Protein AF-A0AAV2TYW0-F1 (afdb_monomer)

pLDDT: mean 73.02, std 17.01, range [34.28, 94.44]

Sequence (376 aa):
MLSRTSSSLSLESKYDYGLLSVRQMFRHVENCQIVKLIKKKRNIVKTILDENEIFSDYYREILIQRFLQTGADRVSKTVELPRKRGKKKTLTGGADTPNLLSMEDKCKIWRERVVQTEQLIEDLKIVKSLAIADLKTNLERLNERDNELPKLRANFQKAVVNTGHDTRLNTITSESVIRQHESEMRNLEIKINRGVVENSLLRQRRKQLLRSLADANRSAKMLTPQDYAELKMEHHQLATRLEELDILTRTQRCFFSNVHFQLIQAETRLRKLEKQYGDSKRTSDQHVATSMATNRALEFMASDAVKYYQEHRILQDTKANLKTHTVHEYVEHVLNKAKEISKNRATGRKGMAKLAAKVHQDIWNRVYRASPSLTE

Radius of gyration: 61.25 Å; Cα contacts (8 Å, |Δi|>4): 30; chains: 1; bounding box: 134×109×173 Å

Organism: Calicophoron daubneyi (NCBI:txid300641)

Solvent-accessible surface area (backbone atoms only — not comparable to full-atom values): 21398 Å² total; per-residue (Å²): 141,79,90,82,84,88,86,88,86,88,84,77,83,79,71,50,70,71,58,49,56,55,55,49,52,52,51,48,54,50,49,54,51,50,52,53,51,51,52,52,50,51,50,52,51,49,53,52,50,55,51,51,49,54,50,50,51,50,49,51,54,48,51,52,50,52,55,49,49,69,52,43,73,77,54,70,87,66,80,91,73,84,82,80,84,77,82,82,82,85,80,86,83,83,77,97,61,84,84,70,72,50,73,67,55,50,54,48,54,50,51,55,48,50,54,53,50,53,50,51,53,51,53,49,49,51,54,49,51,50,54,49,49,54,52,49,53,51,50,51,53,49,53,50,48,66,63,44,50,60,52,53,52,51,49,46,43,50,57,28,59,66,68,19,46,38,83,89,77,74,42,66,42,67,66,34,51,51,52,51,50,56,50,50,50,52,51,48,52,53,51,50,54,50,51,53,53,51,50,52,51,50,51,52,50,51,53,52,49,54,48,52,51,52,51,49,59,52,44,71,75,62,67,46,78,64,54,54,53,51,52,52,50,53,50,50,54,50,51,52,52,48,52,53,50,50,52,50,50,52,51,49,52,53,50,52,53,53,52,50,53,51,48,54,53,48,52,56,50,49,56,50,50,52,48,53,48,52,51,51,49,51,52,49,54,48,51,50,52,50,50,53,52,51,50,51,50,51,53,50,52,52,51,51,49,51,51,51,52,49,53,53,47,53,51,50,52,49,57,68,68,50,69,75,65,52,72,65,58,51,52,50,50,52,51,50,50,50,52,51,54,60,71,54,63,84,71,53,66,70,54,52,54,53,50,50,52,49,52,53,49,55,53,48,54,50,50,48,72,74,46,75,80,79,81,120

Secondary structure (DSSP, 8-state):
----------S-TTSHHHHHHHHHHHHHHHHHHHHHHHHHHHHHHHHHHHHHHHHHHHHHHHHHHHHHHHHHTTTTTS------------------------HHHHHHHHHHHHHHHHHHHHHHHHHHHHHHHHHHHHHHHHHHHHHHHHHHHHHHIIIIIITSEETTTTEE-HHHHHHHHHHHHHHHHHHHHHHHHHHHHHHHHHHHHHHHHHHHHHHTT---HHHHHHHHHHHHHHHHHHHHHHHHHHHHHHHHHHHHHHHHHHHHHHHHHHHHHHHHHHHHHHHHHHHHHHHHHHHHHHHHHHHHHHHHHHHHHHHHH-----HHHHHHHHHHHHHHHHHGGGTSHHHHHHHHHHHHHHHHHHHHHH-GGG--

Structure (mmCIF, N/CA/C/O backbone):
data_AF-A0AAV2TYW0-F1
#
_entry.id   AF-A0AAV2TYW0-F1
#
loop_
_atom_site.group_PDB
_atom_site.id
_atom_site.type_symbol
_atom_site.label_atom_id
_atom_site.label_alt_id
_atom_site.label_comp_id
_atom_site.label_asym_id
_atom_site.label_entity_id
_atom_site.label_seq_id
_atom_site.pdbx_PDB_ins_code
_atom_site.Cartn_x
_atom_site.Cartn_y
_atom_site.Cartn_z
_atom_site.occupancy
_atom_site.B_iso_or_equiv
_atom_site.auth_seq_id
_atom_site.auth_comp_id
_atom_site.auth_asym_id
_atom_site.auth_atom_id
_atom_site.pdbx_PDB_model_num
ATOM 1 N N . MET A 1 1 ? -26.989 -67.122 -3.470 1.00 40.12 1 MET A N 1
ATOM 2 C CA . MET A 1 1 ? -26.428 -68.475 -3.692 1.00 40.12 1 MET A CA 1
ATOM 3 C C . MET A 1 1 ? -27.588 -69.347 -4.145 1.00 40.12 1 MET A C 1
ATOM 5 O O . MET A 1 1 ? -28.559 -69.357 -3.412 1.00 40.12 1 MET A O 1
ATOM 9 N N . LEU A 1 2 ? -27.680 -69.997 -5.307 1.00 37.78 2 LEU A N 1
ATOM 10 C CA . LEU A 1 2 ? -26.813 -70.389 -6.438 1.00 37.78 2 LEU A CA 1
ATOM 11 C C . LEU A 1 2 ? -27.794 -70.560 -7.644 1.00 37.78 2 LEU A C 1
ATOM 13 O O . LEU A 1 2 ? -28.893 -71.050 -7.425 1.00 37.78 2 LEU A O 1
ATOM 17 N N . SER A 1 3 ? -27.613 -69.935 -8.823 1.00 42.41 3 SER A N 1
ATOM 18 C CA . SER A 1 3 ? -27.063 -70.505 -10.088 1.00 42.41 3 SER A CA 1
ATOM 19 C C . SER A 1 3 ? -27.620 -71.907 -10.470 1.00 42.41 3 SER A C 1
ATOM 21 O O . SER A 1 3 ? -27.625 -72.763 -9.601 1.00 42.41 3 SER A O 1
ATOM 23 N N . ARG A 1 4 ? -27.975 -72.303 -11.711 1.00 45.91 4 ARG A N 1
ATOM 24 C CA . ARG A 1 4 ? -27.484 -71.922 -13.053 1.00 45.91 4 ARG A CA 1
ATOM 25 C C . ARG A 1 4 ? -28.164 -72.801 -14.155 1.00 45.91 4 ARG A C 1
ATOM 27 O O . ARG A 1 4 ? -28.458 -73.954 -13.872 1.00 45.91 4 ARG A O 1
ATOM 34 N N . THR A 1 5 ? -28.270 -72.257 -15.386 1.00 47.84 5 THR A N 1
ATOM 35 C CA . THR A 1 5 ? -28.061 -72.864 -16.750 1.00 47.84 5 THR A CA 1
ATOM 36 C C . THR A 1 5 ? -28.942 -74.023 -17.259 1.00 47.84 5 THR A C 1
ATOM 38 O O . THR A 1 5 ? -29.041 -75.046 -16.604 1.00 47.84 5 THR A O 1
ATOM 41 N N . SER A 1 6 ? -29.684 -73.840 -18.372 1.00 46.72 6 SER A N 1
ATOM 42 C CA . SER A 1 6 ? -29.323 -74.063 -19.810 1.00 46.72 6 SER A CA 1
ATOM 43 C C . SER A 1 6 ? -29.307 -75.563 -20.183 1.00 46.72 6 SER A C 1
ATOM 45 O O . SER A 1 6 ? -28.975 -76.381 -19.346 1.00 46.72 6 SER A O 1
ATOM 47 N N . SER A 1 7 ? -29.634 -76.081 -21.369 1.00 46.88 7 SER A N 1
ATOM 48 C CA . SER A 1 7 ? -29.680 -75.602 -22.759 1.00 46.88 7 SER A CA 1
ATOM 49 C C . SER A 1 7 ? -30.060 -76.823 -23.623 1.00 46.88 7 SER A C 1
ATOM 51 O O . SER A 1 7 ? -29.614 -77.921 -23.302 1.00 46.88 7 SER A O 1
ATOM 53 N N . SER A 1 8 ? -30.765 -76.667 -24.746 1.00 39.06 8 SER A N 1
ATOM 54 C CA . SER A 1 8 ? -30.571 -77.551 -25.912 1.00 39.06 8 SER A CA 1
ATOM 55 C C . SER A 1 8 ? -31.084 -76.887 -27.194 1.00 39.06 8 SER A C 1
ATOM 57 O O . SER A 1 8 ? -32.132 -76.252 -27.216 1.00 39.06 8 SER A O 1
ATOM 59 N N . LEU A 1 9 ? -30.270 -76.991 -28.240 1.00 44.56 9 LEU A N 1
ATOM 60 C CA . LEU A 1 9 ? -30.418 -76.409 -29.572 1.00 44.56 9 LEU A CA 1
ATOM 61 C C . LEU A 1 9 ? -30.001 -77.505 -30.559 1.00 44.56 9 LEU A C 1
ATOM 63 O O . LEU A 1 9 ? -28.950 -78.110 -30.353 1.00 44.56 9 LEU A O 1
ATOM 67 N N . SER A 1 10 ? -30.779 -77.745 -31.616 1.00 47.25 10 SER A N 1
ATOM 68 C CA . SER A 1 10 ? -30.287 -77.994 -32.989 1.00 47.25 10 SER A CA 1
ATOM 69 C C . SER A 1 10 ? -31.415 -78.476 -33.910 1.00 47.25 10 SER A C 1
ATOM 71 O O . SER A 1 10 ? -32.098 -79.430 -33.564 1.00 47.25 10 SER A O 1
ATOM 73 N N . LEU A 1 11 ? -31.578 -77.829 -35.081 1.00 44.03 11 LEU A N 1
ATOM 74 C CA . LEU A 1 11 ? -31.821 -78.494 -36.383 1.00 44.03 11 LEU A CA 1
ATOM 75 C C . LEU A 1 11 ? -31.878 -77.551 -37.621 1.00 44.03 11 LEU A C 1
ATOM 77 O O . LEU A 1 11 ? -31.908 -78.050 -38.740 1.00 44.03 11 LEU A O 1
ATOM 81 N N . GLU A 1 12 ? -31.839 -76.218 -37.502 1.00 47.34 12 GLU A N 1
ATOM 82 C CA . GLU A 1 12 ? -32.105 -75.307 -38.649 1.00 47.34 12 GLU A CA 1
ATOM 83 C C . GLU A 1 12 ? -30.928 -75.019 -39.622 1.00 47.34 12 GLU A C 1
ATOM 85 O O . GLU A 1 12 ? -31.078 -74.263 -40.579 1.00 47.34 12 GLU A O 1
ATOM 90 N N . SER A 1 13 ? -29.751 -75.639 -39.473 1.00 45.06 13 SER A N 1
ATOM 91 C CA . SER A 1 13 ? -28.504 -75.135 -40.094 1.00 45.06 13 SER A CA 1
ATOM 92 C C . SER A 1 13 ? -28.279 -75.401 -41.602 1.00 45.06 13 SER A C 1
ATOM 94 O O . SER A 1 13 ? -27.162 -75.193 -42.083 1.00 45.06 13 SER A O 1
ATOM 96 N N . LYS A 1 14 ? -29.262 -75.890 -42.375 1.00 45.72 14 LYS A N 1
ATOM 97 C CA . LYS A 1 14 ? -29.049 -76.262 -43.799 1.00 45.72 14 LYS A CA 1
ATOM 98 C C . LYS A 1 14 ? -29.644 -75.306 -44.841 1.00 45.72 14 LYS A C 1
ATOM 100 O O . LYS A 1 14 ? -29.215 -75.365 -45.989 1.00 45.72 14 LYS A O 1
ATOM 105 N N . TYR A 1 15 ? -30.529 -74.381 -44.467 1.00 48.44 15 TYR A N 1
ATOM 106 C CA . TYR A 1 15 ? -31.053 -73.352 -45.387 1.00 48.44 15 TYR A CA 1
ATOM 107 C C . TYR A 1 15 ? -30.240 -72.043 -45.391 1.00 48.44 15 TYR A C 1
ATOM 109 O O . TYR A 1 15 ? -30.416 -71.198 -46.269 1.00 48.44 15 TYR A O 1
ATOM 117 N N . ASP A 1 16 ? -29.298 -71.888 -44.459 1.00 50.31 16 ASP A N 1
ATOM 118 C CA . ASP A 1 16 ? -28.581 -70.626 -44.247 1.00 50.31 16 ASP A CA 1
ATOM 119 C C . ASP A 1 16 ? -27.477 -70.331 -45.277 1.00 50.31 16 ASP A C 1
ATOM 121 O O . ASP A 1 16 ? -27.152 -69.167 -45.519 1.00 50.31 16 ASP A O 1
ATOM 125 N N . TYR A 1 17 ? -26.913 -71.339 -45.951 1.00 47.69 17 TYR A N 1
ATOM 126 C CA . TYR A 1 17 ? -25.723 -71.134 -46.791 1.00 47.69 17 TYR A CA 1
ATOM 127 C C . TYR A 1 17 ? -25.985 -70.347 -48.091 1.00 47.69 17 TYR A C 1
ATOM 129 O O . TYR A 1 17 ? -25.116 -69.592 -48.527 1.00 47.69 17 TYR A O 1
ATOM 137 N N . GLY A 1 18 ? -27.182 -70.441 -48.684 1.00 48.69 18 GLY A N 1
ATOM 138 C CA . GLY A 1 18 ? -27.549 -69.660 -49.879 1.00 48.69 18 GLY A CA 1
ATOM 139 C C . GLY A 1 18 ? -27.937 -68.207 -49.568 1.00 48.69 18 GLY A C 1
ATOM 140 O O . GLY A 1 18 ? -27.570 -67.280 -50.291 1.00 48.69 18 GLY A O 1
ATOM 141 N N . LEU A 1 19 ? -28.622 -67.989 -48.442 1.00 50.56 19 LEU A N 1
ATOM 142 C CA . LEU A 1 19 ? -29.039 -66.664 -47.966 1.00 50.56 19 LEU A CA 1
ATOM 143 C C . LEU A 1 19 ? -27.874 -65.853 -47.381 1.00 50.56 19 LEU A C 1
ATOM 145 O O . LEU A 1 19 ? -27.877 -64.623 -47.493 1.00 50.56 19 LEU A O 1
ATOM 149 N N . LEU A 1 20 ? -26.854 -66.512 -46.811 1.00 49.19 20 LEU A N 1
ATOM 150 C CA . LEU A 1 20 ? -25.637 -65.838 -46.354 1.00 49.19 20 LEU A CA 1
ATOM 151 C C . LEU A 1 20 ? -24.858 -65.198 -47.509 1.00 49.19 20 LEU A C 1
ATOM 153 O O . LEU A 1 20 ? -24.399 -64.071 -47.347 1.00 49.19 20 LEU A O 1
ATOM 157 N N . SER A 1 21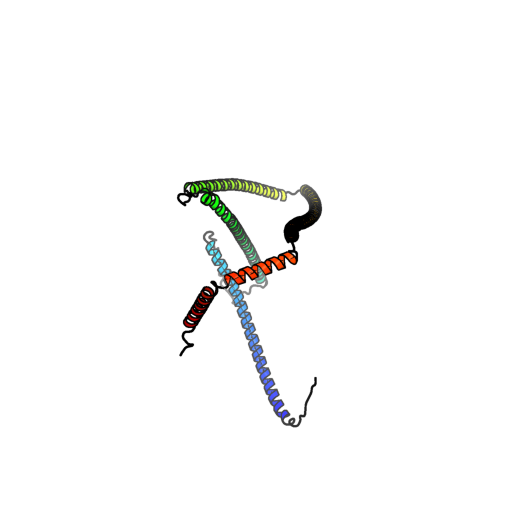 ? -24.755 -65.853 -48.671 1.00 57.06 21 SER A N 1
ATOM 158 C CA . SER A 1 21 ? -23.988 -65.341 -49.821 1.00 57.06 21 SER A CA 1
ATOM 159 C C . SER A 1 21 ? -24.590 -64.052 -50.400 1.00 57.06 21 SER A C 1
ATOM 161 O O . SER A 1 21 ? -23.893 -63.053 -50.586 1.00 57.06 21 SER A O 1
ATOM 163 N N . VAL A 1 22 ? -25.914 -64.013 -50.578 1.00 54.44 22 VAL A N 1
ATOM 164 C CA . VAL A 1 22 ? -26.616 -62.820 -51.081 1.00 54.44 22 VAL A CA 1
ATOM 165 C C . VAL A 1 22 ? -26.604 -61.695 -50.039 1.00 54.44 22 VAL A C 1
ATOM 167 O O . VAL A 1 22 ? -26.283 -60.554 -50.372 1.00 54.44 22 VAL A O 1
ATOM 170 N N . ARG A 1 23 ? -26.842 -61.996 -48.752 1.00 56.75 23 ARG A N 1
ATOM 171 C CA . ARG A 1 23 ? -26.745 -60.997 -47.667 1.00 56.75 23 ARG A CA 1
ATOM 172 C C . ARG A 1 23 ? -25.327 -60.454 -47.472 1.00 56.75 23 ARG A C 1
ATOM 174 O O . ARG A 1 23 ? -25.182 -59.306 -47.056 1.00 56.75 23 ARG A O 1
ATOM 181 N N . GLN A 1 24 ? -24.291 -61.250 -47.733 1.00 58.22 24 GLN A N 1
ATOM 182 C CA . GLN A 1 24 ? -22.897 -60.798 -47.698 1.00 58.22 24 GLN A CA 1
ATOM 183 C C . GLN A 1 24 ? -22.582 -59.873 -48.877 1.00 58.22 24 GLN A C 1
ATOM 185 O O . GLN A 1 24 ? -21.949 -58.842 -48.666 1.00 58.22 24 GLN A O 1
ATOM 190 N N . MET A 1 25 ? -23.088 -60.167 -50.080 1.00 55.53 25 MET A N 1
ATOM 191 C CA . MET A 1 25 ? -22.942 -59.275 -51.236 1.00 55.53 25 MET A CA 1
ATOM 192 C C . MET A 1 25 ? -23.682 -57.945 -51.049 1.00 55.53 25 MET A C 1
ATOM 194 O O . MET A 1 25 ? -23.082 -56.893 -51.269 1.00 55.53 25 MET A O 1
ATOM 198 N N . PHE A 1 26 ? -24.929 -57.959 -50.562 1.00 53.97 26 PHE A N 1
ATOM 199 C CA . PHE A 1 26 ? -25.663 -56.724 -50.252 1.00 53.97 26 PHE A CA 1
ATOM 200 C C . PHE A 1 26 ? -24.956 -55.894 -49.175 1.00 53.97 26 PHE A C 1
ATOM 202 O O . PHE A 1 26 ? -24.744 -54.701 -49.380 1.00 53.97 26 PHE A O 1
ATOM 209 N N . ARG A 1 27 ? -24.459 -56.524 -48.097 1.00 58.25 27 ARG A N 1
ATOM 210 C CA . ARG A 1 27 ? -23.644 -55.829 -47.085 1.00 58.25 27 ARG A CA 1
ATOM 211 C C . ARG A 1 27 ? -22.353 -55.248 -47.657 1.00 58.25 27 ARG A C 1
ATOM 213 O O . ARG A 1 27 ? -21.908 -54.198 -47.203 1.00 58.25 27 ARG A O 1
ATOM 220 N N . HIS A 1 28 ? -21.731 -55.898 -48.639 1.00 58.91 28 HIS A N 1
ATOM 221 C CA . HIS A 1 28 ? -20.512 -55.382 -49.261 1.00 58.91 28 HIS A CA 1
ATOM 222 C C . HIS A 1 28 ? -20.797 -54.170 -50.161 1.00 58.91 28 HIS A C 1
ATOM 224 O O . HIS A 1 28 ? -20.080 -53.172 -50.090 1.00 58.91 28 HIS A O 1
ATOM 230 N N . VAL A 1 29 ? -21.890 -54.206 -50.930 1.00 58.22 29 VAL A N 1
ATOM 231 C CA . VAL A 1 29 ? -22.349 -53.074 -51.753 1.00 58.22 29 VAL A CA 1
ATOM 232 C C . VAL A 1 29 ? -22.775 -51.889 -50.880 1.00 58.22 29 VAL A C 1
ATOM 234 O O . VAL A 1 29 ? -22.350 -50.762 -51.143 1.00 58.22 29 VAL A O 1
ATOM 237 N N . GLU A 1 30 ? -23.533 -52.132 -49.808 1.00 59.03 30 GLU A N 1
ATOM 238 C CA . GLU A 1 30 ? -23.919 -51.108 -48.826 1.00 59.03 30 GLU A CA 1
ATOM 239 C C . GLU A 1 30 ? -22.688 -50.492 -48.153 1.00 59.03 30 GLU A C 1
ATOM 241 O O . GLU A 1 30 ? -22.556 -49.269 -48.111 1.00 59.03 30 GLU A O 1
ATOM 246 N N . ASN A 1 31 ? -21.719 -51.309 -47.728 1.00 62.75 31 ASN A N 1
ATOM 247 C CA . ASN A 1 31 ? -20.470 -50.813 -47.149 1.00 62.75 31 ASN A CA 1
ATOM 248 C C . ASN A 1 31 ? -19.657 -49.976 -48.149 1.00 62.75 31 ASN A C 1
ATOM 250 O O . ASN A 1 31 ? -19.127 -48.926 -47.784 1.00 62.75 31 ASN A O 1
ATOM 254 N N . CYS A 1 32 ? -19.596 -50.366 -49.425 1.00 63.53 32 CYS A N 1
ATOM 255 C CA . CYS A 1 32 ? -18.936 -49.565 -50.457 1.00 63.53 32 CYS A CA 1
ATOM 256 C C . CYS A 1 32 ? -19.641 -48.220 -50.705 1.00 63.53 32 CYS A C 1
ATOM 258 O O . CYS A 1 32 ? -18.968 -47.207 -50.924 1.00 63.53 32 CYS A O 1
ATOM 260 N N . GLN A 1 33 ? -20.975 -48.174 -50.658 1.00 69.12 33 GLN A N 1
ATOM 261 C CA . GLN A 1 33 ? -21.734 -46.926 -50.788 1.00 69.12 33 GLN A CA 1
ATOM 262 C C . GLN A 1 33 ? -21.568 -46.023 -49.558 1.00 69.12 33 GLN A C 1
ATOM 264 O O . GLN A 1 33 ? -21.331 -44.822 -49.713 1.00 69.12 33 GLN A O 1
ATOM 269 N N . ILE A 1 34 ? -21.586 -46.597 -48.353 1.00 67.94 34 ILE A N 1
ATOM 270 C CA . ILE A 1 34 ? -21.351 -45.883 -47.091 1.00 67.94 34 ILE A CA 1
ATOM 271 C C . ILE A 1 34 ? -19.940 -45.284 -47.066 1.00 67.94 34 ILE A C 1
ATOM 273 O O . ILE A 1 34 ? -19.780 -44.108 -46.746 1.00 67.94 34 ILE A O 1
ATOM 277 N N . VAL A 1 35 ? -18.913 -46.027 -47.489 1.00 70.19 35 VAL A N 1
ATOM 278 C CA . VAL A 1 35 ? -17.532 -45.515 -47.562 1.00 70.19 35 VAL A CA 1
ATOM 279 C C . VAL A 1 35 ? -17.412 -44.351 -48.553 1.00 70.19 35 VAL A C 1
ATOM 281 O O . VAL A 1 35 ? -16.761 -43.347 -48.246 1.00 70.19 35 VAL A O 1
ATOM 284 N N . LYS A 1 36 ? -18.076 -44.423 -49.716 1.00 74.00 36 LYS A N 1
ATOM 285 C CA . LYS A 1 36 ? -18.126 -43.306 -50.678 1.00 74.00 36 LYS A CA 1
ATOM 286 C C . LYS A 1 36 ? -18.828 -42.077 -50.090 1.00 74.00 36 LYS A C 1
ATOM 288 O O . LYS A 1 36 ? -18.338 -40.960 -50.260 1.00 74.00 36 LYS A O 1
ATOM 293 N N . LEU A 1 37 ? -19.924 -42.273 -49.356 1.00 74.38 37 LEU A N 1
ATOM 294 C CA . LEU A 1 37 ? -20.648 -41.213 -48.647 1.00 74.38 37 LEU A CA 1
ATOM 295 C C . LEU A 1 37 ? -19.801 -40.567 -47.546 1.00 74.38 37 LEU A C 1
ATOM 297 O O . LEU A 1 37 ? -19.734 -39.341 -47.479 1.00 74.38 37 LEU A O 1
ATOM 301 N N . ILE A 1 38 ? -19.092 -41.362 -46.743 1.00 72.19 38 ILE A N 1
ATOM 302 C CA . ILE A 1 38 ? -18.175 -40.869 -45.706 1.00 72.19 38 ILE A CA 1
ATOM 303 C C . ILE A 1 38 ? -17.041 -40.062 -46.339 1.00 72.19 38 ILE A C 1
ATOM 305 O O . ILE A 1 38 ? -16.726 -38.974 -45.862 1.00 72.19 38 ILE A O 1
ATOM 309 N N . LYS A 1 39 ? -16.453 -40.541 -47.443 1.00 75.19 39 LYS A N 1
ATOM 310 C CA . LYS A 1 39 ? -15.395 -39.812 -48.157 1.00 75.19 39 LYS A CA 1
ATOM 311 C C . LYS A 1 39 ? -15.913 -38.489 -48.730 1.00 75.19 39 LYS A C 1
ATOM 313 O O . LYS A 1 39 ? -15.258 -37.462 -48.572 1.00 75.19 39 LYS A O 1
ATOM 318 N N . LYS A 1 40 ? -17.120 -38.483 -49.308 1.00 80.06 40 LYS A N 1
ATOM 319 C CA . LYS A 1 40 ? -17.782 -37.262 -49.794 1.00 80.06 40 LYS A CA 1
ATOM 320 C C . LYS A 1 40 ? -18.058 -36.277 -48.653 1.00 80.06 40 LYS A C 1
ATOM 322 O O . LYS A 1 40 ? -17.769 -35.096 -48.796 1.00 80.06 40 LYS A O 1
ATOM 327 N N . LYS A 1 41 ? -18.553 -36.751 -47.505 1.00 76.06 41 LYS A N 1
ATOM 328 C CA . LYS A 1 41 ? -18.798 -35.917 -46.317 1.00 76.06 41 LYS A CA 1
ATOM 329 C C . LYS A 1 41 ? -17.506 -35.363 -45.718 1.00 76.06 41 LYS A C 1
ATOM 331 O O . LYS A 1 41 ? -17.476 -34.187 -45.386 1.00 76.06 41 LYS A O 1
ATOM 336 N N . ARG A 1 42 ? -16.429 -36.153 -45.648 1.00 77.88 42 ARG A N 1
ATOM 337 C CA . ARG A 1 42 ? -15.106 -35.676 -45.205 1.00 77.88 42 ARG A CA 1
ATOM 338 C C . ARG A 1 42 ? -14.549 -34.587 -46.115 1.00 77.88 42 ARG A C 1
ATOM 340 O O . ARG A 1 42 ? -14.030 -33.604 -45.607 1.00 77.88 42 ARG A O 1
ATOM 347 N N . ASN A 1 43 ? -14.701 -34.733 -47.431 1.00 76.75 43 ASN A N 1
ATOM 348 C CA . ASN A 1 43 ? -14.277 -33.698 -48.373 1.00 76.75 43 ASN A CA 1
ATOM 349 C C . ASN A 1 43 ? -15.087 -32.408 -48.197 1.00 76.75 43 ASN A C 1
ATOM 351 O O . ASN A 1 43 ? -14.491 -31.345 -48.148 1.00 76.75 43 ASN A O 1
ATOM 355 N N . ILE A 1 44 ? -16.410 -32.503 -48.018 1.00 77.69 44 ILE A N 1
ATOM 356 C CA . ILE A 1 44 ? -17.264 -31.332 -47.752 1.00 77.69 44 ILE A CA 1
ATOM 357 C C . ILE A 1 44 ? -16.864 -30.644 -46.440 1.00 77.69 44 ILE A C 1
ATOM 359 O O . ILE A 1 44 ? -16.742 -29.428 -46.407 1.00 77.69 44 ILE A O 1
ATOM 363 N N . VAL A 1 45 ? -16.621 -31.409 -45.370 1.00 77.81 45 VAL A N 1
ATOM 364 C CA . VAL A 1 45 ? -16.156 -30.849 -44.090 1.00 77.81 45 VAL A CA 1
ATOM 365 C C . VAL A 1 45 ? -14.809 -30.155 -44.258 1.00 77.81 45 VAL A C 1
ATOM 367 O O . VAL A 1 45 ? -14.628 -29.071 -43.722 1.00 77.81 45 VAL A O 1
ATOM 370 N N . LYS A 1 46 ? -13.886 -30.740 -45.030 1.00 81.81 46 LYS A N 1
ATOM 371 C CA . LYS A 1 46 ? -12.595 -30.113 -45.316 1.00 81.81 46 LYS A CA 1
ATOM 372 C C . LYS A 1 46 ? -12.768 -28.786 -46.060 1.00 81.81 46 LYS A C 1
ATOM 374 O O . LYS A 1 46 ? -12.226 -27.790 -45.615 1.00 81.81 46 LYS A O 1
ATOM 379 N N . THR A 1 47 ? -13.591 -28.750 -47.106 1.00 75.75 47 THR A N 1
ATOM 380 C CA . THR A 1 47 ? -13.882 -27.511 -47.845 1.00 75.75 47 THR A CA 1
ATOM 381 C C . THR A 1 47 ? -14.523 -26.444 -46.956 1.00 75.75 47 THR A C 1
ATOM 383 O O . THR A 1 47 ? -14.117 -25.295 -47.018 1.00 75.75 47 THR A O 1
ATOM 386 N N . ILE A 1 48 ? -15.458 -26.816 -46.074 1.00 72.19 48 ILE A N 1
ATOM 387 C CA . ILE A 1 48 ? -16.077 -25.878 -45.121 1.00 72.19 48 ILE A CA 1
ATOM 388 C C . ILE A 1 48 ? -15.051 -25.347 -44.109 1.00 72.19 48 ILE A C 1
ATOM 390 O O . ILE A 1 48 ? -15.131 -24.192 -43.703 1.00 72.19 48 ILE A O 1
ATOM 394 N N . LEU A 1 49 ? -14.097 -26.174 -43.673 1.00 72.69 49 LEU A N 1
ATOM 395 C CA . LEU A 1 49 ? -13.023 -25.733 -42.781 1.00 72.69 49 LEU A CA 1
ATOM 396 C C . LEU A 1 49 ? -12.073 -24.764 -43.491 1.00 72.69 49 LEU A C 1
ATOM 398 O O . LEU A 1 49 ? -11.780 -23.717 -42.923 1.00 72.69 49 LEU A O 1
ATOM 402 N N . ASP A 1 50 ? -11.681 -25.068 -44.729 1.00 73.44 50 ASP A N 1
ATOM 403 C CA . ASP A 1 50 ? -10.833 -24.200 -45.553 1.00 73.44 50 ASP A CA 1
ATOM 404 C C . ASP A 1 50 ? -11.548 -22.856 -45.848 1.00 73.44 50 ASP A C 1
ATOM 406 O O . ASP A 1 50 ? -10.955 -21.783 -45.746 1.00 73.44 50 ASP A O 1
ATOM 410 N N . GLU A 1 51 ? -12.856 -22.879 -46.136 1.00 62.53 51 GLU A N 1
ATOM 411 C CA . GLU A 1 51 ? -13.678 -21.669 -46.308 1.00 62.53 51 GLU A CA 1
ATOM 412 C C . GLU A 1 51 ? -13.796 -20.864 -45.006 1.00 62.53 51 GLU A C 1
ATOM 414 O O . GLU A 1 51 ? -13.643 -19.643 -45.018 1.00 62.53 51 GLU A O 1
ATOM 419 N N . ASN A 1 52 ? -14.021 -21.523 -43.865 1.00 66.81 52 ASN A N 1
ATOM 420 C CA . ASN A 1 52 ? -14.090 -20.861 -42.559 1.00 66.81 52 ASN A CA 1
ATOM 421 C C . ASN A 1 52 ? -12.747 -20.255 -42.131 1.00 66.81 52 ASN A C 1
ATOM 423 O O . ASN A 1 52 ? -12.739 -19.254 -41.412 1.00 66.81 52 ASN A O 1
ATOM 427 N N . GLU A 1 53 ? -11.627 -20.838 -42.555 1.00 71.25 53 GLU A N 1
ATOM 428 C CA . GLU A 1 53 ? -10.290 -20.282 -42.347 1.00 71.25 53 GLU A CA 1
ATOM 429 C C . GLU A 1 53 ? -10.118 -18.987 -43.151 1.00 71.25 53 GLU A C 1
ATOM 431 O O . GLU A 1 53 ? -9.799 -17.950 -42.569 1.00 71.25 53 GLU A O 1
ATOM 436 N N . ILE A 1 54 ? -10.498 -18.988 -44.435 1.00 67.44 54 ILE A N 1
ATOM 437 C CA . ILE A 1 54 ? -10.504 -17.783 -45.283 1.00 67.44 54 ILE A CA 1
ATOM 438 C C . ILE A 1 54 ? -11.429 -16.702 -44.705 1.00 67.44 54 ILE A C 1
ATOM 440 O O . ILE A 1 54 ? -11.057 -15.528 -44.657 1.00 67.44 54 ILE A O 1
ATOM 444 N N . PHE A 1 55 ? -12.622 -17.069 -44.226 1.00 54.62 55 PHE A N 1
ATOM 445 C CA . PHE A 1 55 ? -13.529 -16.119 -43.578 1.00 54.62 55 PHE A CA 1
ATOM 446 C C . PHE A 1 55 ? -12.977 -15.594 -42.256 1.00 54.62 55 PHE A C 1
ATOM 448 O O . PHE A 1 55 ? -13.169 -14.417 -41.964 1.00 54.62 55 PHE A O 1
ATOM 455 N N . SER A 1 56 ? -12.287 -16.422 -41.471 1.00 61.00 56 SER A N 1
ATOM 456 C CA . SER A 1 56 ? -11.642 -16.001 -40.221 1.00 61.00 56 SER A CA 1
ATOM 457 C C . SER A 1 56 ? -10.495 -15.028 -40.480 1.00 61.00 56 SER A C 1
ATOM 459 O O . SER A 1 56 ? -10.364 -14.033 -39.761 1.00 61.00 56 SER A O 1
ATOM 461 N N . ASP A 1 57 ? -9.710 -15.268 -41.527 1.00 68.56 57 ASP A N 1
ATOM 462 C CA . ASP A 1 57 ? -8.627 -14.383 -41.951 1.00 68.56 57 ASP A CA 1
ATOM 463 C C . ASP A 1 57 ? -9.167 -13.066 -42.516 1.00 68.56 57 ASP A C 1
ATOM 465 O O . ASP A 1 57 ? -8.716 -11.992 -42.113 1.00 68.56 57 ASP A O 1
ATOM 469 N N . TYR A 1 58 ? -10.226 -13.118 -43.327 1.00 60.50 58 TYR A N 1
ATOM 470 C CA . TYR A 1 58 ? -10.937 -11.930 -43.801 1.00 60.50 58 TYR A CA 1
ATOM 471 C C . TYR A 1 58 ? -11.558 -11.125 -42.647 1.00 60.50 58 TYR A C 1
ATOM 473 O O . TYR A 1 58 ? -11.452 -9.898 -42.609 1.00 60.50 58 TYR A O 1
ATOM 481 N N . TYR A 1 59 ? -12.162 -11.794 -41.658 1.00 55.47 59 TYR A N 1
ATOM 482 C CA . TYR A 1 59 ? -12.708 -11.131 -40.470 1.00 55.47 59 TYR A CA 1
ATOM 483 C C . TYR A 1 59 ? -11.610 -10.483 -39.627 1.00 55.47 59 TYR A C 1
ATOM 485 O O . TYR A 1 59 ? -11.816 -9.388 -39.103 1.00 55.47 59 TYR A O 1
ATOM 493 N N . ARG A 1 60 ? -10.438 -11.121 -39.505 1.00 62.94 60 ARG A N 1
ATOM 494 C CA . ARG A 1 60 ? -9.267 -10.529 -38.843 1.00 62.94 60 ARG A CA 1
ATOM 495 C C . ARG A 1 60 ? -8.779 -9.297 -39.593 1.00 62.94 60 ARG A C 1
ATOM 497 O O . ARG A 1 60 ? -8.611 -8.259 -38.960 1.00 62.94 60 ARG A O 1
ATOM 504 N N . GLU A 1 61 ? -8.615 -9.367 -40.911 1.00 61.66 61 GLU A N 1
ATOM 505 C CA . GLU A 1 61 ? -8.185 -8.220 -41.719 1.00 61.66 61 GLU A CA 1
ATOM 506 C C . GLU A 1 61 ? -9.181 -7.053 -41.650 1.00 61.66 61 GLU A C 1
ATOM 508 O O . GLU A 1 61 ? -8.772 -5.907 -41.453 1.00 61.66 61 GLU A O 1
ATOM 513 N N . ILE A 1 62 ? -10.489 -7.320 -41.722 1.00 57.78 62 ILE A N 1
ATOM 514 C CA . ILE A 1 62 ? -11.519 -6.274 -41.635 1.00 57.78 62 ILE A CA 1
ATOM 515 C C . ILE A 1 62 ? -11.664 -5.707 -40.227 1.00 57.78 62 ILE A C 1
ATOM 517 O O . ILE A 1 62 ? -11.837 -4.495 -40.087 1.00 57.78 62 ILE A O 1
ATOM 521 N N . LEU A 1 63 ? -11.594 -6.527 -39.175 1.00 51.94 63 LEU A N 1
ATOM 522 C CA . LEU A 1 63 ? -11.615 -6.018 -37.801 1.00 51.94 63 LEU A CA 1
ATOM 523 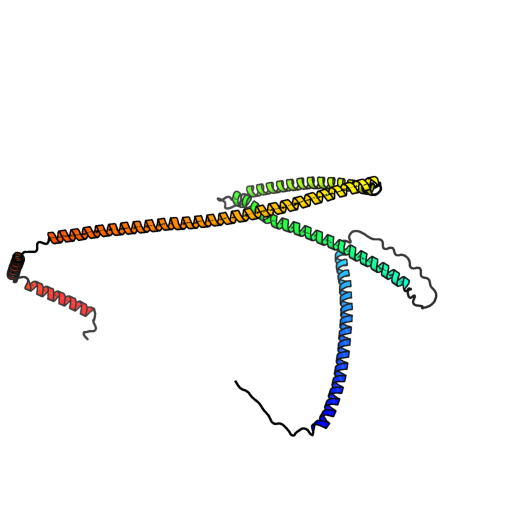C C . LEU A 1 63 ? -10.400 -5.128 -37.538 1.00 51.94 63 LEU A C 1
ATOM 525 O O . LEU A 1 63 ? -10.557 -4.063 -36.945 1.00 51.94 63 LEU A O 1
ATOM 529 N N . ILE A 1 64 ? -9.223 -5.508 -38.041 1.00 56.25 64 ILE A N 1
ATOM 530 C CA . ILE A 1 64 ? -8.015 -4.681 -37.974 1.00 56.25 64 ILE A CA 1
ATOM 531 C C . ILE A 1 64 ? -8.223 -3.366 -38.745 1.00 56.25 64 ILE A C 1
ATOM 533 O O . ILE A 1 64 ? -7.940 -2.300 -38.201 1.00 56.25 64 ILE A O 1
ATOM 537 N N . GLN A 1 65 ? -8.800 -3.394 -39.952 1.00 54.84 65 GLN A N 1
ATOM 538 C CA . GLN A 1 65 ? -9.090 -2.170 -40.715 1.00 54.84 65 GLN A CA 1
ATOM 539 C C . GLN A 1 65 ? -10.153 -1.269 -40.062 1.00 54.84 65 GLN A C 1
ATOM 541 O O . GLN A 1 65 ? -9.976 -0.051 -40.042 1.00 54.84 65 GLN A O 1
ATOM 546 N N . ARG A 1 66 ? -11.222 -1.828 -39.475 1.00 51.38 66 ARG A N 1
ATOM 547 C CA . ARG A 1 66 ? -12.249 -1.049 -38.757 1.00 51.38 66 ARG A CA 1
ATOM 548 C C . ARG A 1 66 ? -11.709 -0.431 -37.471 1.00 51.38 66 ARG A C 1
ATOM 550 O O . ARG A 1 66 ? -11.989 0.739 -37.227 1.00 51.38 66 ARG A O 1
ATOM 557 N N . PHE A 1 67 ? -10.906 -1.162 -36.693 1.00 50.88 67 PHE A N 1
ATOM 558 C CA . PHE A 1 67 ? -10.249 -0.609 -35.502 1.00 50.88 67 PHE A CA 1
ATOM 559 C C . PHE A 1 67 ? -9.290 0.533 -35.866 1.00 50.88 67 PHE A C 1
ATOM 561 O O . PHE A 1 67 ? -9.284 1.565 -35.190 1.00 50.88 67 PHE A O 1
ATOM 568 N N . LEU A 1 68 ? -8.542 0.391 -36.966 1.00 52.56 68 LEU A N 1
ATOM 569 C CA . LEU A 1 68 ? -7.656 1.437 -37.481 1.00 52.56 68 LEU A CA 1
ATOM 570 C C . LEU A 1 68 ? -8.430 2.664 -37.997 1.00 52.56 68 LEU A C 1
ATOM 572 O O . LEU A 1 68 ? -8.011 3.785 -37.723 1.00 52.56 68 LEU A O 1
ATOM 576 N N . GLN A 1 69 ? -9.578 2.492 -38.664 1.00 49.31 69 GLN A N 1
ATOM 577 C CA . GLN A 1 69 ? -10.420 3.616 -39.110 1.00 49.31 69 GLN A CA 1
ATOM 578 C C . GLN A 1 69 ? -11.054 4.382 -37.940 1.00 49.31 69 GLN A C 1
ATOM 580 O O . GLN A 1 69 ? -10.988 5.608 -37.911 1.00 49.31 69 GLN A O 1
ATOM 585 N N . THR A 1 70 ? -11.565 3.693 -36.913 1.00 48.84 70 THR A N 1
ATOM 586 C CA . THR A 1 70 ? -12.110 4.371 -35.719 1.00 48.84 70 THR A CA 1
ATOM 587 C C . THR A 1 70 ? -11.047 5.076 -34.868 1.00 48.84 70 THR A C 1
ATOM 589 O O . THR A 1 70 ? -11.371 6.011 -34.135 1.00 48.84 70 THR A O 1
ATOM 592 N N . GLY A 1 71 ? -9.776 4.666 -34.971 1.00 46.53 71 GLY A N 1
ATOM 593 C CA . GLY A 1 71 ? -8.642 5.389 -34.388 1.00 46.53 71 GLY A CA 1
ATOM 594 C C . GLY A 1 71 ? -8.185 6.582 -35.238 1.00 46.53 71 GLY A C 1
ATOM 595 O O . GLY A 1 71 ? -7.848 7.632 -34.693 1.00 46.53 71 GLY A O 1
ATOM 596 N N . ALA A 1 72 ? -8.224 6.452 -36.568 1.00 42.56 72 ALA A N 1
ATOM 597 C CA . ALA A 1 72 ? -7.788 7.483 -37.510 1.00 42.56 72 ALA A CA 1
ATOM 598 C C . ALA A 1 72 ? -8.725 8.703 -37.563 1.00 42.56 72 ALA A C 1
ATOM 600 O O . ALA A 1 72 ? -8.237 9.823 -37.730 1.00 42.56 72 ALA A O 1
ATOM 601 N N . ASP A 1 73 ? -10.031 8.536 -37.331 1.00 42.31 73 ASP A N 1
ATOM 602 C CA . ASP A 1 73 ? -10.979 9.663 -37.283 1.00 42.31 73 ASP A CA 1
ATOM 603 C C . ASP A 1 73 ? -10.813 10.544 -36.030 1.00 42.31 73 ASP A C 1
ATOM 605 O O . ASP A 1 73 ? -11.224 11.704 -36.022 1.00 42.31 73 ASP A O 1
ATOM 609 N N . ARG A 1 74 ? -10.144 10.047 -34.977 1.00 45.22 74 ARG A N 1
ATOM 610 C CA . ARG A 1 74 ? -9.784 10.857 -33.796 1.00 45.22 74 ARG A CA 1
ATOM 611 C C . ARG A 1 74 ? -8.440 11.579 -33.930 1.00 45.22 74 ARG A C 1
ATOM 613 O O . ARG A 1 74 ? -8.159 12.459 -33.122 1.00 45.22 74 ARG A O 1
ATOM 620 N N . VAL A 1 75 ? -7.636 11.249 -34.944 1.00 44.34 75 VAL A N 1
ATOM 621 C CA . VAL A 1 75 ? -6.293 11.825 -35.162 1.00 44.34 75 VAL A CA 1
ATOM 622 C C . VAL A 1 75 ? -6.211 12.656 -36.456 1.00 44.34 75 VAL A C 1
ATOM 624 O O . VAL A 1 75 ? -5.358 13.533 -36.576 1.00 44.34 75 VAL A O 1
ATOM 627 N N . SER A 1 76 ? -7.152 12.498 -37.393 1.00 40.31 76 SER A N 1
ATOM 628 C CA . SER A 1 76 ? -7.163 13.203 -38.689 1.00 40.31 76 SER A CA 1
ATOM 629 C C . SER A 1 76 ? -7.727 14.633 -38.638 1.00 40.31 76 SER A C 1
ATOM 631 O O . SER A 1 76 ? -8.581 15.006 -39.439 1.00 40.31 76 SER A O 1
ATOM 633 N N . LYS A 1 77 ? -7.232 15.472 -37.721 1.00 45.12 77 LYS A N 1
ATOM 634 C CA . LYS A 1 77 ? -7.324 16.943 -37.865 1.00 45.12 77 LYS A CA 1
ATOM 635 C C . LYS A 1 77 ? -5.984 17.637 -38.051 1.00 45.12 77 LYS A C 1
ATOM 637 O O . LYS A 1 77 ? -5.943 18.848 -38.236 1.00 45.12 77 LYS A O 1
ATOM 642 N N . THR A 1 78 ? -4.893 16.892 -38.078 1.00 43.16 78 THR A N 1
ATOM 643 C CA . THR A 1 78 ? -3.571 17.445 -38.348 1.00 43.16 78 THR A CA 1
ATOM 644 C C . THR A 1 78 ? -2.755 16.397 -39.072 1.00 43.16 78 THR A C 1
ATOM 646 O O . THR A 1 78 ? -2.739 15.254 -38.633 1.00 43.16 78 THR A O 1
ATOM 649 N N . VAL A 1 79 ? -2.040 16.822 -40.113 1.00 39.56 79 VAL A N 1
ATOM 650 C CA . VAL A 1 79 ? -1.134 16.040 -40.971 1.00 39.56 79 VAL A CA 1
ATOM 651 C C . VAL A 1 79 ? -1.776 15.602 -42.297 1.00 39.56 79 VAL A C 1
ATOM 653 O O . VAL A 1 79 ? -2.088 14.440 -42.546 1.00 39.56 79 VAL A O 1
ATOM 656 N N . GLU A 1 80 ? -1.906 16.574 -43.203 1.00 43.34 80 GLU A N 1
ATOM 657 C CA . GLU A 1 80 ? -1.889 16.317 -44.642 1.00 43.34 80 GLU A CA 1
ATOM 658 C C . GLU A 1 80 ? -0.501 15.780 -45.028 1.00 43.34 80 GLU A C 1
ATOM 660 O O . GLU A 1 80 ? 0.496 16.502 -44.986 1.00 43.34 80 GLU A O 1
ATOM 665 N N . LEU A 1 81 ? -0.416 14.501 -45.396 1.00 36.62 81 LEU A N 1
ATOM 666 C CA . LEU A 1 81 ? 0.776 13.936 -46.033 1.00 36.62 81 LEU A CA 1
ATOM 667 C C . LEU A 1 81 ? 0.630 14.010 -47.561 1.00 36.62 81 LEU A C 1
ATOM 669 O O . LEU A 1 81 ? -0.394 13.581 -48.104 1.00 36.62 81 LEU A O 1
ATOM 673 N N . PRO A 1 82 ? 1.648 14.494 -48.294 1.00 43.25 82 PRO A N 1
ATOM 674 C CA . PRO A 1 82 ? 1.566 14.632 -49.738 1.00 43.25 82 PRO A CA 1
ATOM 675 C C . PRO A 1 82 ? 1.683 13.258 -50.412 1.00 43.25 82 PRO A C 1
ATOM 677 O O . PRO A 1 82 ? 2.739 12.621 -50.419 1.00 43.25 82 PRO A O 1
ATOM 680 N N . ARG A 1 83 ? 0.594 12.810 -51.048 1.00 39.75 83 ARG A N 1
ATOM 681 C CA . ARG A 1 83 ? 0.589 11.681 -51.993 1.00 39.75 83 ARG A CA 1
ATOM 682 C C . ARG A 1 83 ? 1.497 12.002 -53.188 1.00 39.75 83 ARG A C 1
ATOM 684 O O . ARG A 1 83 ? 1.076 12.656 -54.141 1.00 39.75 83 ARG A O 1
ATOM 691 N N . LYS A 1 84 ? 2.729 11.483 -53.196 1.00 41.75 84 LYS A N 1
ATOM 692 C CA . LYS A 1 84 ? 3.569 11.442 -54.404 1.00 41.75 84 LYS A CA 1
ATOM 693 C C . LYS A 1 84 ? 2.984 10.442 -55.413 1.00 41.75 84 LYS A C 1
ATOM 695 O O . LYS A 1 84 ? 3.242 9.245 -55.343 1.00 41.75 84 LYS A O 1
ATOM 700 N N . ARG A 1 85 ? 2.209 10.942 -56.383 1.00 46.03 85 ARG A N 1
ATOM 701 C CA . ARG A 1 85 ? 1.888 10.243 -57.642 1.00 46.03 85 ARG A CA 1
ATOM 702 C C . ARG A 1 85 ? 3.119 10.279 -58.560 1.00 46.03 85 ARG A C 1
ATOM 704 O O . ARG A 1 85 ? 3.328 11.245 -59.288 1.00 46.03 85 ARG A O 1
ATOM 711 N N . GLY A 1 86 ? 3.948 9.238 -58.505 1.00 38.25 86 GLY A N 1
ATOM 712 C CA . GLY A 1 86 ? 5.048 9.008 -59.448 1.00 38.25 86 GLY A CA 1
ATOM 713 C C . GLY A 1 86 ? 4.566 8.268 -60.700 1.00 38.25 86 GLY A C 1
ATOM 714 O O . GLY A 1 86 ? 3.987 7.192 -60.605 1.00 38.25 86 GLY A O 1
ATOM 715 N N . LYS A 1 87 ? 4.782 8.884 -61.864 1.00 40.72 87 LYS A N 1
ATOM 716 C CA . LYS A 1 87 ? 4.322 8.503 -63.209 1.00 40.72 87 LYS A CA 1
ATOM 717 C C . LYS A 1 87 ? 4.795 7.100 -63.640 1.00 40.72 87 LYS A C 1
ATOM 719 O O . LYS A 1 87 ? 5.997 6.872 -63.753 1.00 40.72 87 LYS A O 1
ATOM 724 N N . LYS A 1 88 ? 3.867 6.198 -63.989 1.00 37.56 88 LYS A N 1
ATOM 725 C CA . LYS A 1 88 ? 4.169 5.015 -64.817 1.00 37.56 88 LYS A CA 1
ATOM 726 C C . LYS A 1 88 ? 4.376 5.474 -66.264 1.00 37.56 88 LYS A C 1
ATOM 728 O O . LYS A 1 88 ? 3.448 5.994 -66.876 1.00 37.56 88 LYS A O 1
ATOM 733 N N . LYS A 1 89 ? 5.591 5.297 -66.791 1.00 39.22 89 LYS A N 1
ATOM 734 C CA . LYS A 1 89 ? 5.875 5.379 -68.229 1.00 39.22 89 LYS A CA 1
ATOM 735 C C . LYS A 1 89 ? 5.214 4.180 -68.913 1.00 39.22 89 LYS A C 1
ATOM 737 O O . LYS A 1 89 ? 5.551 3.039 -68.617 1.00 39.22 89 LYS A O 1
ATOM 742 N N . THR A 1 90 ? 4.269 4.454 -69.799 1.00 39.38 90 THR A N 1
ATOM 743 C CA . THR A 1 90 ? 3.748 3.511 -70.788 1.00 39.38 90 THR A CA 1
ATOM 744 C C . THR A 1 90 ? 4.824 3.262 -71.842 1.00 39.38 90 THR A C 1
ATOM 746 O O . THR A 1 90 ? 5.199 4.183 -72.563 1.00 39.38 90 THR A O 1
ATOM 749 N N . LEU A 1 91 ? 5.327 2.030 -71.916 1.00 38.19 91 LEU A N 1
ATOM 750 C CA . LEU A 1 91 ? 6.086 1.515 -73.054 1.00 38.19 91 LEU A CA 1
ATOM 751 C C . LEU A 1 91 ? 5.180 0.521 -73.779 1.00 38.19 91 LEU A C 1
ATOM 753 O O . LEU A 1 91 ? 4.875 -0.555 -73.277 1.00 38.19 91 LEU A O 1
ATOM 757 N N . THR A 1 92 ? 4.685 0.961 -74.927 1.00 42.12 92 THR A N 1
ATOM 758 C CA . THR A 1 92 ? 4.022 0.156 -75.949 1.00 42.12 92 THR A CA 1
ATOM 759 C C . THR A 1 92 ? 5.029 -0.766 -76.632 1.00 42.12 92 THR A C 1
ATOM 761 O O . THR A 1 92 ? 6.083 -0.291 -77.050 1.00 42.12 92 THR A O 1
ATOM 764 N N . GLY A 1 93 ? 4.651 -2.031 -76.835 1.00 34.28 93 GLY A N 1
ATOM 765 C CA . GLY A 1 93 ? 5.202 -2.880 -77.894 1.00 34.28 93 GLY A CA 1
ATOM 766 C C . GLY A 1 93 ? 5.717 -4.246 -77.439 1.00 34.28 93 GLY A C 1
ATOM 767 O O . GLY A 1 93 ? 6.830 -4.342 -76.939 1.00 34.28 93 GLY A O 1
ATOM 768 N N . GLY A 1 94 ? 4.943 -5.295 -77.737 1.00 37.16 94 GLY A N 1
ATOM 769 C CA . GLY A 1 94 ? 5.474 -6.638 -77.994 1.00 37.16 94 GLY A CA 1
ATOM 770 C C . GLY A 1 94 ? 5.246 -7.694 -76.909 1.00 37.16 94 GLY A C 1
ATOM 771 O O . GLY A 1 94 ? 5.845 -7.631 -75.845 1.00 37.16 94 GLY A O 1
ATOM 772 N N . ALA A 1 95 ? 4.470 -8.712 -77.289 1.00 37.62 95 ALA A N 1
ATOM 773 C CA . ALA A 1 95 ? 4.347 -10.050 -76.704 1.00 37.62 95 ALA A CA 1
ATOM 774 C C . ALA A 1 95 ? 3.623 -10.194 -75.350 1.00 37.62 95 ALA A C 1
ATOM 776 O O . ALA A 1 95 ? 4.111 -9.813 -74.289 1.00 37.62 95 ALA A O 1
ATOM 777 N N . ASP A 1 96 ? 2.480 -10.884 -75.414 1.00 43.66 96 ASP A N 1
ATOM 778 C CA . ASP A 1 96 ? 1.780 -11.534 -74.306 1.00 43.66 96 ASP A CA 1
ATOM 779 C C . ASP A 1 96 ? 2.627 -12.665 -73.695 1.00 43.66 96 ASP A C 1
ATOM 781 O O . ASP A 1 96 ? 2.310 -13.850 -73.784 1.00 43.66 96 ASP A O 1
ATOM 785 N N . THR A 1 97 ? 3.729 -12.308 -73.048 1.00 44.22 97 THR A N 1
ATOM 786 C CA . THR A 1 97 ? 4.329 -13.142 -72.008 1.00 44.22 97 THR A CA 1
ATOM 787 C C . THR A 1 97 ? 3.910 -12.547 -70.673 1.00 44.22 97 THR A C 1
ATOM 789 O O . THR A 1 97 ? 4.205 -11.371 -70.436 1.00 44.22 97 THR A O 1
ATOM 792 N N . PRO A 1 98 ? 3.235 -13.289 -69.773 1.00 47.31 98 PRO A N 1
ATOM 793 C CA . PRO A 1 98 ? 3.069 -12.803 -68.416 1.00 47.31 98 PRO A CA 1
ATOM 794 C C . PRO A 1 98 ? 4.479 -12.565 -67.877 1.00 47.31 98 PRO A C 1
ATOM 796 O O . PRO A 1 98 ? 5.267 -13.503 -67.782 1.00 47.31 98 PRO A O 1
ATOM 799 N N . ASN A 1 99 ? 4.822 -11.307 -67.589 1.00 54.66 99 ASN A N 1
ATOM 800 C CA . ASN A 1 99 ? 6.044 -10.949 -66.876 1.00 54.66 99 ASN A CA 1
ATOM 801 C C . ASN A 1 99 ? 5.953 -11.572 -65.476 1.00 54.66 99 ASN A C 1
ATOM 803 O O . ASN A 1 99 ? 5.557 -10.922 -64.506 1.00 54.66 99 ASN A O 1
ATOM 807 N N . LEU A 1 100 ? 6.247 -12.870 -65.377 1.00 59.94 100 LEU A N 1
ATOM 808 C CA . LEU A 1 100 ? 6.450 -13.543 -64.113 1.00 59.94 100 LEU A CA 1
ATOM 809 C C . LEU A 1 100 ? 7.688 -12.900 -63.505 1.00 59.94 100 LEU A C 1
ATOM 811 O O . LEU A 1 100 ? 8.789 -13.048 -64.028 1.00 59.94 100 LEU A O 1
ATOM 815 N N . LEU A 1 101 ? 7.492 -12.186 -62.395 1.00 58.53 101 LEU A N 1
ATOM 816 C CA . LEU A 1 101 ? 8.604 -11.758 -61.559 1.00 58.53 101 LEU A CA 1
ATOM 817 C C . LEU A 1 101 ? 9.520 -12.958 -61.301 1.00 58.53 101 LEU A C 1
ATOM 819 O O . LEU A 1 101 ? 9.031 -14.044 -60.950 1.00 58.53 101 LEU A O 1
ATOM 823 N N . SER A 1 102 ? 10.827 -12.742 -61.452 1.00 68.38 102 SER A N 1
ATOM 824 C CA . SER A 1 102 ? 11.834 -13.733 -61.087 1.00 68.38 102 SER A CA 1
ATOM 825 C C . SER A 1 102 ? 11.627 -14.156 -59.630 1.00 68.38 102 SER A C 1
ATOM 827 O O . SER A 1 102 ? 11.136 -13.379 -58.802 1.00 68.38 102 SER A O 1
ATOM 829 N N . MET A 1 103 ? 11.989 -15.393 -59.284 1.00 68.00 103 MET A N 1
ATOM 830 C CA . MET A 1 103 ? 11.917 -15.850 -57.890 1.00 68.00 103 MET A CA 1
ATOM 831 C C . MET A 1 103 ? 12.745 -14.953 -56.960 1.00 68.00 103 MET A C 1
ATOM 833 O O . MET A 1 103 ? 12.353 -14.738 -55.817 1.00 68.00 103 MET A O 1
ATOM 837 N N . GLU A 1 104 ? 13.820 -14.346 -57.463 1.00 70.12 104 GLU A N 1
ATOM 838 C CA . GLU A 1 104 ? 14.620 -13.367 -56.722 1.00 70.12 104 GLU A CA 1
ATOM 839 C C . GLU A 1 104 ? 13.841 -12.084 -56.408 1.00 70.12 104 GLU A C 1
ATOM 841 O O . GLU A 1 104 ? 13.859 -11.616 -55.265 1.00 70.12 104 GLU A O 1
ATOM 846 N N . ASP A 1 105 ? 13.089 -11.557 -57.378 1.00 63.53 105 ASP A N 1
ATOM 847 C CA . ASP A 1 105 ? 12.257 -10.367 -57.189 1.00 63.53 105 ASP A CA 1
ATOM 848 C C . ASP A 1 105 ? 11.101 -10.646 -56.227 1.00 63.53 105 ASP A C 1
ATOM 850 O O . ASP A 1 105 ? 10.791 -9.825 -55.362 1.00 63.53 105 ASP A O 1
ATOM 854 N N . LYS A 1 106 ? 10.502 -11.841 -56.308 1.00 65.81 106 LYS A N 1
ATOM 855 C CA . LYS A 1 106 ? 9.492 -12.290 -55.339 1.00 65.81 106 LYS A CA 1
ATOM 856 C C . LYS A 1 106 ? 10.092 -12.367 -53.937 1.00 65.81 106 LYS A C 1
ATOM 858 O O . LYS A 1 106 ? 9.522 -11.803 -53.008 1.00 65.81 106 LYS A O 1
ATOM 863 N N . CYS A 1 107 ? 11.260 -12.988 -53.773 1.00 70.62 107 CYS A N 1
ATOM 864 C CA . CYS A 1 107 ? 11.965 -13.055 -52.489 1.00 70.62 107 CYS A CA 1
ATOM 865 C C . CYS A 1 107 ? 12.364 -11.670 -51.955 1.00 70.62 107 CYS A C 1
ATOM 867 O O . CYS A 1 107 ? 12.414 -11.471 -50.741 1.00 70.62 107 CYS A O 1
ATOM 869 N N . LYS A 1 108 ? 12.659 -10.700 -52.826 1.00 72.94 108 LYS A N 1
ATOM 870 C CA . LYS A 1 108 ? 12.926 -9.312 -52.429 1.00 72.94 108 LYS A CA 1
ATOM 871 C C . LYS A 1 108 ? 11.663 -8.627 -51.902 1.00 72.94 108 LYS A C 1
ATOM 873 O O . LYS A 1 108 ? 11.698 -8.080 -50.804 1.00 72.94 108 LYS A O 1
ATOM 878 N N . ILE A 1 109 ? 10.548 -8.740 -52.624 1.00 70.56 109 ILE A N 1
ATOM 879 C CA . ILE A 1 109 ? 9.249 -8.190 -52.205 1.00 70.56 109 ILE A CA 1
ATOM 880 C C . ILE A 1 109 ? 8.792 -8.819 -50.885 1.00 70.56 109 ILE A C 1
ATOM 882 O O . ILE A 1 109 ? 8.345 -8.108 -49.989 1.00 70.56 109 ILE A O 1
ATOM 886 N N . TRP A 1 110 ? 8.947 -10.136 -50.727 1.00 74.56 110 TRP A N 1
ATOM 887 C CA . TRP A 1 110 ? 8.613 -10.823 -49.479 1.00 74.56 110 TRP A CA 1
ATOM 888 C C . TRP A 1 110 ? 9.478 -10.356 -48.310 1.00 74.56 110 TRP A C 1
ATOM 890 O O . TRP A 1 110 ? 8.939 -10.097 -47.240 1.00 74.56 110 TRP A O 1
ATOM 900 N N . ARG A 1 111 ? 10.789 -10.168 -48.505 1.00 81.06 111 ARG A N 1
ATOM 901 C CA . ARG A 1 111 ? 11.673 -9.619 -47.462 1.00 81.06 111 ARG A CA 1
ATOM 902 C C . ARG A 1 111 ? 11.283 -8.198 -47.064 1.00 81.06 111 ARG A C 1
ATOM 904 O O . ARG A 1 111 ? 11.174 -7.913 -45.877 1.00 81.06 111 ARG A O 1
ATOM 911 N N . GLU A 1 112 ? 11.018 -7.326 -48.033 1.00 79.38 112 GLU A N 1
ATOM 912 C CA . GLU A 1 112 ? 10.543 -5.965 -47.757 1.00 79.38 112 GLU A CA 1
ATOM 913 C C . GLU A 1 112 ? 9.195 -5.982 -47.027 1.00 79.38 112 GLU A C 1
ATOM 915 O O . GLU A 1 112 ? 8.979 -5.202 -46.099 1.00 79.38 112 GLU A O 1
ATOM 920 N N . ARG A 1 113 ? 8.301 -6.911 -47.386 1.00 78.31 113 ARG A N 1
ATOM 921 C CA . ARG A 1 113 ? 7.010 -7.063 -46.718 1.00 78.31 113 ARG A CA 1
ATOM 922 C C . ARG A 1 113 ? 7.155 -7.569 -45.288 1.00 78.31 113 ARG A C 1
ATOM 924 O O . ARG A 1 113 ? 6.460 -7.057 -44.417 1.00 78.31 113 ARG A O 1
ATOM 931 N N . VAL A 1 114 ? 8.056 -8.516 -45.032 1.00 85.56 114 VAL A N 1
ATOM 932 C CA . VAL A 1 114 ? 8.370 -8.994 -43.675 1.00 85.56 114 VAL A CA 1
ATOM 933 C C . VAL A 1 114 ? 8.859 -7.833 -42.812 1.00 85.56 114 VAL A C 1
ATOM 935 O O . VAL A 1 114 ? 8.252 -7.578 -41.779 1.00 85.56 114 VAL A O 1
ATOM 938 N N . VAL A 1 115 ? 9.829 -7.045 -43.289 1.00 86.94 115 VAL A N 1
ATOM 939 C CA . VAL A 1 115 ? 10.351 -5.875 -42.554 1.00 86.94 115 VAL A CA 1
ATOM 940 C C . VAL A 1 115 ? 9.253 -4.843 -42.265 1.00 86.94 115 VAL A C 1
ATOM 942 O O . VAL A 1 115 ? 9.151 -4.340 -41.148 1.00 86.94 115 VAL A O 1
ATOM 945 N N . GLN A 1 116 ? 8.387 -4.547 -43.241 1.00 80.56 116 GLN A N 1
ATOM 946 C CA . GLN A 1 116 ? 7.245 -3.646 -43.027 1.00 80.56 116 GLN A CA 1
ATOM 947 C C . GLN A 1 116 ? 6.263 -4.192 -41.985 1.00 80.56 116 GLN A C 1
ATOM 949 O O . GLN A 1 116 ? 5.710 -3.434 -41.193 1.00 80.56 116 GLN A O 1
ATOM 954 N N . THR A 1 117 ? 6.026 -5.504 -41.989 1.00 85.94 117 THR A N 1
ATOM 955 C CA . THR A 1 117 ? 5.093 -6.145 -41.056 1.00 85.94 117 THR A CA 1
ATOM 956 C C . THR A 1 117 ? 5.677 -6.176 -39.644 1.00 85.94 117 THR A C 1
ATOM 958 O O . THR A 1 117 ? 4.963 -5.906 -38.684 1.00 85.94 117 THR A O 1
ATOM 961 N N . GLU A 1 118 ? 6.980 -6.421 -39.511 1.00 88.38 118 GLU A N 1
ATOM 962 C CA . GLU A 1 118 ? 7.710 -6.335 -38.242 1.00 88.38 118 GLU A CA 1
ATOM 963 C C . GLU A 1 118 ? 7.678 -4.915 -37.664 1.00 88.38 118 GLU A C 1
ATOM 965 O O . GLU A 1 118 ? 7.388 -4.748 -36.480 1.00 88.38 118 GLU A O 1
ATOM 970 N N . GLN A 1 119 ? 7.881 -3.887 -38.498 1.00 88.56 119 GLN A N 1
ATOM 971 C CA . GLN A 1 119 ? 7.742 -2.486 -38.081 1.00 88.56 119 GLN A CA 1
ATOM 972 C C . GLN A 1 119 ? 6.320 -2.163 -37.612 1.00 88.56 119 GLN A C 1
ATOM 974 O O . GLN A 1 119 ? 6.151 -1.592 -36.538 1.00 88.56 119 GLN A O 1
ATOM 979 N N . LEU A 1 120 ? 5.294 -2.594 -38.353 1.00 87.88 120 LEU A N 1
ATOM 980 C CA . LEU A 1 120 ? 3.897 -2.407 -37.945 1.00 87.88 120 LEU A CA 1
ATOM 981 C C . LEU A 1 120 ? 3.581 -3.098 -36.612 1.00 87.88 120 LEU A C 1
ATOM 983 O O . LEU A 1 120 ? 2.851 -2.548 -35.790 1.00 87.88 120 LEU A O 1
ATOM 987 N N . ILE A 1 121 ? 4.125 -4.296 -36.381 1.00 87.38 121 ILE A N 1
ATOM 988 C CA . ILE A 1 121 ? 3.978 -5.001 -35.102 1.00 87.38 121 ILE A CA 1
ATOM 989 C C . ILE A 1 121 ? 4.613 -4.188 -33.971 1.00 87.38 121 ILE A C 1
ATOM 991 O O . ILE A 1 121 ? 4.017 -4.076 -32.898 1.00 87.38 121 ILE A O 1
ATOM 995 N N . GLU A 1 122 ? 5.795 -3.619 -34.191 1.00 88.31 122 GLU A N 1
ATOM 996 C CA . GLU A 1 122 ? 6.491 -2.834 -33.172 1.00 88.31 122 GLU A CA 1
ATOM 997 C C . GLU A 1 122 ? 5.762 -1.520 -32.861 1.00 88.31 122 GLU A C 1
ATOM 999 O O . GLU A 1 122 ? 5.521 -1.210 -31.693 1.00 88.31 122 GLU A O 1
ATOM 1004 N N . ASP A 1 123 ? 5.278 -0.817 -33.885 1.00 87.69 123 ASP A N 1
ATOM 1005 C CA . ASP A 1 123 ? 4.451 0.381 -33.720 1.00 87.69 123 ASP A CA 1
ATOM 1006 C C . ASP A 1 123 ? 3.171 0.072 -32.928 1.00 87.69 123 ASP A C 1
ATOM 1008 O O . ASP A 1 123 ? 2.807 0.794 -31.995 1.00 87.69 123 ASP A O 1
ATOM 1012 N N . LEU A 1 124 ? 2.507 -1.051 -33.225 1.00 86.81 124 LEU A N 1
ATOM 1013 C CA . LEU A 1 124 ? 1.320 -1.488 -32.486 1.00 86.81 124 LEU A CA 1
ATOM 1014 C C . LEU A 1 124 ? 1.629 -1.831 -31.024 1.00 86.81 124 LEU A C 1
ATOM 1016 O O . LEU A 1 124 ? 0.806 -1.550 -30.147 1.00 86.81 124 LEU A O 1
ATOM 1020 N N . LYS A 1 125 ? 2.803 -2.402 -30.723 1.00 88.50 125 LYS A N 1
ATOM 1021 C CA . LYS A 1 125 ? 3.231 -2.630 -29.332 1.00 88.50 125 LYS A CA 1
ATOM 1022 C C . LYS A 1 125 ? 3.431 -1.314 -28.587 1.00 88.50 125 LYS A C 1
ATOM 1024 O O . LYS A 1 125 ? 3.033 -1.233 -27.424 1.00 88.50 125 LYS A O 1
ATOM 1029 N N . ILE A 1 126 ? 4.005 -0.300 -29.236 1.00 85.88 126 ILE A N 1
ATOM 1030 C CA . ILE A 1 126 ? 4.197 1.034 -28.650 1.00 85.88 126 ILE A CA 1
ATOM 1031 C C . ILE A 1 126 ? 2.841 1.694 -28.379 1.00 85.88 126 ILE A C 1
ATOM 1033 O O . ILE A 1 126 ? 2.589 2.161 -27.272 1.00 85.88 126 ILE A O 1
ATOM 1037 N N . VAL A 1 127 ? 1.923 1.676 -29.348 1.00 86.12 127 VAL A N 1
ATOM 1038 C CA . VAL A 1 127 ? 0.574 2.240 -29.163 1.00 86.12 127 VAL A CA 1
ATOM 1039 C C . VAL A 1 127 ? -0.169 1.522 -28.034 1.00 86.12 127 VAL A C 1
ATOM 1041 O O . VAL A 1 127 ? -0.777 2.164 -27.177 1.00 86.12 127 VAL A O 1
ATOM 1044 N N . LYS A 1 128 ? -0.076 0.188 -27.978 1.00 87.31 128 LYS A N 1
ATOM 1045 C CA . LYS A 1 128 ? -0.670 -0.612 -26.901 1.00 87.31 128 LYS A CA 1
ATOM 1046 C C . LYS A 1 128 ? -0.069 -0.272 -25.538 1.00 87.31 128 LYS A C 1
ATOM 1048 O O . LYS A 1 128 ? -0.813 -0.164 -24.566 1.00 87.31 128 LYS A O 1
ATOM 1053 N N . SER A 1 129 ? 1.253 -0.141 -25.436 1.00 84.62 129 SER A N 1
ATOM 1054 C CA . SER A 1 129 ? 1.915 0.140 -24.160 1.00 84.62 129 SER A CA 1
ATOM 1055 C C . SER A 1 129 ? 1.562 1.532 -23.636 1.00 84.62 129 SER A C 1
ATOM 1057 O O . SER A 1 129 ? 1.257 1.659 -22.450 1.00 84.62 129 SER A O 1
ATOM 1059 N N . LEU A 1 130 ? 1.487 2.532 -24.519 1.00 85.50 130 LEU A N 1
ATOM 1060 C CA . LEU A 1 130 ? 1.011 3.876 -24.191 1.00 85.50 130 LEU A CA 1
ATOM 1061 C C . LEU A 1 130 ? -0.443 3.857 -23.710 1.00 85.50 130 LEU A C 1
ATOM 1063 O O . LEU A 1 130 ? -0.735 4.374 -22.636 1.00 85.50 130 LEU A O 1
ATOM 1067 N N . ALA A 1 131 ? -1.340 3.181 -24.434 1.00 87.44 131 ALA A N 1
ATOM 1068 C CA . ALA A 1 131 ? -2.744 3.079 -24.034 1.00 87.44 131 ALA A CA 1
ATOM 1069 C C . ALA A 1 131 ? -2.920 2.377 -22.674 1.00 87.44 131 ALA A C 1
ATOM 1071 O O . ALA A 1 131 ? -3.736 2.794 -21.852 1.00 87.44 131 ALA A O 1
ATOM 1072 N N . ILE A 1 132 ? -2.142 1.321 -22.405 1.00 89.00 132 ILE A N 1
ATOM 1073 C CA . ILE A 1 132 ? -2.148 0.637 -21.104 1.00 89.00 132 ILE A CA 1
ATOM 1074 C C . ILE A 1 132 ? -1.625 1.561 -20.001 1.00 89.00 132 ILE A C 1
ATOM 1076 O O . ILE A 1 132 ? -2.189 1.564 -18.907 1.00 89.00 132 ILE A O 1
ATOM 1080 N N . ALA A 1 133 ? -0.562 2.324 -20.261 1.00 87.19 133 ALA A N 1
ATOM 1081 C CA . ALA A 1 133 ? -0.028 3.281 -19.299 1.00 87.19 133 ALA A CA 1
ATOM 1082 C C . ALA A 1 133 ? -1.073 4.353 -18.955 1.00 87.19 133 ALA A C 1
ATOM 1084 O O . ALA A 1 133 ? -1.354 4.568 -17.778 1.00 87.19 133 ALA A O 1
ATOM 1085 N N . ASP A 1 134 ? -1.732 4.932 -19.958 1.00 87.19 134 ASP A N 1
ATOM 1086 C CA . ASP A 1 134 ? -2.789 5.925 -19.754 1.00 87.19 134 ASP A CA 1
ATOM 1087 C C . ASP A 1 134 ? -3.953 5.356 -18.932 1.00 87.19 134 ASP A C 1
ATOM 1089 O O . ASP A 1 134 ? -4.387 5.969 -17.954 1.00 87.19 134 ASP A O 1
ATOM 1093 N N . LEU A 1 135 ? -4.428 4.150 -19.256 1.00 88.69 135 LEU A N 1
ATOM 1094 C CA . LEU A 1 135 ? -5.492 3.494 -18.489 1.00 88.69 135 LEU A CA 1
ATOM 1095 C C . LEU A 1 135 ? -5.082 3.217 -17.038 1.00 88.69 135 LEU A C 1
ATOM 1097 O O . LEU A 1 135 ? -5.890 3.430 -16.136 1.00 88.69 135 LEU A O 1
ATOM 1101 N N . LYS A 1 136 ? -3.836 2.794 -16.797 1.00 89.75 136 LYS A N 1
ATOM 1102 C CA . LYS A 1 136 ? -3.308 2.604 -15.437 1.00 89.75 136 LYS A CA 1
ATOM 1103 C C . LYS A 1 136 ? -3.282 3.914 -14.657 1.00 89.75 136 LYS A C 1
ATOM 1105 O O . LYS A 1 136 ? -3.804 3.950 -13.549 1.00 89.75 136 LYS A O 1
ATOM 1110 N N . THR A 1 137 ? -2.777 4.996 -15.251 1.00 89.12 137 THR A N 1
ATOM 1111 C CA . THR A 1 137 ? -2.764 6.308 -14.580 1.00 89.12 137 THR A CA 1
ATOM 1112 C C . THR A 1 137 ? -4.174 6.814 -14.271 1.00 89.12 137 THR A C 1
ATOM 1114 O O . THR A 1 137 ? -4.408 7.417 -13.226 1.00 89.12 137 THR A O 1
ATOM 1117 N N . ASN A 1 138 ? -5.148 6.545 -15.144 1.00 85.88 138 ASN A N 1
ATOM 1118 C CA . ASN A 1 138 ? -6.540 6.904 -14.889 1.00 85.88 138 ASN A CA 1
ATOM 1119 C C . ASN A 1 138 ? -7.162 6.055 -13.774 1.00 85.88 138 ASN A C 1
ATOM 1121 O O . ASN A 1 138 ? -7.888 6.601 -12.947 1.00 85.88 138 ASN A O 1
ATOM 1125 N N . LEU A 1 139 ? -6.859 4.756 -13.711 1.00 90.69 139 LEU A N 1
ATOM 1126 C CA . LEU A 1 139 ? -7.284 3.895 -12.603 1.00 90.69 139 LEU A CA 1
ATOM 1127 C C . LEU A 1 139 ? -6.688 4.348 -11.268 1.00 90.69 139 LEU A C 1
ATOM 1129 O O . LEU A 1 139 ? -7.403 4.398 -10.273 1.00 90.69 139 LEU A O 1
ATOM 1133 N N . GLU A 1 140 ? -5.409 4.721 -11.245 1.00 89.94 140 GLU A N 1
ATOM 1134 C CA . GLU A 1 140 ? -4.755 5.265 -10.051 1.00 89.94 140 GLU A CA 1
ATOM 1135 C C . GLU A 1 140 ? -5.437 6.556 -9.585 1.00 89.94 140 GLU A C 1
ATOM 1137 O O . GLU A 1 140 ? -5.826 6.650 -8.424 1.00 89.94 140 GLU A O 1
ATOM 1142 N N . ARG A 1 141 ? -5.712 7.496 -10.500 1.00 81.19 141 ARG A N 1
ATOM 1143 C CA . ARG A 1 141 ? -6.461 8.726 -10.183 1.00 81.19 141 ARG A CA 1
ATOM 1144 C C . ARG A 1 141 ? -7.867 8.450 -9.655 1.00 81.19 141 ARG A C 1
ATOM 1146 O O . ARG A 1 141 ? -8.332 9.158 -8.768 1.00 81.19 141 ARG A O 1
ATOM 1153 N N . LEU A 1 142 ? -8.574 7.466 -10.211 1.00 88.50 142 LEU A N 1
ATOM 1154 C CA . LEU A 1 142 ? -9.904 7.090 -9.723 1.00 88.50 142 LEU A CA 1
ATOM 1155 C C . LEU A 1 142 ? -9.825 6.480 -8.321 1.00 88.50 142 LEU A C 1
ATOM 1157 O O . LEU A 1 142 ? -10.575 6.898 -7.447 1.00 88.50 142 LEU A O 1
ATOM 1161 N N . ASN A 1 143 ? -8.860 5.593 -8.076 1.00 88.94 143 ASN A N 1
ATOM 1162 C CA . ASN A 1 143 ? -8.620 5.025 -6.750 1.00 88.94 143 ASN A CA 1
ATOM 1163 C C . ASN A 1 143 ? -8.243 6.096 -5.718 1.00 88.94 143 ASN A C 1
ATOM 1165 O O . ASN A 1 143 ? -8.682 6.037 -4.570 1.00 88.94 143 ASN A O 1
ATOM 1169 N N . GLU A 1 144 ? -7.438 7.088 -6.096 1.00 85.00 144 GLU A N 1
ATOM 1170 C CA . GLU A 1 144 ? -7.146 8.238 -5.237 1.00 85.00 144 GLU A CA 1
ATOM 1171 C C . GLU A 1 144 ? -8.431 8.994 -4.881 1.00 85.00 144 GLU A C 1
ATOM 1173 O O . GLU A 1 144 ? -8.686 9.242 -3.702 1.00 85.00 144 GLU A O 1
ATOM 1178 N N . ARG A 1 145 ? -9.294 9.279 -5.866 1.00 81.81 145 ARG A N 1
ATOM 1179 C CA . ARG A 1 145 ? -10.585 9.947 -5.626 1.00 81.81 145 ARG A CA 1
ATOM 1180 C C . ARG A 1 145 ? -11.509 9.127 -4.729 1.00 81.81 145 ARG A C 1
ATOM 1182 O O . ARG A 1 145 ? -12.098 9.697 -3.812 1.00 81.81 145 ARG A O 1
ATOM 1189 N N . ASP A 1 146 ? -11.602 7.819 -4.939 1.00 88.38 146 ASP A N 1
ATOM 1190 C CA . ASP A 1 146 ? -12.419 6.924 -4.111 1.00 88.38 146 ASP A CA 1
ATOM 1191 C C . ASP A 1 146 ? -11.928 6.876 -2.657 1.00 88.38 146 ASP A C 1
ATOM 1193 O O . ASP A 1 146 ? -12.730 6.757 -1.732 1.00 88.38 146 ASP A O 1
ATOM 1197 N N . ASN A 1 147 ? -10.624 7.055 -2.428 1.00 87.12 147 ASN A N 1
ATOM 1198 C CA . ASN A 1 147 ? -10.044 7.152 -1.087 1.00 87.12 147 ASN A CA 1
ATOM 1199 C C . ASN A 1 147 ? -10.192 8.548 -0.451 1.00 87.12 147 ASN A C 1
ATOM 1201 O O . ASN A 1 147 ? -10.237 8.673 0.778 1.00 87.12 147 ASN A O 1
ATOM 1205 N N . GLU A 1 148 ? -10.235 9.612 -1.255 1.00 85.88 148 GLU A N 1
ATOM 1206 C CA . GLU A 1 148 ? -10.366 10.995 -0.784 1.00 85.88 148 GLU A CA 1
ATOM 1207 C C . GLU A 1 148 ? -11.818 11.394 -0.491 1.00 85.88 148 GLU A C 1
ATOM 1209 O O . GLU A 1 148 ? -12.072 12.095 0.492 1.00 85.88 148 GLU A O 1
ATOM 1214 N N . LEU A 1 149 ? -12.784 10.924 -1.286 1.00 86.88 149 LEU A N 1
ATOM 1215 C CA . LEU A 1 149 ? -14.203 11.272 -1.149 1.00 86.88 149 LEU A CA 1
ATOM 1216 C C . LEU A 1 149 ? -14.791 10.949 0.240 1.00 86.88 149 LEU A C 1
ATOM 1218 O O . LEU A 1 149 ? -15.452 11.821 0.812 1.00 86.88 149 LEU A O 1
ATOM 1222 N N . PRO A 1 150 ? -14.539 9.774 0.852 1.00 90.00 150 PRO A N 1
ATOM 1223 C CA . PRO A 1 150 ? -15.002 9.483 2.207 1.00 90.00 150 PRO A CA 1
ATOM 1224 C C . PRO A 1 150 ? -14.400 10.426 3.250 1.00 90.00 150 PRO A C 1
ATOM 1226 O O . PRO A 1 150 ? -15.090 10.824 4.187 1.00 90.00 150 PRO A O 1
ATOM 1229 N N . LYS A 1 151 ? -13.132 10.826 3.077 1.00 88.69 151 LYS A N 1
ATOM 1230 C CA . LYS A 1 151 ? -12.448 11.761 3.984 1.00 88.69 151 LYS A CA 1
ATOM 1231 C C . LYS A 1 151 ? -13.037 13.163 3.867 1.00 88.69 151 LYS A C 1
ATOM 1233 O O . LYS A 1 151 ? -13.314 13.788 4.885 1.00 88.69 151 LYS A O 1
ATOM 1238 N N . LEU A 1 152 ? -13.279 13.629 2.642 1.00 83.81 152 LEU A N 1
ATOM 1239 C CA . LEU A 1 152 ? -13.959 14.898 2.371 1.00 83.81 152 LEU A CA 1
ATOM 1240 C C . LEU A 1 152 ? -15.365 14.905 2.975 1.00 83.81 152 LEU A C 1
ATOM 1242 O O . LEU A 1 152 ? -15.719 15.837 3.690 1.00 83.81 152 LEU A O 1
ATOM 1246 N N . ARG A 1 153 ? -16.130 13.824 2.784 1.00 87.44 153 ARG A N 1
ATOM 1247 C CA . ARG A 1 153 ? -17.465 13.673 3.373 1.00 87.44 153 ARG A CA 1
ATOM 1248 C C . ARG A 1 153 ? -17.426 13.680 4.901 1.00 87.44 153 ARG A C 1
ATOM 1250 O O . ARG A 1 153 ? -18.231 14.369 5.518 1.00 87.44 153 ARG A O 1
ATOM 1257 N N . ALA A 1 154 ? -16.493 12.952 5.514 1.00 87.88 154 ALA A N 1
ATOM 1258 C CA . ALA A 1 154 ? -16.333 12.916 6.967 1.00 87.88 154 ALA A CA 1
ATOM 1259 C C . ALA A 1 154 ? -15.930 14.286 7.537 1.00 87.88 154 ALA A C 1
ATOM 1261 O O . ALA A 1 154 ? -16.471 14.716 8.556 1.00 87.88 154 ALA A O 1
ATOM 1262 N N . ASN A 1 155 ? -15.025 14.998 6.861 1.00 85.00 155 ASN A N 1
ATOM 1263 C CA . ASN A 1 155 ? -14.611 16.345 7.247 1.00 85.00 155 ASN A CA 1
ATOM 1264 C C . ASN A 1 155 ? -15.765 17.344 7.127 1.00 85.00 155 ASN A C 1
ATOM 1266 O O . ASN A 1 155 ? -15.995 18.108 8.062 1.00 85.00 155 ASN A O 1
ATOM 1270 N N . PHE A 1 156 ? -16.530 17.290 6.035 1.00 85.19 156 PHE A N 1
ATOM 1271 C CA . PHE A 1 156 ? -17.717 18.120 5.845 1.00 85.19 156 PHE A CA 1
ATOM 1272 C C . PHE A 1 156 ? -18.778 17.842 6.917 1.00 85.19 156 PHE A C 1
ATOM 1274 O O . PHE A 1 156 ? -19.275 18.766 7.556 1.00 85.19 156 PHE A O 1
ATOM 1281 N N . GLN A 1 157 ? -19.073 16.567 7.191 1.00 87.38 157 GLN A N 1
ATOM 1282 C CA . GLN A 1 157 ? -19.997 16.170 8.256 1.00 87.38 157 GLN A CA 1
ATOM 1283 C C . GLN A 1 157 ? -19.556 16.742 9.611 1.00 87.38 157 GLN A C 1
ATOM 1285 O O . GLN A 1 157 ? -20.355 17.312 10.348 1.00 87.38 157 GLN A O 1
ATOM 1290 N N . LYS A 1 158 ? -18.265 16.635 9.934 1.00 85.50 158 LYS A N 1
ATOM 1291 C CA . LYS A 1 158 ? -17.731 17.132 11.200 1.00 85.50 158 LYS A CA 1
ATOM 1292 C C . LYS A 1 158 ? -17.796 18.657 11.295 1.00 85.50 158 LYS A C 1
ATOM 1294 O O . LYS A 1 158 ? -18.260 19.150 12.313 1.00 85.50 158 LYS A O 1
ATOM 1299 N N . ALA A 1 159 ? -17.333 19.371 10.269 1.00 80.19 159 ALA A N 1
ATOM 1300 C CA . ALA A 1 159 ? -17.159 20.824 10.296 1.00 80.19 159 ALA A CA 1
ATOM 1301 C C . ALA A 1 159 ? -18.463 21.605 10.074 1.00 80.19 159 ALA A C 1
ATOM 1303 O O . ALA A 1 159 ? -18.650 22.670 10.664 1.00 80.19 159 ALA A O 1
ATOM 1304 N N . VAL A 1 160 ? -19.369 21.072 9.253 1.00 83.81 160 VAL A N 1
ATOM 1305 C CA . VAL A 1 160 ? -20.592 21.765 8.831 1.00 83.81 160 VAL A CA 1
ATOM 1306 C C . VAL A 1 160 ? -21.820 21.191 9.526 1.00 83.81 160 VAL A C 1
ATOM 1308 O O . VAL A 1 160 ? -22.589 21.933 10.129 1.00 83.81 160 VAL A O 1
ATOM 1311 N N . VAL A 1 161 ? -21.994 19.868 9.495 1.00 82.00 161 VAL A N 1
ATOM 1312 C CA . VAL A 1 161 ? -23.209 19.234 10.036 1.00 82.00 161 VAL A CA 1
ATOM 1313 C C . VAL A 1 161 ? -23.177 19.172 11.561 1.00 82.00 161 VAL A C 1
ATOM 1315 O O . VAL A 1 161 ? -24.184 19.457 12.190 1.00 82.00 161 VAL A O 1
ATOM 1318 N N . ASN A 1 162 ? -22.041 18.838 12.174 1.00 83.62 162 ASN A N 1
ATOM 1319 C CA . ASN A 1 162 ? -21.988 18.656 13.628 1.00 83.62 162 ASN A CA 1
ATOM 1320 C C . ASN A 1 162 ? -21.697 19.963 14.383 1.00 83.62 162 ASN A C 1
ATOM 1322 O O . ASN A 1 162 ? -22.305 20.211 15.418 1.00 83.62 162 ASN A O 1
ATOM 1326 N N . THR A 1 163 ? -20.777 20.799 13.891 1.00 81.19 163 THR A N 1
ATOM 1327 C CA . THR A 1 163 ? -20.426 22.082 14.538 1.00 81.19 163 THR A CA 1
ATOM 1328 C C . THR A 1 163 ? -21.268 23.267 14.081 1.00 81.19 163 THR A C 1
ATOM 1330 O O . THR A 1 163 ? -21.392 24.230 14.828 1.00 81.19 163 THR A O 1
ATOM 1333 N N . GLY A 1 164 ? -21.826 23.226 12.869 1.00 80.31 164 GLY A N 1
ATOM 1334 C CA . GLY A 1 164 ? -22.605 24.327 12.299 1.00 80.31 164 GLY A CA 1
ATOM 1335 C C . GLY A 1 164 ? -24.108 24.248 12.562 1.00 80.31 164 GLY A C 1
ATOM 1336 O O . GLY A 1 164 ? -24.834 25.129 12.102 1.00 80.31 164 GLY A O 1
ATOM 1337 N N . HIS A 1 165 ? -24.587 23.207 13.247 1.00 84.88 165 HIS A N 1
ATOM 1338 C CA . HIS A 1 165 ? -26.010 22.965 13.472 1.00 84.88 165 HIS A CA 1
ATOM 1339 C C . HIS A 1 165 ? -26.559 23.799 14.631 1.00 84.88 165 HIS A C 1
ATOM 1341 O O . HIS A 1 165 ? -26.120 23.668 15.773 1.00 84.88 165 HIS A O 1
ATOM 1347 N N . ASP A 1 166 ? -27.550 24.635 14.328 1.00 83.69 166 ASP A N 1
ATOM 1348 C CA . ASP A 1 166 ? -28.299 25.389 15.323 1.00 83.69 166 ASP A CA 1
ATOM 1349 C C . ASP A 1 166 ? -29.481 24.547 15.816 1.00 83.69 166 ASP A C 1
ATOM 1351 O O . ASP A 1 166 ? -30.446 24.301 15.087 1.00 83.69 166 ASP A O 1
ATOM 1355 N N . THR A 1 167 ? -29.409 24.118 17.074 1.00 83.69 167 THR A N 1
ATOM 1356 C CA . THR A 1 167 ? -30.426 23.275 17.714 1.00 83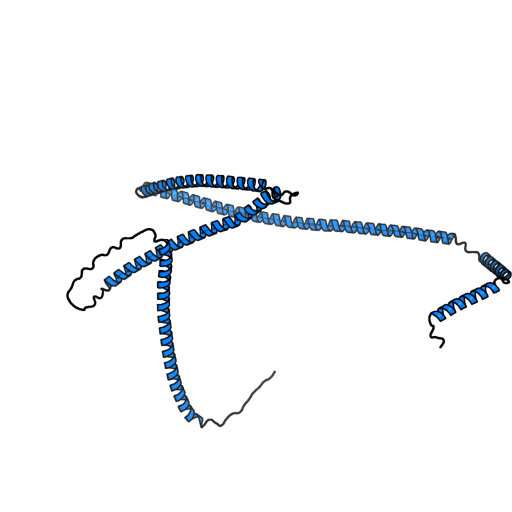.69 167 THR A CA 1
ATOM 1357 C C . THR A 1 167 ? -31.767 23.983 17.890 1.00 83.69 167 THR A C 1
ATOM 1359 O O . THR A 1 167 ? -32.789 23.312 18.019 1.00 83.69 167 THR A O 1
ATOM 1362 N N . ARG A 1 168 ? -31.799 25.324 17.880 1.00 83.62 168 ARG A N 1
ATOM 1363 C CA . ARG A 1 168 ? -33.037 26.104 18.062 1.00 83.62 168 ARG A CA 1
ATOM 1364 C C . ARG A 1 168 ? -33.847 26.199 16.776 1.00 83.62 168 ARG A C 1
ATOM 1366 O O . ARG A 1 168 ? -35.072 26.180 16.830 1.00 83.62 168 ARG A O 1
ATOM 1373 N N . LEU A 1 169 ? -33.163 26.311 15.639 1.00 82.75 169 LEU A N 1
ATOM 1374 C CA . LEU A 1 169 ? -33.778 26.421 14.312 1.00 82.75 169 LEU A CA 1
ATOM 1375 C C . LEU A 1 169 ? -33.808 25.080 13.564 1.00 82.75 169 LEU A C 1
ATOM 1377 O O . LEU A 1 169 ? -34.470 24.970 12.536 1.00 82.75 169 LEU A O 1
ATOM 1381 N N . ASN A 1 170 ? -33.121 24.059 14.088 1.00 80.19 170 ASN A N 1
ATOM 1382 C CA . ASN A 1 170 ? -32.920 22.754 13.458 1.00 80.19 170 ASN A CA 1
ATOM 1383 C C . ASN A 1 170 ? -32.328 22.865 12.037 1.00 80.19 170 ASN A C 1
ATOM 1385 O O . ASN A 1 170 ? -32.631 22.075 11.143 1.00 80.19 170 ASN A O 1
ATOM 1389 N N . THR A 1 171 ? -31.477 23.867 11.822 1.00 84.38 171 THR A N 1
ATOM 1390 C CA . THR A 1 171 ? -30.862 24.188 10.528 1.00 84.38 171 THR A CA 1
ATOM 1391 C C . THR A 1 171 ? -29.357 24.363 10.671 1.00 84.38 171 THR A C 1
ATOM 1393 O O . THR A 1 171 ? -28.855 24.705 11.738 1.00 84.38 171 THR A O 1
ATOM 1396 N N . ILE A 1 172 ? -28.620 24.148 9.582 1.00 84.38 172 ILE A N 1
ATOM 1397 C CA . ILE A 1 172 ? -27.182 2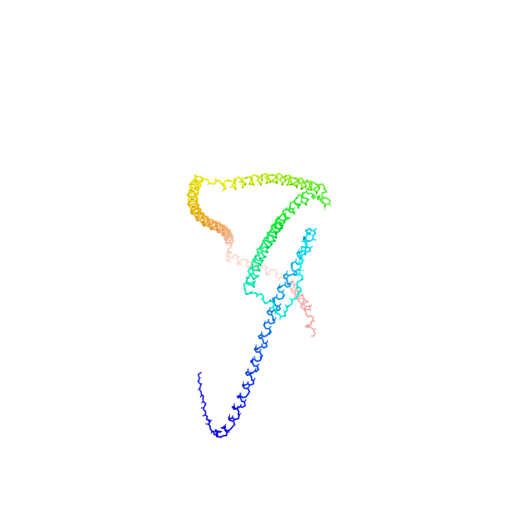4.434 9.528 1.00 84.38 172 ILE A CA 1
ATOM 1398 C C . ILE A 1 172 ? -26.987 25.926 9.253 1.00 84.38 172 ILE A C 1
ATOM 1400 O O . ILE A 1 172 ? -27.600 26.485 8.343 1.00 84.38 172 ILE A O 1
ATOM 1404 N N . THR A 1 173 ? -26.116 26.565 10.026 1.00 85.94 173 THR A N 1
ATOM 1405 C CA . THR A 1 173 ? -25.738 27.967 9.839 1.00 85.94 173 THR A CA 1
ATOM 1406 C C . THR A 1 173 ? -24.992 28.154 8.517 1.00 85.94 173 THR A C 1
ATOM 1408 O O . THR A 1 173 ? -24.010 27.467 8.224 1.00 85.94 173 THR A O 1
ATOM 1411 N N . SER A 1 174 ? -25.437 29.114 7.706 1.00 84.12 174 SER A N 1
ATOM 1412 C CA . SER A 1 174 ? -24.794 29.445 6.426 1.00 84.12 174 SER A CA 1
ATOM 1413 C C . SER A 1 174 ? -23.330 29.854 6.607 1.00 84.12 174 SER A C 1
ATOM 1415 O O . SER A 1 174 ? -22.486 29.507 5.787 1.00 84.12 174 SER A O 1
ATOM 1417 N N . GLU A 1 175 ? -23.002 30.509 7.720 1.00 84.38 175 GLU A N 1
ATOM 1418 C CA . GLU A 1 175 ? -21.638 30.911 8.061 1.00 84.38 175 GLU A CA 1
ATOM 1419 C C . GLU A 1 175 ? -20.677 29.716 8.193 1.00 84.38 175 GLU A C 1
ATOM 1421 O O . GLU A 1 175 ? -19.538 29.788 7.734 1.00 84.38 175 GLU A O 1
ATOM 1426 N N . SER A 1 176 ? -21.130 28.590 8.755 1.00 83.81 176 SER A N 1
ATOM 1427 C CA . SER A 1 176 ? -20.316 27.374 8.863 1.00 83.81 176 SER A CA 1
ATOM 1428 C C . SER A 1 176 ? -19.997 26.777 7.485 1.00 83.81 176 SER A C 1
ATOM 1430 O O . SER A 1 176 ? -18.859 26.377 7.232 1.00 83.81 176 SER A O 1
ATOM 1432 N N . VAL A 1 177 ? -20.967 26.799 6.564 1.00 85.75 177 VAL A N 1
ATOM 1433 C CA . VAL A 1 177 ? -20.786 26.354 5.172 1.00 85.75 177 VAL A CA 1
ATOM 1434 C C . VAL A 1 177 ? -19.805 27.267 4.429 1.00 85.75 177 VAL A C 1
ATOM 1436 O O . VAL A 1 177 ? -18.885 26.778 3.774 1.00 85.75 177 VAL A O 1
ATOM 1439 N N . ILE A 1 178 ? -19.968 28.589 4.562 1.00 87.81 178 ILE A N 1
ATOM 1440 C CA . ILE A 1 178 ? -19.113 29.595 3.912 1.00 87.81 178 ILE A CA 1
ATOM 1441 C C . ILE A 1 178 ? -17.666 29.464 4.401 1.00 87.81 178 ILE A C 1
ATOM 1443 O O . ILE A 1 178 ? -16.753 29.347 3.586 1.00 87.81 178 ILE A O 1
ATOM 1447 N N . ARG A 1 179 ? -17.445 29.386 5.720 1.00 85.38 179 ARG A N 1
ATOM 1448 C CA . ARG A 1 179 ? -16.100 29.227 6.302 1.00 85.38 179 ARG A CA 1
ATOM 1449 C C . ARG A 1 179 ? -15.419 27.930 5.859 1.00 85.38 179 ARG A C 1
ATOM 1451 O O . ARG A 1 179 ? -14.217 27.935 5.588 1.00 85.38 179 ARG A O 1
ATOM 1458 N N . GLN A 1 180 ? -16.166 26.827 5.767 1.00 86.25 180 GLN A N 1
ATOM 1459 C CA . GLN A 1 180 ? -15.633 25.562 5.254 1.00 86.25 180 GLN A CA 1
ATOM 1460 C C . GLN A 1 180 ? -15.208 25.702 3.787 1.00 86.25 180 GLN A C 1
ATOM 1462 O O . GLN A 1 180 ? -14.107 25.287 3.426 1.00 86.25 180 GLN A O 1
ATOM 1467 N N . HIS A 1 181 ? -16.035 26.340 2.957 1.00 87.00 181 HIS A N 1
ATOM 1468 C CA . HIS A 1 181 ? -15.722 26.559 1.548 1.00 87.00 181 HIS A CA 1
ATOM 1469 C C . HIS A 1 181 ? -14.486 27.454 1.359 1.00 87.00 181 HIS A C 1
ATOM 1471 O O . HIS A 1 181 ? -13.589 27.117 0.589 1.00 87.00 181 HIS A O 1
ATOM 1477 N N . GLU A 1 182 ? -14.366 28.543 2.121 1.00 90.12 182 GLU A N 1
ATOM 1478 C CA . GLU A 1 182 ? -13.175 29.405 2.114 1.00 90.12 182 GLU A CA 1
ATOM 1479 C C . GLU A 1 182 ? -11.901 28.675 2.563 1.00 90.12 182 GLU A C 1
ATOM 1481 O O . GLU A 1 182 ? -10.803 28.969 2.083 1.00 90.12 182 GLU A O 1
ATOM 1486 N N . SER A 1 183 ? -12.019 27.744 3.513 1.00 87.62 183 SER A N 1
ATOM 1487 C CA . SER A 1 183 ? -10.899 26.909 3.952 1.00 87.62 183 SER A CA 1
ATOM 1488 C C . SER A 1 183 ? -10.471 25.932 2.856 1.00 87.62 183 SER A C 1
ATOM 1490 O O . SER A 1 183 ? -9.278 25.788 2.581 1.00 87.62 183 SER A O 1
ATOM 1492 N N . GLU A 1 184 ? -11.429 25.296 2.181 1.00 86.69 184 GLU A N 1
ATOM 1493 C CA . GLU A 1 184 ? -11.161 24.390 1.062 1.00 86.69 184 GLU A CA 1
ATOM 1494 C C . GLU A 1 184 ? -10.536 25.118 -0.128 1.00 86.69 184 GLU A C 1
ATOM 1496 O O . GLU A 1 184 ? -9.538 24.637 -0.668 1.00 86.69 184 GLU A O 1
ATOM 1501 N N . MET A 1 185 ? -11.037 26.304 -0.477 1.00 89.56 185 MET A N 1
ATOM 1502 C CA . MET A 1 185 ? -10.463 27.139 -1.535 1.00 89.56 185 MET A CA 1
ATOM 1503 C C . MET A 1 185 ? -9.016 27.533 -1.224 1.00 89.56 185 MET A C 1
ATOM 1505 O O . MET A 1 185 ? -8.137 27.322 -2.058 1.00 89.56 185 MET A O 1
ATOM 1509 N N . ARG A 1 186 ? -8.725 27.979 0.006 1.00 92.19 186 ARG A N 1
ATOM 1510 C CA . ARG A 1 186 ? -7.343 28.256 0.440 1.00 92.19 186 ARG A CA 1
ATOM 1511 C C . ARG A 1 186 ? -6.447 27.020 0.366 1.00 92.19 186 ARG A C 1
ATOM 1513 O O . ARG A 1 186 ? -5.304 27.101 -0.080 1.00 92.19 186 ARG A O 1
ATOM 1520 N N . ASN A 1 187 ? -6.948 25.855 0.771 1.00 87.38 187 ASN A N 1
ATOM 1521 C CA . ASN A 1 187 ? -6.189 24.608 0.680 1.00 87.38 187 ASN A CA 1
ATOM 1522 C C . ASN A 1 187 ? -5.907 24.210 -0.777 1.00 87.38 187 ASN A C 1
ATOM 1524 O O . ASN A 1 187 ? -4.813 23.723 -1.075 1.00 87.38 187 ASN A O 1
ATOM 1528 N N . LEU A 1 188 ? -6.863 24.421 -1.685 1.00 88.25 188 LEU A N 1
ATOM 1529 C CA . LEU A 1 188 ? -6.672 24.199 -3.117 1.00 88.25 188 LEU A CA 1
ATOM 1530 C C . LEU A 1 188 ? -5.631 25.158 -3.698 1.00 88.25 188 LEU A C 1
ATOM 1532 O O . LEU A 1 188 ? -4.735 24.702 -4.404 1.00 88.25 188 LEU A O 1
ATOM 1536 N N . GLU A 1 189 ? -5.673 26.443 -3.350 1.00 91.56 189 GLU A N 1
ATOM 1537 C CA . GLU A 1 189 ? -4.661 27.425 -3.762 1.00 91.56 189 GLU A CA 1
ATOM 1538 C C . GLU A 1 189 ? -3.257 27.036 -3.286 1.00 91.56 189 GLU A C 1
ATOM 1540 O O . GLU A 1 189 ? -2.306 27.050 -4.069 1.00 91.56 189 GLU A O 1
ATOM 1545 N N . ILE A 1 190 ? -3.114 26.602 -2.029 1.00 91.56 190 ILE A N 1
ATOM 1546 C CA . ILE A 1 190 ? -1.833 26.111 -1.499 1.00 91.56 190 ILE A CA 1
ATOM 1547 C C . ILE A 1 190 ? -1.355 24.886 -2.289 1.00 91.56 190 ILE A C 1
ATOM 1549 O O . ILE A 1 190 ? -0.175 24.808 -2.640 1.00 91.56 190 ILE A O 1
ATOM 1553 N N . LYS A 1 191 ? -2.247 23.932 -2.589 1.00 87.69 191 LYS A N 1
ATOM 1554 C CA . LYS A 1 191 ? -1.909 22.747 -3.396 1.00 87.69 191 LYS A CA 1
ATOM 1555 C C . LYS A 1 191 ? -1.472 23.129 -4.810 1.00 87.69 191 LYS A C 1
ATOM 1557 O O . LYS A 1 191 ? -0.467 22.605 -5.284 1.00 87.69 191 LYS A O 1
ATOM 1562 N N . ILE A 1 192 ? -2.176 24.057 -5.459 1.00 91.12 192 ILE A N 1
ATOM 1563 C CA . ILE A 1 192 ? -1.823 24.561 -6.793 1.00 91.12 192 ILE A CA 1
ATOM 1564 C C . ILE A 1 192 ? -0.443 25.215 -6.753 1.00 91.12 192 ILE A C 1
ATOM 1566 O O . ILE A 1 192 ? 0.423 24.853 -7.546 1.00 91.12 192 ILE A O 1
ATOM 1570 N N . ASN A 1 193 ? -0.200 26.112 -5.797 1.00 92.50 193 ASN A N 1
ATOM 1571 C CA . ASN A 1 193 ? 1.081 26.803 -5.664 1.00 92.50 193 ASN A CA 1
ATOM 1572 C C . ASN A 1 193 ? 2.237 25.826 -5.408 1.00 92.50 193 ASN A C 1
ATOM 1574 O O . ASN A 1 193 ? 3.290 25.947 -6.035 1.00 92.50 193 ASN A O 1
ATOM 1578 N N . ARG A 1 194 ? 2.035 24.805 -4.563 1.00 91.69 194 ARG A N 1
ATOM 1579 C CA . ARG A 1 194 ? 3.009 23.714 -4.384 1.00 91.69 194 ARG A CA 1
ATOM 1580 C C . ARG A 1 194 ? 3.266 22.966 -5.690 1.00 91.69 194 ARG A C 1
ATOM 1582 O O . ARG A 1 194 ? 4.422 22.800 -6.064 1.00 91.69 194 ARG A O 1
ATOM 1589 N N . GLY A 1 195 ? 2.212 22.598 -6.418 1.00 89.31 195 GLY A N 1
ATOM 1590 C CA . GLY A 1 195 ? 2.329 21.929 -7.714 1.00 89.31 195 GLY A CA 1
ATOM 1591 C C . GLY A 1 195 ? 3.072 22.768 -8.760 1.00 89.31 195 GLY A C 1
ATOM 1592 O O . GLY A 1 195 ? 3.866 22.231 -9.530 1.00 89.31 195 GLY A O 1
ATOM 1593 N N . VAL A 1 196 ? 2.883 24.091 -8.771 1.00 92.06 196 VAL A N 1
ATOM 1594 C CA . VAL A 1 196 ? 3.626 25.016 -9.647 1.00 92.06 196 VAL A CA 1
ATOM 1595 C C . VAL A 1 196 ? 5.116 25.020 -9.299 1.00 92.06 196 VAL A C 1
ATOM 1597 O O . VAL A 1 196 ? 5.955 24.910 -10.199 1.00 92.06 196 VAL A O 1
ATOM 1600 N N . VAL A 1 197 ? 5.455 25.092 -8.009 1.00 93.06 197 VAL A N 1
ATOM 1601 C CA . VAL A 1 197 ? 6.848 25.034 -7.541 1.00 93.06 197 VAL A CA 1
ATOM 1602 C C . VAL A 1 197 ? 7.481 23.691 -7.903 1.00 93.06 197 VAL A C 1
ATOM 1604 O O . VAL A 1 197 ? 8.546 23.669 -8.522 1.00 93.06 197 VAL A O 1
ATOM 1607 N N . GLU A 1 198 ? 6.812 22.575 -7.621 1.00 93.12 198 GLU A N 1
ATOM 1608 C CA . GLU A 1 198 ? 7.287 21.231 -7.971 1.00 93.12 198 GLU A CA 1
ATOM 1609 C C . GLU A 1 198 ? 7.482 21.061 -9.482 1.00 93.12 198 GLU A C 1
ATOM 1611 O O . GLU A 1 198 ? 8.516 20.558 -9.925 1.00 93.12 198 GLU A O 1
ATOM 1616 N N . ASN A 1 199 ? 6.547 21.547 -10.304 1.00 89.75 199 ASN A N 1
ATOM 1617 C CA . ASN A 1 199 ? 6.691 21.515 -11.758 1.00 89.75 199 ASN A CA 1
ATOM 1618 C C . ASN A 1 199 ? 7.912 22.324 -12.220 1.00 89.75 199 ASN A C 1
ATOM 1620 O O . ASN A 1 199 ? 8.656 21.877 -13.096 1.00 89.75 199 ASN A O 1
ATOM 1624 N N . SER A 1 200 ? 8.155 23.491 -11.616 1.00 92.56 200 SER A N 1
ATOM 1625 C CA . SER A 1 200 ? 9.327 24.313 -11.932 1.00 92.56 200 SER A CA 1
ATOM 1626 C C . SER A 1 200 ? 10.641 23.586 -11.600 1.00 92.56 200 SER A C 1
ATOM 1628 O O . SER A 1 200 ? 11.548 23.545 -12.440 1.00 92.56 200 SER A O 1
ATOM 1630 N N . LEU A 1 201 ? 10.698 22.904 -10.449 1.00 91.94 201 LEU A N 1
ATOM 1631 C CA . LEU A 1 201 ? 11.830 22.079 -10.024 1.00 91.94 201 LEU A CA 1
ATOM 1632 C C . LEU A 1 201 ? 12.050 20.887 -10.962 1.00 91.94 201 LEU A C 1
ATOM 1634 O O . LEU A 1 201 ? 13.175 20.646 -11.401 1.00 91.94 201 LEU A O 1
ATOM 1638 N N . LEU A 1 202 ? 10.986 20.180 -11.350 1.00 91.31 202 LEU A N 1
ATOM 1639 C CA . LEU A 1 202 ? 11.066 19.067 -12.300 1.00 91.31 202 LEU A CA 1
ATOM 1640 C C . LEU A 1 202 ? 11.553 19.523 -13.679 1.00 91.31 202 LEU A C 1
ATOM 1642 O O . LEU A 1 202 ? 12.375 18.847 -14.301 1.00 91.31 202 LEU A O 1
ATOM 1646 N N . ARG A 1 203 ? 11.114 20.695 -14.157 1.00 91.69 203 ARG A N 1
ATOM 1647 C CA . ARG A 1 203 ? 11.625 21.284 -15.407 1.00 91.69 203 ARG A CA 1
ATOM 1648 C C . ARG A 1 203 ? 13.114 21.600 -15.308 1.00 91.69 203 ARG A C 1
ATOM 1650 O O . ARG A 1 203 ? 13.855 21.326 -16.255 1.00 91.69 203 ARG A O 1
ATOM 1657 N N . GLN A 1 204 ? 13.564 22.153 -14.183 1.00 91.75 204 GLN A N 1
ATOM 1658 C CA . GLN A 1 204 ? 14.983 22.416 -13.947 1.00 91.75 204 GLN A CA 1
ATOM 1659 C C . GLN A 1 204 ? 15.787 21.111 -13.897 1.00 91.75 204 GLN A C 1
ATOM 1661 O O . GLN A 1 204 ? 16.818 21.005 -14.565 1.00 91.75 204 GLN A O 1
ATOM 1666 N N . ARG A 1 205 ? 15.283 20.087 -13.200 1.00 87.50 205 ARG A N 1
ATOM 1667 C CA . ARG A 1 205 ? 15.921 18.769 -13.127 1.00 87.50 205 ARG A CA 1
ATOM 1668 C C . ARG A 1 205 ? 16.001 18.093 -14.491 1.00 87.50 205 ARG A C 1
ATOM 1670 O O . ARG A 1 205 ? 17.055 17.582 -14.852 1.00 87.50 205 ARG A O 1
ATOM 1677 N N . ARG A 1 206 ? 14.938 18.162 -15.297 1.00 88.88 206 ARG A N 1
ATOM 1678 C CA . ARG A 1 206 ? 14.944 17.675 -16.684 1.00 88.88 206 ARG A CA 1
ATOM 1679 C C . ARG A 1 206 ? 16.022 18.369 -17.515 1.00 88.88 206 ARG A C 1
ATOM 1681 O O . ARG A 1 206 ? 16.747 17.695 -18.237 1.00 88.88 206 ARG A O 1
ATOM 1688 N N . LYS A 1 207 ? 16.161 19.697 -17.408 1.00 91.12 207 LYS A N 1
ATOM 1689 C CA . LYS A 1 207 ? 17.232 20.438 -18.100 1.00 91.12 207 LYS A CA 1
ATOM 1690 C C . LYS A 1 207 ? 18.623 19.980 -17.651 1.00 91.12 207 LYS A C 1
ATOM 1692 O O . LYS A 1 207 ? 19.490 19.813 -18.501 1.00 91.12 207 LYS A O 1
ATOM 1697 N N . GLN A 1 208 ? 18.833 19.761 -16.352 1.00 89.06 208 GLN A N 1
ATOM 1698 C CA . GLN A 1 208 ? 20.097 19.229 -15.826 1.00 89.06 208 GLN A CA 1
ATOM 1699 C C . GLN A 1 208 ? 20.399 17.832 -16.378 1.00 89.06 208 GLN A C 1
ATOM 1701 O O . GLN A 1 208 ? 21.501 17.598 -16.860 1.00 89.06 208 GLN A O 1
ATOM 1706 N N . LEU A 1 209 ? 19.414 16.929 -16.369 1.00 82.88 209 LEU A N 1
ATOM 1707 C CA . LEU A 1 209 ? 19.568 15.570 -16.892 1.00 82.88 209 LEU A CA 1
ATOM 1708 C C . LEU A 1 209 ? 19.855 15.561 -18.395 1.00 82.88 209 LEU A C 1
ATOM 1710 O O . LEU A 1 209 ? 20.730 14.832 -18.836 1.00 82.88 209 LEU A O 1
ATOM 1714 N N . LEU A 1 210 ? 19.176 16.402 -19.180 1.00 84.75 210 LEU A N 1
ATOM 1715 C CA . LEU A 1 210 ? 19.449 16.525 -20.615 1.00 84.75 210 LEU A CA 1
ATOM 1716 C C . LEU A 1 210 ? 20.860 17.056 -20.895 1.00 84.75 210 LEU A C 1
ATOM 1718 O O . LEU A 1 210 ? 21.493 16.598 -21.842 1.00 84.75 210 LEU A O 1
ATOM 1722 N N . ARG A 1 211 ? 21.364 17.992 -20.078 1.00 85.81 211 ARG A N 1
ATOM 1723 C CA . ARG A 1 211 ? 22.759 18.452 -20.168 1.00 85.81 211 ARG A CA 1
ATOM 1724 C C . ARG A 1 211 ? 23.732 17.329 -19.823 1.00 85.81 211 ARG A C 1
ATOM 1726 O O . ARG A 1 211 ? 24.595 17.036 -20.632 1.00 85.81 211 ARG A O 1
ATOM 1733 N N . SER A 1 212 ? 23.513 16.634 -18.708 1.00 77.06 212 SER A N 1
ATOM 1734 C CA . SER A 1 212 ? 24.328 15.483 -18.304 1.00 77.06 212 SER A CA 1
ATOM 1735 C C . SER A 1 212 ? 24.334 14.371 -19.358 1.00 77.06 212 SER A C 1
ATOM 1737 O O . SER A 1 212 ? 25.383 13.804 -19.632 1.00 77.06 212 SER A O 1
ATOM 1739 N N . LEU A 1 213 ? 23.198 14.102 -20.007 1.00 76.81 213 LEU A N 1
ATOM 1740 C CA . LEU A 1 213 ? 23.100 13.137 -21.102 1.00 76.81 213 LEU A CA 1
ATOM 1741 C C . LEU A 1 213 ? 23.864 13.613 -22.346 1.00 76.81 213 LEU A C 1
ATOM 1743 O O . LEU A 1 213 ? 24.518 12.814 -23.010 1.00 76.81 213 LEU A O 1
ATOM 1747 N N . ALA A 1 214 ? 23.813 14.909 -22.663 1.00 80.69 214 ALA A N 1
ATOM 1748 C CA . ALA A 1 214 ? 24.600 15.485 -23.750 1.00 80.69 214 ALA A CA 1
ATOM 1749 C C . ALA A 1 214 ? 26.110 15.427 -23.463 1.00 80.69 214 ALA A C 1
ATOM 1751 O O . ALA A 1 214 ? 26.880 15.103 -24.367 1.00 80.69 214 ALA A O 1
ATOM 1752 N N . ASP A 1 215 ? 26.520 15.688 -22.223 1.00 77.00 215 ASP A N 1
ATOM 1753 C CA . ASP A 1 215 ? 27.912 15.591 -21.779 1.00 77.00 215 ASP A CA 1
ATOM 1754 C C . ASP A 1 215 ? 28.391 14.131 -21.795 1.00 77.00 215 ASP A C 1
ATOM 1756 O O . ASP A 1 215 ? 29.450 13.850 -22.348 1.00 77.00 215 ASP A O 1
ATOM 1760 N N . ALA A 1 216 ? 27.567 13.188 -21.326 1.00 74.75 216 ALA A N 1
ATOM 1761 C CA . ALA A 1 216 ? 27.839 11.751 -21.390 1.00 74.75 216 ALA A CA 1
ATOM 1762 C C . ALA A 1 216 ? 27.931 11.227 -22.834 1.00 74.75 216 ALA A C 1
ATOM 1764 O O . ALA A 1 216 ? 28.789 10.416 -23.154 1.00 74.75 216 ALA A O 1
ATOM 1765 N N . ASN A 1 217 ? 27.086 11.710 -23.749 1.00 74.31 217 ASN A N 1
ATOM 1766 C CA . ASN A 1 217 ? 27.177 11.349 -25.168 1.00 74.31 217 ASN A CA 1
ATOM 1767 C C . ASN A 1 217 ? 28.415 11.944 -25.856 1.00 74.31 217 ASN A C 1
ATOM 1769 O O . ASN A 1 217 ? 28.885 11.400 -26.856 1.00 74.31 217 ASN A O 1
ATOM 1773 N N . ARG A 1 218 ? 28.932 13.075 -25.360 1.00 70.62 218 ARG A N 1
ATOM 1774 C CA . ARG A 1 218 ? 30.195 13.658 -25.830 1.00 70.62 218 ARG A CA 1
ATOM 1775 C C . ARG A 1 218 ? 31.394 12.895 -25.274 1.00 70.62 218 ARG A C 1
ATOM 1777 O O . ARG A 1 218 ? 32.288 12.582 -26.053 1.00 70.62 218 ARG A O 1
ATOM 1784 N N . SER A 1 219 ? 31.384 12.530 -23.991 1.00 60.75 219 SER A N 1
ATOM 1785 C CA . SER A 1 219 ? 32.435 11.700 -23.389 1.00 60.75 219 SER A CA 1
ATOM 1786 C C . SER A 1 219 ? 32.434 10.273 -23.941 1.00 60.75 219 SER A C 1
ATOM 1788 O O . SER A 1 219 ? 33.496 9.734 -24.218 1.00 60.75 219 SER A O 1
ATOM 1790 N N . ALA A 1 220 ? 31.268 9.699 -24.258 1.00 58.88 220 ALA A N 1
ATOM 1791 C CA . ALA A 1 220 ? 31.161 8.410 -24.947 1.00 58.88 220 ALA A CA 1
ATOM 1792 C C . ALA A 1 220 ? 31.826 8.409 -26.339 1.00 58.88 220 ALA A C 1
ATOM 1794 O O . ALA A 1 220 ? 32.206 7.354 -26.841 1.00 58.88 220 ALA A O 1
ATOM 1795 N N . LYS A 1 221 ? 31.993 9.585 -26.965 1.00 56.97 221 LYS A N 1
ATOM 1796 C CA . LYS A 1 221 ? 32.734 9.759 -28.227 1.00 56.97 221 LYS A CA 1
ATOM 1797 C C . LYS A 1 221 ? 34.229 10.057 -28.035 1.00 56.97 221 LYS A C 1
ATOM 1799 O O . LYS A 1 221 ? 34.949 10.082 -29.027 1.00 56.97 221 LYS A O 1
ATOM 1804 N N . MET A 1 222 ? 34.700 10.254 -26.802 1.00 58.16 222 MET A N 1
ATOM 1805 C CA . MET A 1 222 ? 36.111 10.463 -26.451 1.00 58.16 222 MET A CA 1
ATOM 1806 C C . MET A 1 222 ? 36.512 9.640 -25.218 1.00 58.16 222 MET A C 1
ATOM 1808 O O . MET A 1 222 ? 37.183 10.154 -24.332 1.00 58.16 222 MET A O 1
ATOM 1812 N N . LEU A 1 223 ? 36.111 8.368 -25.145 1.00 62.38 223 LEU A N 1
ATOM 1813 C CA . LEU A 1 223 ? 36.679 7.461 -24.146 1.00 62.38 223 LEU A CA 1
ATOM 1814 C C . LEU A 1 223 ? 38.125 7.170 -24.539 1.00 62.38 223 LEU A C 1
ATOM 1816 O O . LEU A 1 223 ? 38.394 6.446 -25.502 1.00 62.38 223 LEU A O 1
ATOM 1820 N N . THR A 1 224 ? 39.057 7.762 -23.806 1.00 72.38 224 THR A N 1
ATOM 1821 C CA . THR A 1 224 ? 40.460 7.381 -23.886 1.00 72.38 224 THR A CA 1
ATOM 1822 C C . THR A 1 224 ? 40.657 6.014 -23.216 1.00 72.38 224 THR A C 1
ATOM 1824 O O . THR A 1 224 ? 39.856 5.597 -22.374 1.00 72.38 224 THR A O 1
ATOM 1827 N N . PRO A 1 225 ? 41.729 5.276 -23.546 1.00 71.56 225 PRO A N 1
ATOM 1828 C CA . PRO A 1 225 ? 42.053 4.029 -22.853 1.00 71.56 225 PRO A CA 1
ATOM 1829 C C . PRO A 1 225 ? 42.195 4.193 -21.329 1.00 71.56 225 PRO A C 1
ATOM 1831 O O . PRO A 1 225 ? 41.937 3.244 -20.588 1.00 71.56 225 PRO A O 1
ATOM 1834 N N . GLN A 1 226 ? 42.569 5.392 -20.865 1.00 77.31 226 GLN A N 1
ATOM 1835 C CA . GLN A 1 226 ? 42.650 5.731 -19.447 1.00 77.31 226 GLN A CA 1
ATOM 1836 C C . GLN A 1 226 ? 41.257 5.804 -18.804 1.00 77.31 226 GLN A C 1
ATOM 1838 O O . GLN A 1 226 ? 41.046 5.175 -17.770 1.00 77.31 226 GLN A O 1
ATOM 1843 N N . ASP A 1 227 ? 40.284 6.437 -19.466 1.00 75.12 227 ASP A N 1
ATOM 1844 C CA . ASP A 1 227 ? 38.894 6.486 -18.989 1.00 75.12 227 ASP A CA 1
ATOM 1845 C C . ASP A 1 227 ? 38.291 5.079 -18.863 1.00 75.12 227 ASP A C 1
ATOM 1847 O O . ASP A 1 227 ? 37.545 4.795 -17.931 1.00 75.12 227 ASP A O 1
ATOM 1851 N N . TYR A 1 228 ? 38.644 4.154 -19.765 1.00 77.50 228 TYR A N 1
ATOM 1852 C CA . TYR A 1 228 ? 38.187 2.762 -19.685 1.00 77.50 228 TYR A CA 1
ATOM 1853 C C . TYR A 1 228 ? 38.797 2.008 -18.493 1.00 77.50 228 TYR A C 1
ATOM 1855 O O . TYR A 1 228 ? 38.130 1.181 -17.865 1.00 77.50 228 TYR A O 1
ATOM 1863 N N . ALA A 1 229 ? 40.063 2.283 -18.168 1.00 78.94 229 ALA A N 1
ATOM 1864 C CA . ALA A 1 229 ? 40.722 1.711 -16.998 1.00 78.94 229 ALA A CA 1
ATOM 1865 C C . ALA A 1 229 ? 40.113 2.250 -15.693 1.00 78.94 229 ALA A C 1
ATOM 1867 O O . ALA A 1 229 ? 39.857 1.469 -14.775 1.00 78.94 229 ALA A O 1
ATOM 1868 N N . GLU A 1 230 ? 39.813 3.549 -15.640 1.00 80.75 230 GLU A N 1
ATOM 1869 C CA . GLU A 1 230 ? 39.131 4.188 -14.511 1.00 80.75 230 GLU A CA 1
ATOM 1870 C C . GLU A 1 230 ? 37.704 3.648 -14.344 1.00 80.75 230 GLU A C 1
ATOM 1872 O O . GLU A 1 230 ? 37.355 3.187 -13.257 1.00 80.75 230 GLU A O 1
ATOM 1877 N N . LEU A 1 231 ? 36.919 3.546 -15.425 1.00 82.19 231 LEU A N 1
ATOM 1878 C CA . LEU A 1 231 ? 35.564 2.977 -15.379 1.00 82.19 231 LEU A CA 1
ATOM 1879 C C . LEU A 1 231 ? 35.563 1.522 -14.889 1.00 82.19 231 LEU A C 1
ATOM 1881 O O . LEU A 1 231 ? 34.675 1.101 -14.148 1.00 82.19 231 LEU A O 1
ATOM 1885 N N . LYS A 1 232 ? 36.564 0.733 -15.299 1.00 87.56 232 LYS A N 1
ATOM 1886 C CA . LYS A 1 232 ? 36.723 -0.659 -14.861 1.00 87.56 232 LYS A CA 1
ATOM 1887 C C . LYS A 1 232 ? 37.030 -0.742 -13.365 1.00 87.56 232 LYS A C 1
ATOM 1889 O O . LYS A 1 232 ? 36.500 -1.625 -12.690 1.00 87.56 232 LYS A O 1
ATOM 1894 N N . MET A 1 233 ? 37.858 0.168 -12.854 1.00 89.25 233 MET A N 1
ATOM 1895 C CA . MET A 1 233 ? 38.167 0.268 -11.427 1.00 89.25 233 MET A CA 1
ATOM 1896 C C . MET A 1 233 ? 36.947 0.709 -10.616 1.00 89.25 233 MET A C 1
ATOM 1898 O O . MET A 1 233 ? 36.620 0.058 -9.625 1.00 89.25 233 MET A O 1
ATOM 1902 N N . GLU A 1 234 ? 36.228 1.743 -11.058 1.00 87.75 234 GLU A N 1
ATOM 1903 C CA . GLU A 1 234 ? 34.995 2.199 -10.404 1.00 87.75 234 GLU A CA 1
ATOM 1904 C C . GLU A 1 234 ? 33.925 1.108 -10.392 1.00 87.75 234 GLU A C 1
ATOM 1906 O O . GLU A 1 234 ? 33.312 0.843 -9.360 1.00 87.75 234 GLU A O 1
ATOM 1911 N N . HIS A 1 235 ? 33.731 0.413 -11.514 1.00 88.12 235 HIS A N 1
ATOM 1912 C CA . HIS A 1 235 ? 32.777 -0.688 -11.592 1.00 88.12 235 HIS A CA 1
ATOM 1913 C C . HIS A 1 235 ? 33.153 -1.835 -10.646 1.00 88.12 235 HIS A C 1
ATOM 1915 O O . HIS A 1 235 ? 32.279 -2.426 -10.014 1.00 88.12 235 HIS A O 1
ATOM 1921 N N . HIS A 1 236 ? 34.445 -2.146 -10.513 1.00 90.19 236 HIS A N 1
ATOM 1922 C CA . HIS A 1 236 ? 34.907 -3.155 -9.563 1.00 90.19 236 HIS A CA 1
ATOM 1923 C C . HIS A 1 236 ? 34.656 -2.728 -8.110 1.00 90.19 236 HIS A C 1
ATOM 1925 O O . HIS A 1 236 ? 34.115 -3.513 -7.338 1.00 90.19 236 HIS A O 1
ATOM 1931 N N . GLN A 1 237 ? 34.948 -1.472 -7.758 1.00 89.06 237 GLN A N 1
ATOM 1932 C CA . GLN A 1 237 ? 34.672 -0.921 -6.424 1.00 89.06 237 GLN A CA 1
ATOM 1933 C C . GLN A 1 237 ? 33.170 -0.859 -6.103 1.00 89.06 237 GLN A C 1
ATOM 1935 O O . GLN A 1 237 ? 32.753 -1.097 -4.969 1.00 89.06 237 GLN A O 1
ATOM 1940 N N . LEU A 1 238 ? 32.329 -0.541 -7.090 1.00 90.62 238 LEU A N 1
ATOM 1941 C CA . LEU A 1 238 ? 30.876 -0.554 -6.926 1.00 90.62 238 LEU A CA 1
ATOM 1942 C C . LEU A 1 238 ? 30.343 -1.979 -6.751 1.00 90.62 238 LEU A C 1
ATOM 1944 O O . LEU A 1 238 ? 29.446 -2.189 -5.936 1.00 90.62 238 LEU A O 1
ATOM 1948 N N . ALA A 1 239 ? 30.906 -2.955 -7.467 1.00 90.81 239 ALA A N 1
ATOM 1949 C CA . ALA A 1 239 ? 30.547 -4.361 -7.317 1.00 90.81 239 ALA A CA 1
ATOM 1950 C C . ALA A 1 239 ? 30.902 -4.892 -5.919 1.00 90.81 239 ALA A C 1
ATOM 1952 O O . ALA A 1 239 ? 30.045 -5.489 -5.271 1.00 90.81 239 ALA A O 1
ATOM 1953 N N . THR A 1 240 ? 32.104 -4.603 -5.406 1.00 91.75 240 THR A N 1
ATOM 1954 C CA . THR A 1 240 ? 32.488 -5.008 -4.042 1.00 91.75 240 THR A CA 1
ATOM 1955 C C . THR A 1 240 ? 31.608 -4.339 -2.989 1.00 91.75 240 THR A C 1
ATOM 1957 O O . THR A 1 240 ? 31.147 -4.992 -2.058 1.00 91.75 240 THR A O 1
ATOM 1960 N N . ARG A 1 241 ? 31.275 -3.054 -3.164 1.00 92.44 241 ARG A N 1
ATOM 1961 C CA . ARG A 1 241 ? 30.364 -2.345 -2.255 1.00 92.44 241 ARG A CA 1
ATOM 1962 C C . ARG A 1 241 ? 28.939 -2.907 -2.286 1.00 92.44 241 ARG A C 1
ATOM 1964 O O . ARG A 1 241 ? 28.259 -2.913 -1.261 1.00 92.44 241 ARG A O 1
ATOM 1971 N N . LEU A 1 242 ? 28.470 -3.381 -3.441 1.00 90.25 242 LEU A N 1
ATOM 1972 C CA . LEU A 1 242 ? 27.190 -4.085 -3.551 1.00 90.25 242 LEU A CA 1
ATOM 1973 C C . LEU A 1 242 ? 27.220 -5.438 -2.836 1.00 90.25 242 LEU A C 1
ATOM 1975 O O . LEU A 1 242 ? 26.253 -5.767 -2.152 1.00 90.25 242 LEU A O 1
ATOM 1979 N N . GLU A 1 243 ? 28.314 -6.192 -2.942 1.00 94.44 243 GLU A N 1
ATOM 1980 C CA . GLU A 1 243 ? 28.490 -7.442 -2.192 1.00 94.44 243 GLU A CA 1
ATOM 1981 C C . GLU A 1 243 ? 28.495 -7.198 -0.677 1.00 94.44 243 GLU A C 1
ATOM 1983 O O . GLU A 1 243 ? 27.793 -7.892 0.060 1.00 94.44 243 GLU A O 1
ATOM 1988 N N . GLU A 1 244 ? 29.203 -6.167 -0.205 1.00 93.31 244 GLU A N 1
ATOM 1989 C CA . GLU A 1 244 ? 29.189 -5.757 1.204 1.00 93.31 244 GLU A CA 1
ATOM 1990 C C . GLU A 1 244 ? 27.773 -5.411 1.683 1.00 93.31 244 GLU A C 1
ATOM 1992 O O . GLU A 1 244 ? 27.351 -5.860 2.751 1.00 93.31 244 GLU A O 1
ATOM 1997 N N . LEU A 1 245 ? 27.012 -4.653 0.885 1.00 91.19 245 LEU A N 1
ATOM 1998 C CA . LEU A 1 245 ? 25.622 -4.307 1.191 1.00 91.19 245 LEU A CA 1
ATOM 1999 C C . LEU A 1 245 ? 24.693 -5.527 1.177 1.00 91.19 245 LEU A C 1
ATOM 2001 O O . LEU A 1 245 ? 23.782 -5.595 2.006 1.00 91.19 245 LEU A O 1
ATOM 2005 N N . ASP A 1 246 ? 24.904 -6.496 0.284 1.00 92.56 246 ASP A N 1
ATOM 2006 C CA . ASP A 1 246 ? 24.122 -7.737 0.270 1.00 92.56 246 ASP A CA 1
ATOM 2007 C C . ASP A 1 246 ? 24.416 -8.580 1.521 1.00 92.56 246 ASP A C 1
ATOM 2009 O O . ASP A 1 246 ? 23.492 -9.051 2.189 1.00 92.56 246 ASP A O 1
ATOM 2013 N N . ILE A 1 247 ? 25.685 -8.683 1.931 1.00 92.88 247 ILE A N 1
ATOM 2014 C CA . ILE A 1 247 ? 26.071 -9.318 3.201 1.00 92.88 247 ILE A CA 1
ATOM 2015 C C . ILE A 1 247 ? 25.397 -8.607 4.381 1.00 92.88 247 ILE A C 1
ATOM 2017 O O . ILE A 1 247 ? 24.788 -9.263 5.230 1.00 92.88 247 ILE A O 1
ATOM 2021 N N . LEU A 1 248 ? 25.437 -7.273 4.423 1.00 91.75 248 LEU A N 1
ATOM 2022 C CA . LEU A 1 248 ? 24.780 -6.464 5.457 1.00 91.75 248 LEU A CA 1
ATOM 2023 C C . LEU A 1 248 ? 23.260 -6.678 5.478 1.00 91.75 248 LEU A C 1
ATOM 2025 O O . LEU A 1 248 ? 22.651 -6.814 6.536 1.00 91.75 248 LEU A O 1
ATOM 2029 N N . THR A 1 249 ? 22.638 -6.777 4.307 1.00 90.19 249 THR A N 1
ATOM 2030 C CA . THR A 1 249 ? 21.199 -7.031 4.186 1.00 90.19 249 THR A CA 1
ATOM 2031 C C . THR A 1 249 ? 20.846 -8.430 4.689 1.00 90.19 249 THR A C 1
ATOM 2033 O O . THR A 1 249 ? 19.848 -8.610 5.392 1.00 90.19 249 THR A O 1
ATOM 2036 N N . ARG A 1 250 ? 21.670 -9.438 4.383 1.00 90.00 250 ARG A N 1
ATOM 2037 C CA . ARG A 1 250 ? 21.490 -10.810 4.882 1.00 90.00 250 ARG A CA 1
ATOM 2038 C C . ARG A 1 250 ? 21.656 -10.887 6.398 1.00 90.00 250 ARG A C 1
ATOM 2040 O O . ARG A 1 250 ? 20.829 -11.520 7.057 1.00 90.00 250 ARG A O 1
ATOM 2047 N N . THR A 1 251 ? 22.667 -10.225 6.964 1.00 90.88 251 THR A N 1
ATOM 2048 C CA . THR A 1 251 ? 22.869 -10.192 8.422 1.00 90.88 251 THR A CA 1
ATOM 2049 C C . THR A 1 251 ? 21.726 -9.465 9.126 1.00 90.88 251 THR A C 1
ATOM 2051 O O . THR A 1 251 ? 21.194 -9.988 10.105 1.00 90.88 251 THR A O 1
ATOM 2054 N N . GLN A 1 252 ? 21.257 -8.336 8.584 1.00 89.25 252 GLN A N 1
ATOM 2055 C CA . GLN A 1 252 ? 20.075 -7.639 9.095 1.00 89.25 252 GLN A CA 1
ATOM 2056 C C . GLN A 1 252 ? 18.821 -8.514 9.037 1.00 89.25 252 GLN A C 1
ATOM 2058 O O . GLN A 1 252 ? 18.101 -8.600 10.028 1.00 89.25 252 GLN A O 1
ATOM 2063 N N . ARG A 1 253 ? 18.560 -9.218 7.926 1.00 90.75 253 ARG A N 1
ATOM 2064 C CA . ARG A 1 253 ? 17.424 -10.155 7.828 1.00 90.75 253 ARG A CA 1
ATOM 2065 C C . ARG A 1 253 ? 17.487 -11.251 8.890 1.00 90.75 253 ARG A C 1
ATOM 2067 O O . ARG A 1 253 ? 16.470 -11.543 9.515 1.00 90.75 253 ARG A O 1
ATOM 2074 N N . CYS A 1 254 ? 18.667 -11.826 9.118 1.00 90.00 254 CYS A N 1
ATOM 2075 C CA . CYS A 1 254 ? 18.874 -12.820 10.171 1.00 90.00 254 CYS A CA 1
ATOM 2076 C C . CYS A 1 254 ? 18.586 -12.228 11.562 1.00 90.00 254 CYS A C 1
ATOM 2078 O O . CYS A 1 254 ? 17.841 -12.814 12.348 1.00 90.00 254 CYS A O 1
ATOM 2080 N N . PHE A 1 255 ? 19.089 -11.020 11.837 1.00 92.06 255 PHE A N 1
ATOM 2081 C CA . PHE A 1 255 ? 18.830 -10.309 13.088 1.00 92.06 255 PHE A CA 1
ATOM 2082 C C . PHE A 1 255 ? 17.335 -10.034 13.301 1.00 92.06 255 PHE A C 1
ATOM 2084 O O . PHE A 1 255 ? 16.797 -10.370 14.355 1.00 92.06 255 PHE A O 1
ATOM 2091 N N . PHE A 1 256 ? 16.636 -9.504 12.292 1.00 89.25 256 PHE A N 1
ATOM 2092 C CA . PHE A 1 256 ? 15.193 -9.262 12.360 1.00 89.25 256 PHE A CA 1
ATOM 2093 C C . PHE A 1 256 ? 14.400 -10.549 12.585 1.00 89.25 256 PHE A C 1
ATOM 2095 O O . PHE A 1 256 ? 13.477 -10.552 13.396 1.00 89.25 256 PHE A O 1
ATOM 2102 N N . SER A 1 257 ? 14.776 -11.648 11.928 1.00 89.44 257 SER A N 1
ATOM 2103 C CA . SER A 1 257 ? 14.147 -12.953 12.147 1.00 89.44 257 SER A CA 1
ATOM 2104 C C . SER A 1 257 ? 14.315 -13.425 13.595 1.00 89.44 257 SER A C 1
ATOM 2106 O O . SER A 1 257 ? 13.351 -13.880 14.212 1.00 89.44 257 SER A O 1
ATOM 2108 N N . ASN A 1 258 ? 15.512 -13.273 14.167 1.00 89.06 258 ASN A N 1
ATOM 2109 C CA . ASN A 1 258 ? 15.785 -13.649 15.555 1.00 89.06 258 ASN A CA 1
ATOM 2110 C C . ASN A 1 258 ? 15.004 -12.784 16.551 1.00 89.06 258 ASN A C 1
ATOM 2112 O O . ASN A 1 258 ? 14.406 -13.315 17.487 1.00 89.06 258 ASN A O 1
ATOM 2116 N N . VAL A 1 259 ? 14.962 -11.465 16.339 1.00 89.81 259 VAL A N 1
ATOM 2117 C CA . VAL A 1 259 ? 14.174 -10.545 17.174 1.00 89.81 259 VAL A CA 1
ATOM 2118 C C . VAL A 1 259 ? 12.687 -10.873 17.080 1.00 89.81 259 VAL A C 1
ATOM 2120 O O . VAL A 1 259 ? 12.015 -10.959 18.104 1.00 89.81 259 VAL A O 1
ATOM 2123 N N . HIS A 1 260 ? 12.171 -11.120 15.875 1.00 90.31 260 HIS A N 1
ATOM 2124 C CA . HIS A 1 260 ? 10.771 -11.480 15.673 1.00 90.31 260 HIS A CA 1
ATOM 2125 C C . HIS A 1 260 ? 10.406 -12.783 16.393 1.00 90.31 260 HIS A C 1
ATOM 2127 O O . HIS A 1 260 ? 9.383 -12.850 17.073 1.00 90.31 260 HIS A O 1
ATOM 2133 N N . PHE A 1 261 ? 11.278 -13.794 16.326 1.00 92.25 261 PHE A N 1
ATOM 2134 C CA . PHE A 1 261 ? 11.099 -15.041 17.065 1.00 92.25 261 PHE A CA 1
ATOM 2135 C C . PHE A 1 261 ? 11.064 -14.820 18.586 1.00 92.25 261 PHE A C 1
ATOM 2137 O O . PHE A 1 261 ? 10.176 -15.342 19.263 1.00 92.25 261 PHE A O 1
ATOM 2144 N N . GLN A 1 262 ? 11.983 -14.014 19.131 1.00 91.19 262 GLN A N 1
ATOM 2145 C CA . GLN A 1 262 ? 11.980 -13.673 20.559 1.00 91.19 262 GLN A CA 1
ATOM 2146 C C . GLN A 1 262 ? 10.718 -12.906 20.967 1.00 91.19 262 GLN A C 1
ATOM 2148 O O . GLN A 1 262 ? 10.171 -13.149 22.042 1.00 91.19 262 GLN A O 1
ATOM 2153 N N . LEU A 1 263 ? 10.221 -12.023 20.099 1.00 91.12 263 LEU A N 1
ATOM 2154 C CA . LEU A 1 263 ? 9.009 -11.245 20.336 1.00 91.12 263 LEU A CA 1
ATOM 2155 C C . LEU A 1 263 ? 7.774 -12.158 20.390 1.00 91.12 263 LEU A C 1
ATOM 2157 O O . LEU A 1 263 ? 7.017 -12.094 21.355 1.00 91.12 263 LEU A O 1
ATOM 2161 N N . ILE A 1 264 ? 7.640 -13.103 19.453 1.00 91.69 264 ILE A N 1
ATOM 2162 C CA . ILE A 1 264 ? 6.594 -14.143 19.498 1.00 91.69 264 ILE A CA 1
ATOM 2163 C C . ILE A 1 264 ? 6.706 -14.976 20.786 1.00 91.69 264 ILE A C 1
ATOM 2165 O O . ILE A 1 264 ? 5.703 -15.299 21.433 1.00 91.69 264 ILE A O 1
ATOM 2169 N N . GLN A 1 265 ? 7.925 -15.329 21.201 1.00 91.88 265 GLN A N 1
ATOM 2170 C CA . GLN A 1 265 ? 8.137 -16.072 22.443 1.00 91.88 265 GLN A CA 1
ATOM 2171 C C . GLN A 1 265 ? 7.725 -15.254 23.682 1.00 91.88 265 GLN A C 1
ATOM 2173 O O . GLN A 1 265 ? 7.149 -15.803 24.624 1.00 91.88 265 GLN A O 1
ATOM 2178 N N . ALA A 1 266 ? 7.977 -13.945 23.688 1.00 89.31 266 ALA A N 1
ATOM 2179 C CA . ALA A 1 266 ? 7.552 -13.046 24.756 1.00 89.31 266 ALA A CA 1
ATOM 2180 C C . ALA A 1 266 ? 6.024 -12.877 24.785 1.00 89.31 266 ALA A C 1
ATOM 2182 O O . ALA A 1 266 ? 5.419 -13.025 25.844 1.00 89.31 266 ALA A O 1
ATOM 2183 N N . GLU A 1 267 ? 5.383 -12.666 23.633 1.00 92.12 267 GLU A N 1
ATOM 2184 C CA . GLU A 1 267 ? 3.922 -12.566 23.522 1.00 92.12 267 GLU A CA 1
ATOM 2185 C C . GLU A 1 267 ? 3.220 -13.842 23.991 1.00 92.12 267 GLU A C 1
ATOM 2187 O O . GLU A 1 267 ? 2.238 -13.794 24.732 1.00 92.12 267 GLU A O 1
ATOM 2192 N N . THR A 1 268 ? 3.734 -15.010 23.605 1.00 92.25 268 THR A N 1
ATOM 2193 C CA . THR A 1 268 ? 3.168 -16.289 24.055 1.00 92.25 268 THR A CA 1
ATOM 2194 C C . THR A 1 268 ? 3.342 -16.500 25.559 1.00 92.25 268 THR A C 1
ATOM 2196 O O . THR A 1 268 ? 2.445 -17.058 26.195 1.00 92.25 268 THR A O 1
ATOM 2199 N N . ARG A 1 269 ? 4.447 -16.033 26.159 1.00 92.75 269 ARG A N 1
ATOM 2200 C CA . ARG A 1 269 ? 4.624 -16.020 27.622 1.00 92.75 269 ARG A CA 1
ATOM 2201 C C . ARG A 1 269 ? 3.656 -15.055 28.304 1.00 92.75 269 ARG A C 1
ATOM 2203 O O . ARG A 1 269 ? 3.037 -15.453 29.286 1.00 92.75 269 ARG A O 1
ATOM 2210 N N . LEU A 1 270 ? 3.475 -13.848 27.769 1.00 91.56 270 LEU A N 1
ATOM 2211 C CA . LEU A 1 270 ? 2.514 -12.871 28.290 1.00 91.56 270 LEU A CA 1
ATOM 2212 C C . LEU A 1 270 ? 1.091 -13.429 28.280 1.00 91.56 270 LEU A C 1
ATOM 2214 O O . LEU A 1 270 ? 0.454 -13.457 29.326 1.00 91.56 270 LEU A O 1
ATOM 2218 N N . ARG A 1 271 ? 0.637 -14.008 27.161 1.00 90.44 271 ARG A N 1
ATOM 2219 C CA . ARG A 1 271 ? -0.692 -14.643 27.084 1.00 90.44 271 ARG A CA 1
ATOM 2220 C C . ARG A 1 271 ? -0.869 -15.774 28.099 1.00 90.44 271 ARG A C 1
ATOM 2222 O O . ARG A 1 271 ? -1.954 -15.953 28.648 1.00 90.44 271 ARG A O 1
ATOM 2229 N N . LYS A 1 272 ? 0.182 -16.564 28.357 1.00 92.12 272 LYS A N 1
ATOM 2230 C CA . LYS A 1 272 ? 0.147 -17.612 29.392 1.00 92.12 272 LYS A CA 1
ATOM 2231 C C . LYS A 1 272 ? -0.001 -17.015 30.791 1.00 92.12 272 LYS A C 1
ATOM 2233 O O . LYS A 1 272 ? -0.804 -17.529 31.564 1.00 92.12 272 LYS A O 1
ATOM 2238 N N . LEU A 1 273 ? 0.733 -15.947 31.096 1.00 90.38 273 LEU A N 1
ATOM 2239 C CA . LEU A 1 273 ? 0.642 -15.245 32.378 1.00 90.38 273 LEU A CA 1
ATOM 2240 C C . LEU A 1 273 ? -0.720 -14.571 32.563 1.00 90.38 273 LEU A C 1
ATOM 2242 O O . LEU A 1 273 ? -1.310 -14.696 33.629 1.00 90.38 273 LEU A O 1
ATOM 2246 N N . GLU A 1 274 ? -1.264 -13.931 31.529 1.00 88.81 274 GLU A N 1
ATOM 2247 C CA . GLU A 1 274 ? -2.612 -13.347 31.553 1.00 88.81 274 GLU A CA 1
ATOM 2248 C C . GLU A 1 274 ? -3.679 -14.409 31.818 1.00 88.81 274 GLU A C 1
ATOM 2250 O O . GLU A 1 274 ? -4.575 -14.199 32.635 1.00 88.81 274 GLU A O 1
ATOM 2255 N N . LYS A 1 275 ? -3.558 -15.579 31.179 1.00 91.00 275 LYS A N 1
ATOM 2256 C CA . LYS A 1 275 ? -4.457 -16.706 31.433 1.00 91.00 275 LYS A CA 1
ATOM 2257 C C . LYS A 1 275 ? -4.335 -17.204 32.874 1.00 91.00 275 LYS A C 1
ATOM 2259 O O . LYS A 1 275 ? -5.351 -17.345 33.542 1.00 91.00 275 LYS A O 1
ATOM 2264 N N . GLN A 1 276 ? -3.113 -17.410 33.370 1.00 90.75 276 GLN A N 1
ATOM 2265 C CA . GLN A 1 276 ? -2.872 -17.817 34.760 1.00 90.75 276 GLN A CA 1
ATOM 2266 C C . GLN A 1 276 ? -3.407 -16.791 35.763 1.00 90.75 276 GLN A C 1
ATOM 2268 O O . GLN A 1 276 ? -3.987 -17.171 36.776 1.00 90.75 276 GLN A O 1
ATOM 2273 N N . TYR A 1 277 ? -3.254 -15.498 35.480 1.00 90.50 277 TYR A N 1
ATOM 2274 C CA . TYR A 1 277 ? -3.797 -14.428 36.307 1.00 90.50 277 TYR A CA 1
ATOM 2275 C C . TYR A 1 277 ? -5.329 -14.421 36.286 1.00 90.50 277 TYR A C 1
ATOM 2277 O O . TYR A 1 277 ? -5.954 -14.320 37.337 1.00 90.50 277 TYR A O 1
ATOM 2285 N N . GLY A 1 278 ? -5.944 -14.586 35.111 1.00 88.06 278 GLY A N 1
ATOM 2286 C CA . GLY A 1 278 ? -7.396 -14.710 34.973 1.00 88.06 278 GLY A CA 1
ATOM 2287 C C . GLY A 1 278 ? -7.959 -15.925 35.713 1.00 88.06 278 GLY A C 1
ATOM 2288 O O . GLY A 1 278 ? -8.972 -15.805 36.402 1.00 88.06 278 GLY A O 1
ATOM 2289 N N . ASP A 1 279 ? -7.282 -17.070 35.626 1.00 88.06 279 ASP A N 1
ATOM 2290 C CA . ASP A 1 279 ? -7.656 -18.292 36.340 1.00 88.06 279 ASP A CA 1
ATOM 2291 C C . ASP A 1 279 ? -7.471 -18.125 37.861 1.00 88.06 279 ASP A C 1
ATOM 2293 O O . ASP A 1 279 ? -8.369 -18.478 38.621 1.00 88.06 279 ASP A O 1
ATOM 2297 N N . SER A 1 280 ? -6.375 -17.500 38.311 1.00 87.75 280 SER A N 1
ATOM 2298 C CA . SER A 1 280 ? -6.125 -17.175 39.727 1.00 87.75 280 SER A CA 1
ATOM 2299 C C . SER A 1 280 ? -7.148 -16.184 40.297 1.00 87.75 280 SER A C 1
ATOM 2301 O O . SER A 1 280 ? -7.626 -16.328 41.421 1.00 87.75 280 SER A O 1
ATOM 2303 N N . LYS A 1 281 ? -7.555 -15.187 39.504 1.00 89.44 281 LYS A N 1
ATOM 2304 C CA . LYS A 1 281 ? -8.610 -14.250 39.894 1.00 89.44 281 LYS A CA 1
ATOM 2305 C C . LYS A 1 281 ? -9.956 -14.959 40.024 1.00 89.44 281 LYS A C 1
ATOM 2307 O O . LYS A 1 281 ? -10.644 -14.760 41.015 1.00 89.44 281 LYS A O 1
ATOM 2312 N N . ARG A 1 282 ? -10.301 -15.844 39.081 1.00 84.25 282 ARG A N 1
ATOM 2313 C CA . ARG A 1 282 ? -11.526 -16.659 39.157 1.00 84.25 282 ARG A CA 1
ATOM 2314 C C . ARG A 1 282 ? -11.546 -17.566 40.382 1.00 84.25 282 ARG A C 1
ATOM 2316 O O . ARG A 1 282 ? -12.577 -17.642 41.039 1.00 84.25 282 ARG A O 1
ATOM 2323 N N . THR A 1 283 ? -10.440 -18.240 40.700 1.00 86.81 283 THR A N 1
ATOM 2324 C CA . THR A 1 283 ? -10.372 -19.086 41.901 1.00 86.81 283 THR A CA 1
ATOM 2325 C C . THR A 1 283 ? -10.451 -18.253 43.176 1.00 86.81 283 THR A C 1
ATOM 2327 O O . THR A 1 283 ? -11.138 -18.654 44.111 1.00 86.81 283 THR A O 1
ATOM 2330 N N . SER A 1 284 ? -9.819 -17.076 43.210 1.00 87.62 284 SER A N 1
ATOM 2331 C CA . SER A 1 284 ? -9.933 -16.133 44.327 1.00 87.62 284 SER A CA 1
ATOM 2332 C C . SER A 1 284 ? -11.370 -15.635 44.518 1.00 87.62 284 SER A C 1
ATOM 2334 O O . SER A 1 284 ? -11.896 -15.741 45.625 1.00 87.62 284 SER A O 1
ATOM 2336 N N . ASP A 1 285 ? -12.032 -15.180 43.452 1.00 88.69 285 ASP A N 1
ATOM 2337 C CA . ASP A 1 285 ? -13.431 -14.735 43.481 1.00 88.69 285 ASP A CA 1
ATOM 2338 C C . ASP A 1 285 ? -14.358 -15.876 43.919 1.00 88.69 285 ASP A C 1
ATOM 2340 O O . ASP A 1 285 ? -15.265 -15.680 44.731 1.00 88.69 285 ASP A O 1
ATOM 2344 N N . GLN A 1 286 ? -14.095 -17.094 43.434 1.00 87.56 286 GLN A N 1
ATOM 2345 C CA . GLN A 1 286 ? -14.833 -18.280 43.840 1.00 87.56 286 GLN A CA 1
ATOM 2346 C C . GLN A 1 286 ? -14.639 -18.563 45.328 1.00 87.56 286 GLN A C 1
ATOM 2348 O O . GLN A 1 286 ? -15.638 -18.734 46.011 1.00 87.56 286 GLN A O 1
ATOM 2353 N N . HIS A 1 287 ? -13.410 -18.521 45.856 1.00 84.06 287 HIS A N 1
ATOM 2354 C CA . HIS A 1 287 ? -13.143 -18.678 47.290 1.00 84.06 287 HIS A CA 1
ATOM 2355 C C . HIS A 1 287 ? -13.846 -17.625 48.152 1.00 84.06 287 HIS A C 1
ATOM 2357 O O . HIS A 1 287 ? -14.386 -17.967 49.207 1.00 84.06 287 HIS A O 1
ATOM 2363 N N . VAL A 1 288 ? -13.870 -16.362 47.718 1.00 88.81 288 VAL A N 1
ATOM 2364 C CA . VAL A 1 288 ? -14.604 -15.295 48.415 1.00 88.81 288 VAL A CA 1
ATOM 2365 C C . VAL A 1 288 ? -16.103 -15.592 48.411 1.00 88.81 288 VAL A C 1
ATOM 2367 O O . VAL A 1 288 ? -16.745 -15.502 49.458 1.00 88.81 288 VAL A O 1
ATOM 2370 N N . ALA A 1 289 ? -16.658 -16.013 47.271 1.00 87.00 289 ALA A N 1
ATOM 2371 C CA . ALA A 1 289 ? -18.063 -16.389 47.162 1.00 87.00 289 ALA A CA 1
ATOM 2372 C C . ALA A 1 289 ? -18.414 -17.592 48.055 1.00 87.00 289 ALA A C 1
ATOM 2374 O O . ALA A 1 289 ? -19.428 -17.545 48.755 1.00 87.00 289 ALA A O 1
ATOM 2375 N N . THR A 1 290 ? -17.576 -18.638 48.094 1.00 86.69 290 THR A N 1
ATOM 2376 C CA . THR A 1 290 ? -17.790 -19.782 48.995 1.00 86.69 290 THR A CA 1
ATOM 2377 C C . THR A 1 290 ? -17.707 -19.353 50.452 1.00 86.69 290 THR A C 1
ATOM 2379 O O . THR A 1 290 ? -18.582 -19.726 51.221 1.00 86.69 290 THR A O 1
ATOM 2382 N N . SER A 1 291 ? -16.717 -18.535 50.820 1.00 87.62 291 SER A N 1
ATOM 2383 C CA . SER A 1 291 ? -16.552 -18.015 52.185 1.00 87.62 291 SER A CA 1
ATOM 2384 C C . SER A 1 291 ? -17.765 -17.193 52.641 1.00 87.62 291 SER A C 1
ATOM 2386 O O . SER A 1 291 ? -18.294 -17.382 53.738 1.00 87.62 291 SER A O 1
ATOM 2388 N N . MET A 1 292 ? -18.287 -16.326 51.769 1.00 87.88 292 MET A N 1
ATOM 2389 C CA . MET A 1 292 ? -19.517 -15.579 52.042 1.00 87.88 292 MET A CA 1
ATOM 2390 C C . MET A 1 292 ? -20.733 -16.498 52.195 1.00 87.88 292 MET A C 1
ATOM 2392 O O . MET A 1 292 ? -21.551 -16.285 53.090 1.00 87.88 292 MET A O 1
ATOM 2396 N N . ALA A 1 293 ? -20.863 -17.520 51.346 1.00 87.19 293 ALA A N 1
ATOM 2397 C CA . ALA A 1 293 ? -21.948 -18.492 51.442 1.00 87.19 293 ALA A CA 1
ATOM 2398 C C . ALA A 1 293 ? -21.864 -19.319 52.735 1.00 87.19 293 ALA A C 1
ATOM 2400 O O . ALA A 1 293 ? -22.882 -19.508 53.400 1.00 87.19 293 ALA A O 1
ATOM 2401 N N . THR A 1 294 ? -20.664 -19.755 53.134 1.00 87.62 294 THR A N 1
ATOM 2402 C CA . THR A 1 294 ? -20.453 -20.480 54.394 1.00 87.62 294 THR A CA 1
ATOM 2403 C C . THR A 1 294 ? -20.747 -19.603 55.601 1.00 87.62 294 THR A C 1
ATOM 2405 O O . THR A 1 294 ? -21.417 -20.062 56.519 1.00 87.62 294 THR A O 1
ATOM 2408 N N . ASN A 1 295 ? -20.334 -18.332 55.589 1.00 88.19 295 ASN A N 1
ATOM 2409 C CA . ASN A 1 295 ? -20.631 -17.408 56.684 1.00 88.19 295 ASN A CA 1
ATOM 2410 C C . ASN A 1 295 ? -22.136 -17.161 56.820 1.00 88.19 295 ASN A C 1
ATOM 2412 O O . ASN A 1 295 ? -22.6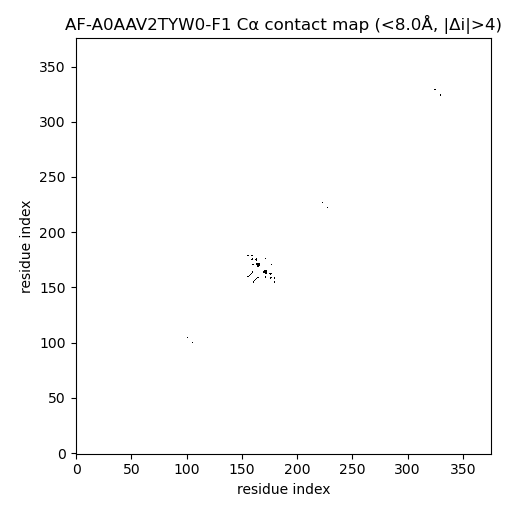60 -17.247 57.924 1.00 88.19 295 ASN A O 1
ATOM 2416 N N . ARG A 1 296 ? -22.860 -16.969 55.709 1.00 87.94 296 ARG A N 1
ATOM 2417 C CA . ARG A 1 296 ? -24.331 -16.861 55.736 1.00 87.94 296 ARG A CA 1
ATOM 2418 C C . ARG A 1 296 ? -25.005 -18.126 56.264 1.00 87.94 296 ARG A C 1
ATOM 2420 O O . ARG A 1 296 ? -25.971 -18.033 57.013 1.00 87.94 296 ARG A O 1
ATOM 2427 N N . ALA A 1 297 ? -24.514 -19.305 55.879 1.00 85.31 297 ALA A N 1
ATOM 2428 C CA . ALA A 1 297 ? -25.040 -20.568 56.389 1.00 85.31 297 ALA A CA 1
ATOM 2429 C C . ALA A 1 297 ? -24.805 -20.700 57.902 1.00 85.31 297 ALA A C 1
ATOM 2431 O O . ALA A 1 297 ? -25.717 -21.088 58.628 1.00 85.31 297 ALA A O 1
ATOM 2432 N N . LEU A 1 298 ? -23.622 -20.313 58.388 1.00 87.62 298 LEU A N 1
ATOM 2433 C CA . LEU A 1 298 ? -23.305 -20.290 59.817 1.00 87.62 298 LEU A CA 1
ATOM 2434 C C . LEU A 1 298 ? -24.166 -19.280 60.584 1.00 87.62 298 LEU A C 1
ATOM 2436 O O . LEU A 1 298 ? -24.673 -19.618 61.648 1.00 87.62 298 LEU A O 1
ATOM 2440 N N . GLU A 1 299 ? -24.384 -18.078 60.045 1.00 88.88 299 GLU A N 1
ATOM 2441 C CA . GLU A 1 299 ? -25.286 -17.074 60.630 1.00 88.88 299 GLU A CA 1
ATOM 2442 C C . GLU A 1 299 ? -26.726 -17.593 60.724 1.00 88.88 299 GLU A C 1
ATOM 2444 O O . GLU A 1 299 ? -27.381 -17.433 61.755 1.00 88.88 299 GLU A O 1
ATOM 2449 N N . PHE A 1 300 ? -27.208 -18.264 59.675 1.00 86.56 300 PHE A N 1
ATOM 2450 C CA . PHE A 1 300 ? -28.532 -18.878 59.665 1.00 86.56 300 PHE A CA 1
ATOM 2451 C C . PHE A 1 300 ? -28.643 -19.997 60.708 1.00 86.56 300 PHE A C 1
ATOM 2453 O O . PHE A 1 300 ? -29.576 -20.001 61.509 1.00 86.56 300 PHE A O 1
ATOM 2460 N N . MET A 1 301 ? -27.659 -20.900 60.763 1.00 84.88 301 MET A N 1
ATOM 2461 C CA . MET A 1 301 ? -27.608 -21.971 61.763 1.00 84.88 301 MET A CA 1
ATOM 2462 C C . MET A 1 301 ? -27.527 -21.424 63.190 1.00 84.88 301 MET A C 1
ATOM 2464 O O . MET A 1 301 ? -28.177 -21.956 64.086 1.00 84.88 301 MET A O 1
ATOM 2468 N N . ALA A 1 302 ? -26.765 -20.352 63.412 1.00 85.44 302 ALA A N 1
ATOM 2469 C CA . ALA A 1 302 ? -26.682 -19.692 64.709 1.00 85.44 302 ALA A CA 1
ATOM 2470 C C . ALA A 1 302 ? -28.027 -19.057 65.101 1.00 85.44 302 ALA A C 1
ATOM 2472 O O . ALA A 1 302 ? -28.459 -19.190 66.245 1.00 85.44 302 ALA A O 1
ATOM 2473 N N . SER A 1 303 ? -28.721 -18.416 64.153 1.00 86.88 303 SER A N 1
ATOM 2474 C CA . SER A 1 303 ? -30.059 -17.855 64.371 1.00 86.88 303 SER A CA 1
ATOM 2475 C C . SER A 1 303 ? -31.084 -18.935 64.726 1.00 86.88 303 SER A C 1
ATOM 2477 O O . SER A 1 303 ? -31.824 -18.782 65.699 1.00 86.88 303 SER A O 1
ATOM 2479 N N . ASP A 1 304 ? -31.100 -20.045 63.990 1.00 83.12 304 ASP A N 1
ATOM 2480 C CA . ASP A 1 304 ? -32.007 -21.160 64.268 1.00 83.12 304 ASP A CA 1
ATOM 2481 C C . ASP A 1 304 ? -31.669 -21.866 65.585 1.00 83.12 304 ASP A C 1
ATOM 2483 O O . ASP A 1 304 ? -32.580 -22.218 66.334 1.00 83.12 304 ASP A O 1
ATOM 2487 N N . ALA A 1 305 ? -30.387 -21.984 65.944 1.00 82.19 305 ALA A N 1
ATOM 2488 C CA . ALA A 1 305 ? -29.989 -22.474 67.261 1.00 82.19 305 ALA A CA 1
ATOM 2489 C C . ALA A 1 305 ? -30.534 -21.573 68.382 1.00 82.19 305 ALA A C 1
ATOM 2491 O O . ALA A 1 305 ? -31.079 -22.078 69.361 1.00 82.19 305 ALA A O 1
ATOM 2492 N N . VAL A 1 306 ? -30.454 -20.243 68.239 1.00 87.00 306 VAL A N 1
ATOM 2493 C CA . VAL A 1 306 ? -31.021 -19.296 69.218 1.00 87.00 306 VAL A CA 1
ATOM 2494 C C . VAL A 1 306 ? -32.536 -19.460 69.348 1.00 87.00 306 VAL A C 1
ATOM 2496 O O . VAL A 1 306 ? -33.036 -19.501 70.473 1.00 87.00 306 VAL A O 1
ATOM 2499 N N . LYS A 1 307 ? -33.269 -19.597 68.234 1.00 84.50 307 LYS A N 1
ATOM 2500 C CA . LYS A 1 307 ? -34.719 -19.866 68.269 1.00 84.50 307 LYS A CA 1
ATOM 2501 C C . LYS A 1 307 ? -35.022 -21.178 68.987 1.00 84.50 307 LYS A C 1
ATOM 2503 O O . LYS A 1 307 ? -35.860 -21.194 69.881 1.00 84.50 307 LYS A O 1
ATOM 2508 N N . TYR A 1 308 ? -34.285 -22.241 68.672 1.00 81.88 308 TYR A N 1
ATOM 2509 C CA . TYR A 1 308 ? -34.435 -23.535 69.334 1.00 81.88 308 TYR A CA 1
ATOM 2510 C C . TYR A 1 308 ? -34.181 -23.439 70.846 1.00 81.88 308 TYR A C 1
ATOM 2512 O O . TYR A 1 308 ? -34.951 -23.971 71.643 1.00 81.88 308 TYR A O 1
ATOM 2520 N N . TYR A 1 309 ? -33.145 -22.710 71.276 1.00 83.88 309 TYR A N 1
ATOM 2521 C CA . TYR A 1 309 ? -32.887 -22.465 72.699 1.00 83.88 309 TYR A CA 1
ATOM 2522 C C . TYR A 1 309 ? -34.008 -21.662 73.372 1.00 83.88 309 TYR A C 1
ATOM 2524 O O . TYR A 1 309 ? -34.354 -21.951 74.519 1.00 83.88 309 TYR A O 1
ATOM 2532 N N . GLN A 1 310 ? -34.591 -20.674 72.685 1.00 84.81 310 GLN A N 1
ATOM 2533 C CA . GLN A 1 310 ? -35.737 -19.913 73.190 1.00 84.81 310 GLN A CA 1
ATOM 2534 C C . GLN A 1 310 ? -36.982 -20.793 73.331 1.00 84.81 310 GLN A C 1
ATOM 2536 O O . GLN A 1 310 ? -37.606 -20.789 74.389 1.00 84.81 310 GLN A O 1
ATOM 2541 N N . GLU A 1 311 ? -37.311 -21.589 72.315 1.00 83.12 311 GLU A N 1
ATOM 2542 C CA . GLU A 1 311 ? -38.425 -22.543 72.350 1.00 83.12 311 GLU A CA 1
ATOM 2543 C C . GLU A 1 311 ? -38.235 -23.587 73.452 1.00 83.12 311 GLU A C 1
ATOM 2545 O O . GLU A 1 311 ? -39.149 -23.844 74.235 1.00 83.12 311 GLU A O 1
ATOM 2550 N N . HIS A 1 312 ? -37.027 -24.136 73.586 1.00 81.88 312 HIS A N 1
ATOM 2551 C CA . HIS A 1 312 ? -36.694 -25.081 74.646 1.00 81.88 312 HIS A CA 1
ATOM 2552 C C . HIS A 1 312 ? -36.805 -24.448 76.041 1.00 81.88 312 HIS A C 1
ATOM 2554 O O . HIS A 1 312 ? -37.281 -25.092 76.977 1.00 81.88 312 HIS A O 1
ATOM 2560 N N . ARG A 1 313 ? -36.414 -23.177 76.197 1.00 85.88 313 ARG A N 1
ATOM 2561 C CA . ARG A 1 313 ? -36.599 -22.429 77.447 1.00 85.88 313 ARG A CA 1
ATOM 2562 C C . ARG A 1 313 ? -38.078 -22.211 77.756 1.00 85.88 313 ARG A C 1
ATOM 2564 O O . ARG A 1 313 ? -38.488 -22.473 78.878 1.00 85.88 313 ARG A O 1
ATOM 2571 N N . ILE A 1 314 ? -38.885 -21.814 76.771 1.00 81.75 314 ILE A N 1
ATOM 2572 C CA . ILE A 1 314 ? -40.344 -21.684 76.922 1.00 81.75 314 ILE A CA 1
ATOM 2573 C C . ILE A 1 314 ? -40.961 -23.032 77.317 1.00 81.75 314 ILE A C 1
ATOM 2575 O O . ILE A 1 314 ? -41.819 -23.090 78.196 1.00 81.75 314 ILE A O 1
ATOM 2579 N N . LEU A 1 315 ? -40.510 -24.137 76.720 1.00 80.06 315 LEU A N 1
ATOM 2580 C CA . LEU A 1 315 ? -40.946 -25.487 77.081 1.00 80.06 315 LEU A CA 1
ATOM 2581 C C . LEU A 1 315 ? -40.529 -25.878 78.505 1.00 80.06 315 LEU A C 1
ATOM 2583 O O . LEU A 1 315 ? -41.311 -26.500 79.220 1.00 80.06 315 LEU A O 1
ATOM 2587 N N . GLN A 1 316 ? -39.331 -25.500 78.956 1.00 78.75 316 GLN A N 1
ATOM 2588 C CA . GLN A 1 316 ? -38.922 -25.713 80.346 1.00 78.75 316 GLN A CA 1
ATOM 2589 C C . GLN A 1 316 ? -39.715 -24.848 81.327 1.00 78.75 316 GLN A C 1
ATOM 2591 O O . GLN A 1 316 ? -40.170 -25.373 82.339 1.00 78.75 316 GLN A O 1
ATOM 2596 N N . ASP A 1 317 ? -39.937 -23.571 81.020 1.00 77.94 317 ASP A N 1
ATOM 2597 C CA . ASP A 1 317 ? -40.716 -22.654 81.856 1.00 77.94 317 ASP A CA 1
ATOM 2598 C C . ASP A 1 317 ? -42.183 -23.099 81.925 1.00 77.94 317 ASP A C 1
ATOM 2600 O O . ASP A 1 317 ? -42.784 -23.108 82.996 1.00 77.94 317 ASP A O 1
ATOM 2604 N N . THR A 1 318 ? -42.770 -23.546 80.812 1.00 71.94 318 THR A N 1
ATOM 2605 C CA . THR A 1 318 ? -44.124 -24.127 80.803 1.00 71.94 318 THR A CA 1
ATOM 2606 C C . THR A 1 318 ? -44.179 -25.458 81.541 1.00 71.94 318 THR A C 1
ATOM 2608 O O . THR A 1 318 ? -45.134 -25.680 82.276 1.00 71.94 318 THR A O 1
ATOM 2611 N N . LYS A 1 319 ? -43.155 -26.315 81.438 1.00 70.75 319 LYS A N 1
ATOM 2612 C CA . LYS A 1 319 ? -43.042 -27.551 82.231 1.00 70.75 319 LYS A 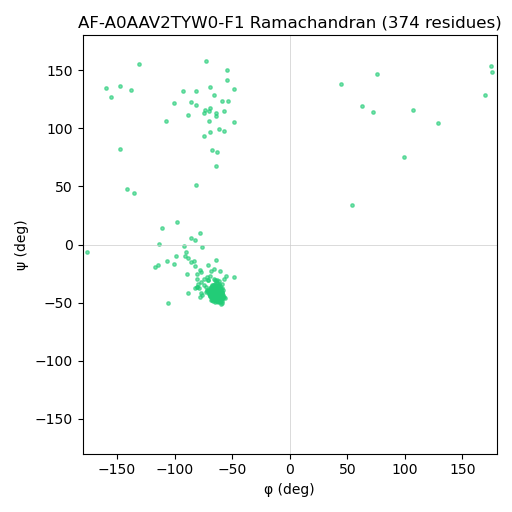CA 1
ATOM 2613 C C . LYS A 1 319 ? -42.884 -27.273 83.731 1.00 70.75 319 LYS A C 1
ATOM 2615 O O . LYS A 1 319 ? -43.442 -28.015 84.530 1.00 70.75 319 LYS A O 1
ATOM 2620 N N . ALA A 1 320 ? -42.158 -26.226 84.117 1.00 69.12 320 ALA A N 1
ATOM 2621 C CA . ALA A 1 320 ? -41.994 -25.806 85.510 1.00 69.12 320 ALA A CA 1
ATOM 2622 C C . ALA A 1 320 ? -43.259 -25.125 86.069 1.00 69.12 320 ALA A C 1
ATOM 2624 O O . ALA A 1 320 ? -43.598 -25.311 87.236 1.00 69.12 320 ALA A O 1
ATOM 2625 N N . ASN A 1 321 ? -43.984 -24.380 85.228 1.00 60.50 321 ASN A N 1
ATOM 2626 C CA . ASN A 1 321 ? -45.255 -23.729 85.568 1.00 60.50 321 ASN A CA 1
ATOM 2627 C C . ASN A 1 321 ? -46.470 -24.661 85.447 1.00 60.50 321 ASN A C 1
ATOM 2629 O O . ASN A 1 321 ? -47.539 -24.361 85.985 1.00 60.50 321 ASN A O 1
ATOM 2633 N N . LEU A 1 322 ? -46.314 -25.813 84.794 1.00 55.00 322 LEU A N 1
ATOM 2634 C CA . LEU A 1 322 ? -47.205 -26.956 84.916 1.00 55.00 322 LEU A CA 1
ATOM 2635 C C . LEU A 1 322 ? -47.054 -27.515 86.333 1.00 55.00 322 LEU A C 1
ATOM 2637 O O . LEU A 1 322 ? -46.388 -28.519 86.574 1.00 55.00 322 LEU A O 1
ATOM 2641 N N . LYS A 1 323 ? -47.739 -26.874 87.286 1.00 53.69 323 LYS A N 1
ATOM 2642 C CA . LYS A 1 323 ? -48.185 -27.557 88.496 1.00 53.69 323 LYS A CA 1
ATOM 2643 C C . LYS A 1 323 ? -49.047 -28.721 88.030 1.00 53.69 323 LYS A C 1
ATOM 2645 O O . LYS A 1 323 ? -50.226 -28.545 87.707 1.00 53.69 323 LYS A O 1
ATOM 2650 N N . THR A 1 324 ? -48.445 -29.906 87.963 1.00 51.69 324 THR A N 1
ATOM 2651 C CA . THR A 1 324 ? -49.180 -31.164 88.010 1.00 51.69 324 THR A CA 1
ATOM 2652 C C . THR A 1 324 ? -50.127 -31.033 89.187 1.00 51.69 324 THR A C 1
ATOM 2654 O O . THR A 1 324 ? -49.671 -31.020 90.331 1.00 51.69 324 THR A O 1
ATOM 2657 N N . HIS A 1 325 ? -51.417 -30.838 88.902 1.00 45.25 325 HIS A N 1
ATOM 2658 C CA . HIS A 1 325 ? -52.431 -30.877 89.940 1.00 45.25 325 HIS A CA 1
ATOM 2659 C C . HIS A 1 325 ? -52.232 -32.212 90.631 1.00 45.25 325 HIS A C 1
ATOM 2661 O O . HIS A 1 325 ? -52.209 -33.261 89.974 1.00 45.25 325 HIS A O 1
ATOM 2667 N N . THR A 1 326 ? -52.010 -32.172 91.939 1.00 53.59 326 THR A N 1
ATOM 2668 C CA . THR A 1 326 ? -52.032 -33.412 92.702 1.00 53.59 326 THR A CA 1
ATOM 2669 C C . THR A 1 326 ? -53.381 -34.068 92.416 1.00 53.59 326 THR A C 1
ATOM 2671 O O . THR A 1 326 ? -54.390 -33.380 92.255 1.00 53.59 326 THR A O 1
ATOM 2674 N N . VAL A 1 327 ? -53.419 -35.395 92.275 1.00 55.84 327 VAL A N 1
ATOM 2675 C CA . VAL A 1 327 ? -54.652 -36.136 91.932 1.00 55.84 327 VAL A CA 1
ATOM 2676 C C . VAL A 1 327 ? -55.832 -35.702 92.822 1.00 55.84 327 VAL A C 1
ATOM 2678 O O . VAL A 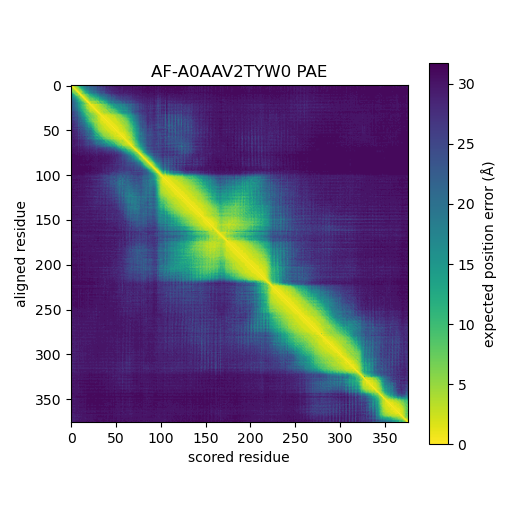1 327 ? -56.975 -35.679 92.379 1.00 55.84 327 VAL A O 1
ATOM 2681 N N . HIS A 1 328 ? -55.530 -35.253 94.041 1.00 53.62 328 HIS A N 1
ATOM 2682 C CA . HIS A 1 328 ? -56.452 -34.633 94.979 1.00 53.62 328 HIS A CA 1
ATOM 2683 C C . HIS A 1 328 ? -57.135 -33.348 94.461 1.00 53.62 328 HIS A C 1
ATOM 2685 O O . HIS A 1 328 ? -58.360 -33.295 94.446 1.00 53.62 328 HIS A O 1
ATOM 2691 N N . GLU A 1 329 ? -56.391 -32.361 93.950 1.00 54.66 329 GLU A N 1
ATOM 2692 C CA . GLU A 1 329 ? -56.933 -31.093 93.422 1.00 54.66 329 GLU A CA 1
ATOM 2693 C C . GLU A 1 329 ? -57.768 -31.302 92.146 1.00 54.66 329 GLU A C 1
ATOM 2695 O O . GLU A 1 329 ? -58.783 -30.636 91.940 1.00 54.66 329 GLU A O 1
ATOM 2700 N N . TYR A 1 330 ? -57.389 -32.263 91.293 1.00 55.12 330 TYR A N 1
ATOM 2701 C CA . TYR A 1 330 ? -58.183 -32.635 90.115 1.00 55.12 330 TYR A CA 1
ATOM 2702 C C . TYR A 1 330 ? -59.518 -33.283 90.514 1.00 55.12 330 TYR A C 1
ATOM 2704 O O . TYR A 1 330 ? -60.565 -32.928 89.971 1.00 55.12 330 TYR A O 1
ATOM 2712 N N . VAL A 1 331 ? -59.501 -34.194 91.493 1.00 56.56 331 VAL A N 1
ATOM 2713 C CA . VAL A 1 331 ? -60.711 -34.841 92.026 1.00 56.56 331 VAL A CA 1
ATOM 2714 C C . VAL A 1 331 ? -61.627 -33.819 92.703 1.00 56.56 331 VAL A C 1
ATOM 2716 O O . VAL A 1 331 ? -62.837 -33.841 92.477 1.00 56.56 331 VAL A O 1
ATOM 2719 N N . GLU A 1 332 ? -61.071 -32.875 93.461 1.00 59.75 332 GLU A N 1
ATOM 2720 C CA . GLU A 1 332 ? -61.833 -31.816 94.126 1.00 59.75 332 GLU A CA 1
ATOM 2721 C C . GLU A 1 332 ? -62.453 -30.830 93.124 1.00 59.75 332 GLU A C 1
ATOM 2723 O O . GLU A 1 332 ? -63.634 -30.486 93.223 1.00 59.75 332 GLU A O 1
ATOM 2728 N N . HIS A 1 333 ? -61.701 -30.441 92.090 1.00 59.97 333 HIS A N 1
ATOM 2729 C CA . HIS A 1 333 ? -62.190 -29.582 91.016 1.00 59.97 333 HIS A CA 1
ATOM 2730 C C . HIS A 1 333 ? -63.276 -30.274 90.174 1.00 59.97 333 HIS A C 1
ATOM 2732 O O . HIS A 1 333 ? -64.282 -29.647 89.841 1.00 59.97 333 HIS A O 1
ATOM 2738 N N . VAL A 1 334 ? -63.136 -31.571 89.867 1.00 60.38 334 VAL A N 1
ATOM 2739 C CA . VAL A 1 334 ? -64.168 -32.360 89.166 1.00 60.38 334 VAL A CA 1
ATOM 2740 C C . VAL A 1 334 ? -65.427 -32.526 90.026 1.00 60.38 334 VAL A C 1
ATOM 2742 O O . VAL A 1 334 ? -66.535 -32.374 89.509 1.00 60.38 334 VAL A O 1
ATOM 2745 N N . LEU A 1 335 ? -65.292 -32.756 91.336 1.00 61.69 335 LEU A N 1
ATOM 2746 C CA . LEU A 1 335 ? -66.422 -32.838 92.271 1.00 61.69 335 LEU A CA 1
ATOM 2747 C C . LEU A 1 335 ? -67.142 -31.492 92.443 1.00 61.69 335 LEU A C 1
ATOM 2749 O O . LEU A 1 335 ? -68.375 -31.457 92.482 1.00 61.69 335 LEU A O 1
ATOM 2753 N N . ASN A 1 336 ? -66.404 -30.381 92.491 1.00 65.25 336 ASN A N 1
ATOM 2754 C CA . ASN A 1 336 ? -66.979 -29.037 92.573 1.00 65.25 336 ASN A CA 1
ATOM 2755 C C . ASN A 1 336 ? -67.671 -28.632 91.263 1.00 65.25 336 ASN A C 1
ATOM 2757 O O . ASN A 1 336 ? -68.808 -28.155 91.308 1.00 65.25 336 ASN A O 1
ATOM 2761 N N . LYS A 1 337 ? -67.084 -28.949 90.099 1.00 59.91 337 LYS A N 1
ATOM 2762 C CA . LYS A 1 337 ? -67.758 -28.796 88.796 1.00 59.91 337 LYS A CA 1
ATOM 2763 C C . LYS A 1 337 ? -69.006 -29.671 88.686 1.00 59.91 337 LYS A C 1
ATOM 2765 O O . LYS A 1 337 ? -70.025 -29.217 88.176 1.00 59.91 337 LYS A O 1
ATOM 2770 N N . ALA A 1 338 ? -68.980 -30.904 89.193 1.00 56.12 338 ALA A N 1
ATOM 2771 C CA . ALA A 1 338 ? -70.152 -31.781 89.211 1.00 56.12 338 ALA A CA 1
ATOM 2772 C C . ALA A 1 338 ? -71.276 -31.232 90.114 1.00 56.12 338 ALA A C 1
ATOM 2774 O O . ALA A 1 338 ? -72.452 -31.293 89.743 1.00 56.12 338 ALA A O 1
ATOM 2775 N N . LYS A 1 339 ? -70.930 -30.626 91.261 1.00 58.00 339 LYS A N 1
ATOM 2776 C CA . LYS A 1 339 ? -71.884 -29.940 92.151 1.00 58.00 339 LYS A CA 1
ATOM 2777 C C . LYS A 1 339 ? -72.478 -28.678 91.511 1.00 58.00 339 LYS A C 1
ATOM 2779 O O . LYS A 1 339 ? -73.696 -28.504 91.589 1.00 58.00 339 LYS A O 1
ATOM 2784 N N . GLU A 1 340 ? -71.683 -27.858 90.822 1.00 54.59 340 GLU A N 1
ATOM 2785 C CA . GLU A 1 340 ? -72.173 -26.709 90.034 1.00 54.59 340 GLU A CA 1
ATOM 2786 C C . GLU A 1 340 ? -73.098 -27.134 88.885 1.00 54.59 340 GLU A C 1
ATOM 2788 O O . GLU A 1 340 ? -74.175 -26.562 88.702 1.00 54.59 340 GLU A O 1
ATOM 2793 N N . ILE A 1 341 ? -72.735 -28.192 88.152 1.00 55.19 341 ILE A N 1
ATOM 2794 C CA . ILE A 1 341 ? -73.555 -28.754 87.068 1.00 55.19 341 ILE A CA 1
ATOM 2795 C C . ILE A 1 341 ? -74.879 -29.325 87.613 1.00 55.19 341 ILE A C 1
ATOM 2797 O O . ILE A 1 341 ? -75.902 -29.274 86.925 1.00 55.19 341 ILE A O 1
ATOM 2801 N N . SER A 1 342 ? -74.905 -29.819 88.857 1.00 53.75 342 SER A N 1
ATOM 2802 C CA . SER A 1 342 ? -76.143 -30.274 89.508 1.00 53.75 342 SER A CA 1
ATOM 2803 C C . SER A 1 342 ? -77.066 -29.118 89.925 1.00 53.75 342 SER A C 1
ATOM 2805 O O . SER A 1 342 ? -78.280 -29.231 89.759 1.00 53.75 342 SER A O 1
ATOM 2807 N N . LYS A 1 343 ? -76.510 -27.982 90.380 1.00 53.06 343 LYS A N 1
ATOM 2808 C CA . LYS A 1 343 ? -77.275 -26.788 90.791 1.00 53.06 343 LYS A CA 1
ATOM 2809 C C . LYS A 1 343 ? -77.795 -25.969 89.602 1.00 53.06 343 LYS A C 1
ATOM 2811 O O . LYS A 1 343 ? -78.908 -25.459 89.660 1.00 53.06 343 LYS A O 1
ATOM 2816 N N . ASN A 1 344 ? -77.068 -25.935 88.482 1.00 52.34 344 ASN A N 1
ATOM 2817 C CA . ASN A 1 344 ? -77.478 -25.229 87.256 1.00 52.34 344 ASN A CA 1
ATOM 2818 C C . ASN A 1 344 ? -78.383 -26.058 86.314 1.00 52.34 344 ASN A C 1
ATOM 2820 O O . ASN A 1 344 ? -78.738 -25.619 85.216 1.00 52.34 344 ASN A O 1
ATOM 2824 N N . ARG A 1 345 ? -78.811 -27.262 86.727 1.00 49.38 345 ARG A N 1
ATOM 2825 C CA . ARG A 1 345 ? -79.591 -28.196 85.891 1.00 49.38 345 ARG A CA 1
ATOM 2826 C C . ARG A 1 345 ? -81.077 -27.841 85.715 1.00 49.38 345 ARG A C 1
ATOM 2828 O O . ARG A 1 345 ? -81.742 -28.545 84.949 1.00 49.38 345 ARG A O 1
ATOM 2835 N N . ALA A 1 346 ? -81.576 -26.773 86.349 1.00 52.84 346 ALA A N 1
ATOM 2836 C CA . ALA A 1 346 ? -82.987 -26.364 86.296 1.00 52.84 346 ALA A CA 1
ATOM 2837 C C . ALA A 1 346 ? -83.306 -25.205 85.319 1.00 52.84 346 ALA A C 1
ATOM 2839 O O . ALA A 1 346 ? -84.460 -25.059 84.926 1.00 52.84 346 ALA A O 1
ATOM 2840 N N . THR A 1 347 ? -82.321 -24.430 84.843 1.00 55.16 347 THR A N 1
ATOM 2841 C CA . THR A 1 347 ? -82.563 -23.253 83.969 1.00 55.16 347 THR A CA 1
ATOM 2842 C C . THR A 1 347 ? -81.959 -23.356 82.558 1.00 55.16 347 THR A C 1
ATOM 2844 O O . THR A 1 347 ? -82.458 -22.712 81.638 1.00 55.16 347 THR A O 1
ATOM 2847 N N . GLY A 1 348 ? -80.975 -24.233 82.311 1.00 51.41 348 GLY A N 1
ATOM 2848 C CA . GLY A 1 348 ? -80.316 -24.361 80.994 1.00 51.41 348 GLY A CA 1
ATOM 2849 C C . GLY A 1 348 ? -81.037 -25.216 79.932 1.00 51.41 348 GLY A C 1
ATOM 2850 O O . GLY A 1 348 ? -80.766 -25.080 78.738 1.00 51.41 348 GLY A O 1
ATOM 2851 N N . ARG A 1 349 ? -81.987 -26.087 80.313 1.00 53.50 349 ARG A N 1
ATOM 2852 C CA . ARG A 1 349 ? -82.591 -27.059 79.368 1.00 53.50 349 ARG A CA 1
ATOM 2853 C C . ARG A 1 349 ? -83.649 -26.469 78.425 1.00 53.50 349 ARG A C 1
ATOM 2855 O O . ARG A 1 349 ? -83.848 -27.012 77.345 1.00 53.50 349 ARG A O 1
ATOM 2862 N N . LYS A 1 350 ? -84.276 -25.332 78.763 1.00 55.91 350 LYS A N 1
ATOM 2863 C CA . LYS A 1 350 ? -85.198 -24.623 77.846 1.00 55.91 350 LYS A CA 1
ATOM 2864 C C . LYS A 1 350 ? -84.465 -23.763 76.802 1.00 55.91 350 LYS A C 1
ATOM 2866 O O . LYS A 1 350 ? -85.009 -23.538 75.724 1.00 55.91 350 LYS A O 1
ATOM 2871 N N . GLY A 1 351 ? -83.236 -23.321 77.090 1.00 55.22 351 GLY A N 1
ATOM 2872 C CA . GLY A 1 351 ? -82.402 -22.545 76.161 1.00 55.22 351 GLY A CA 1
ATOM 2873 C C . GLY A 1 351 ? -81.742 -23.413 75.088 1.00 55.22 351 GLY A C 1
ATOM 2874 O O . GLY A 1 351 ? -81.830 -23.094 73.907 1.00 55.22 351 GLY A O 1
ATOM 2875 N N . MET A 1 352 ? -81.177 -24.560 75.481 1.00 54.88 352 MET A N 1
ATOM 2876 C CA . MET A 1 352 ? -80.520 -25.501 74.559 1.00 54.88 352 MET A CA 1
ATOM 2877 C C . MET A 1 352 ? -81.497 -26.158 73.577 1.00 54.88 352 MET A C 1
ATOM 2879 O O . MET A 1 352 ? -81.165 -26.296 72.406 1.00 54.88 352 MET A O 1
ATOM 2883 N N . ALA A 1 353 ? -82.718 -26.499 74.005 1.00 60.53 353 ALA A N 1
ATOM 2884 C CA . ALA A 1 353 ? -83.732 -27.053 73.104 1.00 60.53 353 ALA A CA 1
ATOM 2885 C C . ALA A 1 353 ? -84.210 -26.026 72.060 1.00 60.53 353 ALA A C 1
ATOM 2887 O O . ALA A 1 353 ? -84.373 -26.368 70.892 1.00 60.53 353 ALA A O 1
ATOM 2888 N N . LYS A 1 354 ? -84.369 -24.749 72.448 1.00 60.88 354 LYS A N 1
ATOM 2889 C CA . LYS A 1 354 ? -84.688 -23.661 71.505 1.00 60.88 354 LYS A CA 1
ATOM 2890 C C . LYS A 1 354 ? -83.534 -23.371 70.546 1.00 60.88 354 LYS A C 1
ATOM 2892 O O . LYS A 1 354 ? -83.781 -23.132 69.369 1.00 60.88 354 LYS A O 1
ATOM 2897 N N . LEU A 1 355 ? -82.292 -23.401 71.034 1.00 60.09 355 LEU A N 1
ATOM 2898 C CA . LEU A 1 355 ? -81.108 -23.187 70.203 1.00 60.09 355 LEU A CA 1
ATOM 2899 C C . LEU A 1 355 ? -80.921 -24.337 69.204 1.00 60.09 355 LEU A C 1
ATOM 2901 O O . LEU A 1 355 ? -80.718 -24.083 68.023 1.00 60.09 355 LEU A O 1
ATOM 2905 N N . ALA A 1 356 ? -81.075 -25.585 69.657 1.00 63.19 356 ALA A N 1
ATOM 2906 C CA . ALA A 1 356 ? -81.025 -26.768 68.804 1.00 63.19 356 ALA A CA 1
ATOM 2907 C C . ALA A 1 356 ? -82.140 -26.745 67.748 1.00 63.19 356 ALA A C 1
ATOM 2909 O O . ALA A 1 356 ? -81.853 -26.914 66.569 1.00 63.19 356 ALA A O 1
ATOM 2910 N N . ALA A 1 357 ? -83.386 -26.437 68.127 1.00 70.12 357 ALA A N 1
ATOM 2911 C CA . ALA A 1 357 ? -84.482 -26.306 67.166 1.00 70.12 357 ALA A CA 1
ATOM 2912 C C . ALA A 1 357 ? -84.198 -25.224 66.108 1.00 70.12 357 ALA A C 1
ATOM 2914 O O . ALA A 1 357 ? -84.414 -25.453 64.922 1.00 70.12 357 ALA A O 1
ATOM 2915 N N . LYS A 1 358 ? -83.640 -24.076 66.516 1.00 73.00 358 LYS A N 1
ATOM 2916 C CA . LYS A 1 358 ? -83.290 -22.984 65.599 1.00 73.00 358 LYS A CA 1
ATOM 2917 C C . LYS A 1 358 ? -82.159 -23.370 64.639 1.00 73.00 358 LYS A C 1
ATOM 2919 O O . LYS A 1 358 ? -82.275 -23.135 63.443 1.00 73.00 358 LYS A O 1
ATOM 2924 N N . VAL A 1 359 ? -81.111 -24.027 65.141 1.00 70.00 359 VAL A N 1
ATOM 2925 C CA . VAL A 1 359 ? -79.994 -24.530 64.320 1.00 70.00 359 VAL A CA 1
ATOM 2926 C C . VAL A 1 359 ? -80.476 -25.580 63.318 1.00 70.00 359 VAL A C 1
ATOM 2928 O O . VAL A 1 359 ? -80.131 -25.502 62.141 1.00 70.00 359 VAL A O 1
ATOM 2931 N N . HIS A 1 360 ? -81.315 -26.524 63.746 1.00 72.38 360 HIS A N 1
ATOM 2932 C CA . HIS A 1 360 ? -81.890 -27.525 62.847 1.00 72.38 360 HIS A CA 1
ATOM 2933 C C . HIS A 1 360 ? -82.801 -26.893 61.785 1.00 72.38 360 HIS A C 1
ATOM 2935 O O . HIS A 1 360 ? -82.747 -27.297 60.625 1.00 72.38 360 HIS A O 1
ATOM 2941 N N . GLN A 1 361 ? -83.579 -25.867 62.139 1.00 71.19 361 GLN A N 1
ATOM 2942 C CA . GLN A 1 361 ? -84.440 -25.165 61.189 1.00 71.19 361 GLN A CA 1
ATOM 2943 C C . GLN A 1 361 ? -83.650 -24.332 60.168 1.00 71.19 361 GLN A C 1
ATOM 2945 O O . GLN A 1 361 ? -84.003 -24.313 58.989 1.00 71.19 361 GLN A O 1
ATOM 2950 N N . ASP A 1 362 ? -82.548 -23.702 60.576 1.00 74.62 362 ASP A N 1
ATOM 2951 C CA . ASP A 1 362 ? -81.666 -22.967 59.663 1.00 74.62 362 ASP A CA 1
ATOM 2952 C C . ASP A 1 362 ? -80.925 -23.904 58.697 1.00 74.62 362 ASP A C 1
ATOM 2954 O O . ASP A 1 362 ? -80.777 -23.582 57.515 1.00 74.62 362 ASP A O 1
ATOM 2958 N N . ILE A 1 363 ? -80.498 -25.082 59.166 1.00 75.75 363 ILE A N 1
ATOM 2959 C CA . ILE A 1 363 ? -79.914 -26.124 58.309 1.00 75.75 363 ILE A CA 1
ATOM 2960 C C . ILE A 1 363 ? -80.960 -26.629 57.310 1.00 75.75 363 ILE A C 1
ATOM 2962 O O . ILE A 1 363 ? -80.674 -26.695 56.115 1.00 75.75 363 ILE A O 1
ATOM 2966 N N . TRP A 1 364 ? -82.181 -26.911 57.769 1.00 71.25 364 TRP A N 1
ATOM 2967 C CA . TRP A 1 364 ? -83.273 -27.369 56.910 1.00 71.25 364 TRP A CA 1
ATOM 2968 C C . TRP A 1 364 ? -83.612 -26.356 55.811 1.00 71.25 364 TRP A C 1
ATOM 2970 O O . TRP A 1 364 ? -83.664 -26.705 54.634 1.00 71.25 364 TRP A O 1
ATOM 2980 N N . ASN A 1 365 ? -83.737 -25.074 56.162 1.00 74.06 365 ASN A N 1
ATOM 2981 C CA . ASN A 1 365 ? -84.005 -24.009 55.195 1.00 74.06 365 ASN A CA 1
ATOM 2982 C C . ASN A 1 365 ? -82.871 -23.833 54.172 1.00 74.06 365 ASN A C 1
ATOM 2984 O O . ASN A 1 365 ? -83.132 -23.482 53.021 1.00 74.06 365 ASN A O 1
ATOM 2988 N N . ARG A 1 366 ? -81.610 -24.066 54.564 1.00 72.06 366 ARG A N 1
ATOM 2989 C CA . ARG A 1 366 ? -80.469 -24.031 53.635 1.00 72.06 3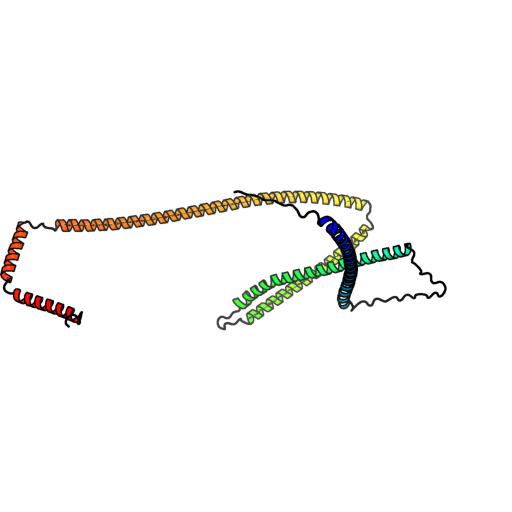66 ARG A CA 1
ATOM 2990 C C . ARG A 1 366 ? -80.493 -25.196 52.656 1.00 72.06 366 ARG A C 1
ATOM 2992 O O . ARG A 1 366 ? -80.259 -24.971 51.475 1.00 72.06 366 ARG A O 1
ATOM 2999 N N . VAL A 1 367 ? -80.810 -26.402 53.124 1.00 68.94 367 VAL A N 1
ATOM 3000 C CA . VAL A 1 367 ? -80.946 -27.585 52.260 1.00 68.94 367 VAL A CA 1
ATOM 3001 C C . VAL A 1 367 ? -82.125 -27.416 51.300 1.00 68.94 367 VAL A C 1
ATOM 3003 O O . VAL A 1 367 ? -81.960 -27.621 50.102 1.00 68.94 367 VAL A O 1
ATOM 3006 N N . TYR A 1 368 ? -83.267 -26.925 51.787 1.00 70.56 368 TYR A N 1
ATOM 3007 C CA . TYR A 1 368 ? -84.445 -26.656 50.958 1.00 70.56 368 TYR A CA 1
ATOM 3008 C C . TYR A 1 368 ? -84.168 -25.629 49.846 1.00 70.56 368 TYR A C 1
ATOM 3010 O O . TYR A 1 368 ? -84.559 -25.820 48.699 1.00 70.56 368 TYR A O 1
ATOM 3018 N N . ARG A 1 369 ? -83.428 -24.552 50.146 1.00 69.31 369 ARG A N 1
ATOM 3019 C CA . ARG A 1 369 ? -83.027 -23.556 49.133 1.00 69.31 369 ARG A CA 1
ATOM 3020 C C . ARG A 1 369 ? -81.957 -24.070 48.162 1.00 69.31 369 ARG A C 1
ATOM 3022 O O . ARG A 1 369 ? -81.891 -23.578 47.042 1.00 69.31 369 ARG A O 1
ATOM 3029 N N . ALA A 1 370 ? -81.117 -25.014 48.588 1.00 64.44 370 ALA A N 1
ATOM 3030 C CA . ALA A 1 370 ? -80.032 -25.577 47.782 1.00 64.44 370 ALA A CA 1
ATOM 3031 C C . ALA A 1 370 ? -80.472 -26.750 46.885 1.00 64.44 370 ALA A C 1
ATOM 3033 O O . ALA A 1 370 ? -79.749 -27.119 45.962 1.00 64.44 370 ALA A O 1
ATOM 3034 N N . SER A 1 371 ? -81.644 -27.341 47.122 1.00 57.31 371 SER A N 1
ATOM 3035 C CA . SER A 1 371 ? -82.236 -28.355 46.241 1.00 57.31 371 SER A CA 1
ATOM 3036 C C . SER A 1 371 ? -83.764 -28.264 46.249 1.00 57.31 371 SER A C 1
ATOM 3038 O O . SER A 1 371 ? -84.421 -29.049 46.931 1.00 57.31 371 SER A O 1
ATOM 3040 N N . PRO A 1 372 ? -84.350 -27.342 45.461 1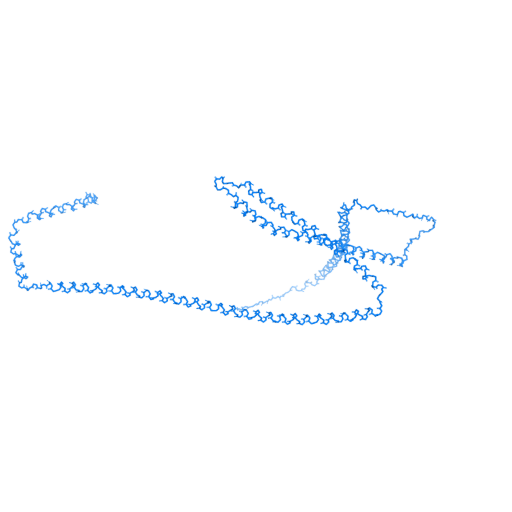.00 60.53 372 PRO A N 1
ATOM 3041 C CA . PRO A 1 372 ? -85.802 -27.236 45.307 1.00 60.53 372 PRO A CA 1
ATOM 3042 C C . PRO A 1 372 ? -86.445 -28.467 44.643 1.00 60.53 372 PRO A C 1
ATOM 3044 O O . PRO A 1 372 ? -87.658 -28.608 44.670 1.00 60.53 372 PRO A O 1
ATOM 3047 N N . SER A 1 373 ? -85.647 -29.353 44.039 1.00 58.34 373 SER A N 1
ATOM 3048 C CA . SER A 1 373 ? -86.100 -30.505 43.249 1.00 58.34 373 SER A CA 1
ATOM 3049 C C . SER A 1 373 ? -86.111 -31.837 44.015 1.00 58.34 373 SER A C 1
ATOM 3051 O O . SER A 1 373 ? -86.062 -32.891 43.391 1.00 58.34 373 SER A O 1
ATOM 3053 N N . LEU A 1 374 ? -86.107 -31.817 45.354 1.00 56.03 374 LEU A N 1
ATOM 3054 C CA . LEU A 1 374 ? -86.189 -33.024 46.199 1.00 56.03 374 LEU A CA 1
ATOM 3055 C C . LEU A 1 374 ? -87.515 -33.139 46.975 1.00 56.03 374 LEU A C 1
ATOM 3057 O O . LEU A 1 374 ? -87.627 -33.962 47.881 1.00 56.03 374 LEU A O 1
ATOM 3061 N N . THR A 1 375 ? -88.523 -32.345 46.606 1.00 56.78 375 THR A N 1
ATOM 3062 C CA . THR A 1 375 ? -89.901 -32.467 47.112 1.00 56.78 375 THR A CA 1
ATOM 3063 C C . THR A 1 375 ? -90.947 -32.207 46.020 1.00 56.78 375 THR A C 1
ATOM 3065 O O . THR A 1 375 ? -91.893 -31.455 46.246 1.00 56.78 375 THR A O 1
ATOM 3068 N N . GLU A 1 376 ? -90.768 -32.838 44.858 1.00 41.34 376 GLU A N 1
ATOM 3069 C CA . GLU A 1 376 ? -91.869 -33.304 43.998 1.00 41.34 376 GLU A CA 1
ATOM 3070 C C . GLU A 1 376 ? -91.693 -34.799 43.727 1.00 41.34 376 GLU A C 1
ATOM 3072 O O . GLU A 1 376 ? -90.544 -35.203 43.422 1.00 41.34 376 GLU A O 1
#

Mean predicted aligned error: 24.08 Å

Foldseek 3Di:
DDDDDDDDDDDDPPPVPVVVVVVVVVVVVVVVVVVVVVVVVVVVVVVVVVVVVVVVVVVVVVVVVVVVVVVCVVVPPDDDDDPPPDDDDDDDDDDDDPPDPDVVVVVVVVVVVVVVVVVVVVVVVVVVVVVVVVVVVVVVVVVVCVVVVVVVVVVCCVQFVVVQADPVVRDGHPVSVVVVVVVVVVVVVVVVVVVVVVVVVVVVVVVVVVVVVVVVVVVVVVCDPVNVVVVVVVVVVVVVVVVVVVVVVVVVVVVVVVVVVVVVVVVVVVVVVVVVVVVVVVVVVVVVVVVVVVVVVVVVVVVVVVVVVVVVVVVVVVVVVPPPPDVVNVVVVVVVVVVVCVVPVPPCPVVVVVVVVVVVVVVVVVVCVVCVPPPD